Protein AF-A0A433RWL7-F1 (afdb_monomer_lite)

Sequence (377 aa):
MKKIMLSTMVAAVGLTLVAPTASEAASKEKLNKKNVLVDKSTGKAVKGFKVYKGKLYKNGKLNKGYAVVGSGASMKLYYNAKLKKGLKTAKHKQYLFENGRLTKKLVEFKSLFYYKGQLANETIDGVTYTYGKNTSGSLAEQFVENVQMALATNGDTAAIITAYLEENKQDTSAYHSLKYAENVNAILPSFLKTGSAEEIVASFNAVVAEAKKAEAEIVKVDKQSKELLAQYQQLQKTWGNDEAGKAQHIAFLKVMQTEMAAVYMEMNNLPDTTKWILTSEEVGLKYDQVLRDTWLQSLIKIADLQGLSEYIGYGKFATPEQVTVQNKEQAKAFLAVIKSYTGIEKQLLSAGVVERAGVDLDTYVQQFETTIVALEK

Structure (mmCIF, N/CA/C/O backbone):
data_AF-A0A433RWL7-F1
#
_entry.id   AF-A0A433RWL7-F1
#
loop_
_atom_site.group_PDB
_atom_site.id
_atom_site.type_symbol
_atom_site.label_atom_id
_atom_site.label_alt_id
_atom_site.label_comp_id
_atom_site.label_asym_id
_atom_site.label_entity_id
_atom_site.label_seq_id
_atom_site.pdbx_PDB_ins_code
_atom_site.Cartn_x
_atom_site.Cartn_y
_atom_site.Cartn_z
_atom_site.occupancy
_atom_site.B_iso_or_equiv
_atom_site.auth_seq_id
_atom_site.auth_comp_id
_atom_site.auth_asym_id
_atom_site.auth_atom_id
_atom_site.pdbx_PDB_model_num
ATOM 1 N N . MET A 1 1 ? 10.261 -48.364 58.942 1.00 44.94 1 MET A N 1
ATOM 2 C CA . MET A 1 1 ? 10.884 -47.141 59.496 1.00 44.94 1 MET A CA 1
ATOM 3 C C . MET A 1 1 ? 10.391 -45.910 58.745 1.00 44.94 1 MET A C 1
ATOM 5 O O . MET A 1 1 ? 10.845 -45.668 57.640 1.00 44.94 1 MET A O 1
ATOM 9 N N . LYS A 1 2 ? 9.447 -45.167 59.329 1.00 41.72 2 LYS A N 1
ATOM 10 C CA . LYS A 1 2 ? 9.386 -43.694 59.412 1.00 41.72 2 LYS A CA 1
ATOM 11 C C . LYS A 1 2 ? 8.116 -43.374 60.203 1.00 41.72 2 LYS A C 1
ATOM 13 O O . LYS A 1 2 ? 7.026 -43.813 59.858 1.00 41.72 2 LYS A O 1
ATOM 18 N N . LYS A 1 3 ? 8.336 -42.772 61.365 1.00 36.25 3 LYS A N 1
ATOM 19 C CA . LYS A 1 3 ? 7.390 -42.569 62.459 1.00 36.25 3 LYS A CA 1
ATOM 20 C C . LYS A 1 3 ? 6.741 -41.183 62.333 1.00 36.25 3 LYS A C 1
ATOM 22 O O . LYS A 1 3 ? 7.447 -40.232 62.039 1.00 36.25 3 LYS A O 1
ATOM 27 N N . ILE A 1 4 ? 5.443 -41.138 62.650 1.00 39.69 4 ILE A N 1
ATOM 28 C CA . ILE A 1 4 ? 4.781 -40.194 63.574 1.00 39.69 4 ILE A CA 1
ATOM 29 C C . ILE A 1 4 ? 4.868 -38.688 63.231 1.00 39.69 4 ILE A C 1
ATOM 31 O O . ILE A 1 4 ? 5.916 -38.078 63.376 1.00 39.69 4 ILE A O 1
ATOM 35 N N . MET A 1 5 ? 3.721 -38.060 62.946 1.00 34.81 5 MET A N 1
ATOM 36 C CA . MET A 1 5 ? 3.040 -37.167 63.906 1.00 34.81 5 MET A CA 1
ATOM 37 C C . MET A 1 5 ? 1.648 -36.783 63.384 1.00 34.81 5 MET A C 1
ATOM 39 O O . MET A 1 5 ? 1.499 -36.000 62.451 1.00 34.81 5 MET A O 1
ATOM 43 N N . LEU A 1 6 ? 0.626 -37.363 64.017 1.00 40.16 6 LEU A N 1
ATOM 44 C CA . LEU A 1 6 ? -0.750 -36.879 63.998 1.00 40.16 6 LEU A CA 1
ATOM 45 C C . LEU A 1 6 ? -0.794 -35.694 64.973 1.00 40.16 6 LEU A C 1
ATOM 47 O O . LEU A 1 6 ? -0.539 -35.889 66.161 1.00 40.16 6 LEU A O 1
ATOM 51 N N . SER A 1 7 ? -1.062 -34.486 64.481 1.00 37.09 7 SER A N 1
ATOM 52 C CA . SER A 1 7 ? -1.212 -33.305 65.334 1.00 37.09 7 SER A CA 1
ATOM 53 C C . SER A 1 7 ? -2.691 -32.971 65.479 1.00 37.09 7 SER A C 1
ATOM 55 O O . SER A 1 7 ? -3.362 -32.555 64.535 1.00 37.09 7 SER A O 1
ATOM 57 N N . THR A 1 8 ? -3.192 -33.230 66.678 1.00 40.59 8 THR A N 1
ATOM 58 C CA . THR A 1 8 ? -4.534 -32.939 67.170 1.00 40.59 8 THR A CA 1
ATOM 59 C C . THR A 1 8 ? -4.674 -31.427 67.346 1.00 40.59 8 THR A C 1
ATOM 61 O O . THR A 1 8 ? -4.044 -30.857 68.235 1.00 40.59 8 THR A O 1
ATOM 64 N N . MET A 1 9 ? -5.493 -30.758 66.528 1.00 35.47 9 MET A N 1
ATOM 65 C CA . MET A 1 9 ? -5.871 -29.364 66.781 1.00 35.47 9 MET A CA 1
ATOM 66 C C . MET A 1 9 ? -7.245 -29.310 67.448 1.00 35.47 9 MET A C 1
ATOM 68 O O . MET A 1 9 ? -8.261 -29.730 66.896 1.00 35.47 9 MET A O 1
ATOM 72 N N . VAL A 1 10 ? -7.211 -28.830 68.686 1.00 38.31 10 VAL A N 1
ATOM 73 C CA . VAL A 1 10 ? -8.323 -28.626 69.609 1.00 38.31 10 VAL A CA 1
ATOM 74 C C . VAL A 1 10 ? -9.284 -27.564 69.074 1.00 38.31 10 VAL A C 1
ATOM 76 O O . VAL A 1 10 ? -8.875 -26.524 68.559 1.00 38.31 10 VAL A O 1
ATOM 79 N N . ALA A 1 11 ? -10.576 -27.840 69.235 1.00 37.94 11 ALA A N 1
ATOM 80 C CA . ALA A 1 11 ? -11.673 -26.928 68.969 1.00 37.94 11 ALA A CA 1
ATOM 81 C C . ALA A 1 11 ? -11.619 -25.685 69.875 1.00 37.94 11 ALA A C 1
ATOM 83 O O . ALA A 1 11 ? -11.607 -25.800 71.099 1.00 37.94 11 ALA A O 1
ATOM 84 N N . ALA A 1 12 ? -11.708 -24.502 69.269 1.00 35.09 12 ALA A N 1
ATOM 85 C CA . ALA A 1 12 ? -12.181 -23.290 69.925 1.00 35.09 12 ALA A CA 1
ATOM 86 C C . ALA A 1 12 ? -13.406 -22.787 69.149 1.00 35.09 12 ALA A C 1
ATOM 88 O O . ALA A 1 12 ? -13.298 -22.029 68.186 1.00 35.09 12 ALA A O 1
ATOM 89 N N . VAL A 1 13 ? -14.590 -23.259 69.550 1.00 40.03 13 VAL A N 1
ATOM 90 C CA . VAL A 1 13 ? -15.872 -22.688 69.120 1.00 40.03 13 VAL A CA 1
ATOM 91 C C . VAL A 1 13 ? -16.019 -21.348 69.837 1.00 40.03 13 VAL A C 1
ATOM 93 O O . VAL A 1 13 ? -16.533 -21.264 70.949 1.00 40.03 13 VAL A O 1
ATOM 96 N N . GLY A 1 14 ? -15.501 -20.293 69.213 1.00 32.53 14 GLY A N 1
ATOM 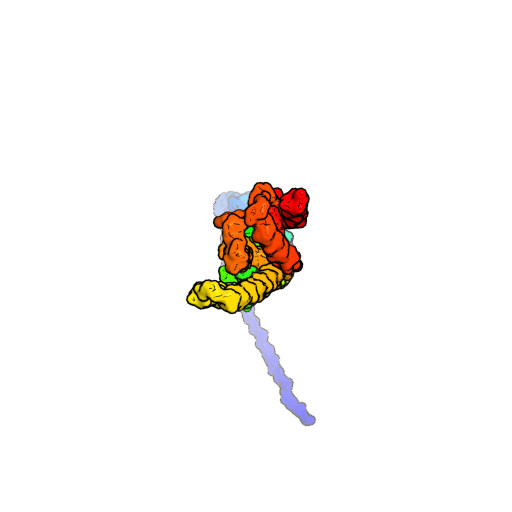97 C CA . GLY A 1 14 ? -15.772 -18.920 69.611 1.00 32.53 14 GLY A CA 1
ATOM 98 C C . GLY A 1 14 ? -17.226 -18.581 69.302 1.00 32.53 14 GLY A C 1
ATOM 99 O O . GLY A 1 14 ? -17.564 -18.245 68.170 1.00 32.53 14 GLY A O 1
ATOM 100 N N . LEU A 1 15 ? -18.087 -18.680 70.312 1.00 34.69 15 LEU A N 1
ATOM 101 C CA . LEU A 1 15 ? -19.424 -18.093 70.319 1.00 34.69 15 LEU A CA 1
ATOM 102 C C . LEU A 1 15 ? -19.273 -16.564 70.343 1.00 34.69 15 LEU A C 1
ATOM 104 O O . LEU A 1 15 ? -19.252 -15.934 71.398 1.00 34.69 15 LEU A O 1
ATOM 108 N N . THR A 1 16 ? -19.150 -15.946 69.170 1.00 34.31 16 THR A N 1
ATOM 109 C CA . THR A 1 16 ? -19.400 -14.513 69.034 1.00 34.31 16 THR A CA 1
ATOM 110 C C . THR A 1 16 ? -20.903 -14.293 69.145 1.00 34.31 16 THR A C 1
ATOM 112 O O . THR A 1 16 ? -21.672 -14.525 68.214 1.00 34.31 16 THR A O 1
ATOM 115 N N . LEU A 1 17 ? -21.329 -13.847 70.327 1.00 34.44 17 LEU A N 1
ATOM 116 C CA . LEU A 1 17 ? -22.609 -13.178 70.513 1.00 34.44 17 LEU A CA 1
ATOM 117 C C . LEU A 1 17 ? -22.655 -11.985 69.552 1.00 34.44 17 LEU A C 1
ATOM 119 O O . LEU A 1 17 ? -22.079 -10.930 69.810 1.00 34.44 17 LEU A O 1
ATOM 123 N N . VAL A 1 18 ? -23.333 -12.168 68.419 1.00 36.22 18 VAL A N 1
ATOM 124 C CA . VAL A 1 18 ? -23.761 -11.063 67.567 1.00 36.22 18 VAL A CA 1
ATOM 125 C C . VAL A 1 18 ? -24.814 -10.309 68.366 1.00 36.22 18 VAL A C 1
ATOM 127 O O . VAL A 1 18 ? -25.979 -10.699 68.419 1.00 36.22 18 VAL A O 1
ATOM 130 N N . ALA A 1 19 ? -24.386 -9.246 69.039 1.00 32.62 19 ALA A N 1
ATOM 131 C CA . ALA A 1 19 ? -25.297 -8.268 69.601 1.00 32.62 19 ALA A CA 1
ATOM 132 C C . ALA A 1 19 ? -26.218 -7.751 68.475 1.00 32.62 19 ALA A C 1
ATOM 134 O O . ALA A 1 19 ? -25.713 -7.326 67.430 1.00 32.62 19 ALA A O 1
ATOM 135 N N . PRO A 1 20 ? -27.554 -7.755 68.638 1.00 34.53 20 PRO A N 1
ATOM 136 C CA . PRO A 1 20 ? -28.446 -7.080 67.711 1.00 34.53 20 PRO A CA 1
ATOM 137 C C . PRO A 1 20 ? -28.352 -5.570 67.958 1.00 34.53 20 PRO A C 1
ATOM 139 O O . PRO A 1 20 ? -29.207 -4.969 68.598 1.00 34.53 20 PRO A O 1
ATOM 142 N N . THR A 1 21 ? -27.304 -4.926 67.451 1.00 41.28 21 THR A N 1
ATOM 143 C CA . THR A 1 21 ? -27.243 -3.464 67.353 1.00 41.28 21 THR A CA 1
ATOM 144 C C . THR A 1 21 ? -27.701 -3.030 65.968 1.00 41.28 21 THR A C 1
ATOM 146 O O . THR A 1 21 ? -26.948 -2.550 65.129 1.00 41.28 21 THR A O 1
ATOM 149 N N . ALA A 1 22 ? -29.004 -3.159 65.743 1.00 35.53 22 ALA A N 1
ATOM 150 C CA . ALA A 1 22 ? -29.711 -2.243 64.868 1.00 35.53 22 ALA A CA 1
ATOM 151 C C . ALA A 1 22 ? -30.861 -1.671 65.686 1.00 35.53 22 ALA A C 1
ATOM 153 O O . ALA A 1 22 ? -31.923 -2.274 65.805 1.00 35.53 22 ALA A O 1
ATOM 154 N N . SER A 1 23 ? -30.617 -0.496 66.266 1.00 36.09 23 SER A N 1
ATOM 155 C CA . SER A 1 23 ? -31.684 0.451 66.559 1.00 36.09 23 SER A CA 1
ATOM 156 C C . SER A 1 23 ? -32.545 0.546 65.298 1.00 36.09 23 SER A C 1
ATOM 158 O O . SER A 1 23 ? -32.117 1.099 64.281 1.00 36.09 23 SER A O 1
ATOM 160 N N . GLU A 1 24 ? -33.723 -0.084 65.318 1.00 39.62 24 GLU A N 1
ATOM 161 C CA . GLU A 1 24 ? -34.778 0.189 64.355 1.00 39.62 24 GLU A CA 1
ATOM 162 C C . GLU A 1 24 ? -35.155 1.651 64.564 1.00 39.62 24 GLU A C 1
ATOM 164 O O . GLU A 1 24 ? -36.045 1.986 65.345 1.00 39.62 24 GLU A O 1
ATOM 169 N N . ALA A 1 25 ? -34.453 2.546 63.868 1.00 42.75 25 ALA A N 1
ATOM 170 C CA . ALA A 1 25 ? -34.926 3.897 63.660 1.00 42.75 25 ALA A CA 1
ATOM 171 C C . ALA A 1 25 ? -36.366 3.760 63.164 1.00 42.75 25 ALA A C 1
ATOM 173 O O . ALA A 1 25 ? -36.604 3.218 62.079 1.00 42.75 25 ALA A O 1
ATOM 174 N N . ALA A 1 26 ? -37.324 4.156 64.006 1.00 57.97 26 ALA A N 1
ATOM 175 C CA . ALA A 1 26 ? -38.736 3.938 63.759 1.00 57.97 26 ALA A CA 1
ATOM 176 C C . ALA A 1 26 ? -39.061 4.427 62.343 1.00 57.97 26 ALA A C 1
ATOM 178 O O . ALA A 1 26 ? -38.988 5.627 62.075 1.00 57.97 26 ALA A O 1
ATOM 179 N N . SER A 1 27 ? -39.372 3.500 61.422 1.00 71.69 27 SER A N 1
ATOM 180 C CA . SER A 1 27 ? -39.519 3.848 60.001 1.00 71.69 27 SER A CA 1
ATOM 181 C C . SER A 1 27 ? -40.495 5.010 59.874 1.00 71.69 27 SER A C 1
ATOM 183 O O . SER A 1 27 ? -41.578 4.940 60.451 1.00 71.69 27 SER A O 1
ATOM 185 N N . LYS A 1 28 ? -40.151 6.081 59.155 1.00 89.88 28 LYS A N 1
ATOM 186 C CA . LYS A 1 28 ? -41.044 7.247 59.027 1.00 89.88 28 LYS A CA 1
ATOM 187 C C . LYS A 1 28 ? -42.330 6.904 58.275 1.00 89.88 28 LYS A C 1
ATOM 189 O O . LYS A 1 28 ? -43.287 7.662 58.304 1.00 89.88 28 LYS A O 1
ATOM 194 N N . GLU A 1 29 ? -42.385 5.736 57.647 1.00 93.94 29 GLU A N 1
ATOM 195 C CA . GLU A 1 29 ? -43.501 5.242 56.859 1.00 93.94 29 GLU A CA 1
ATOM 196 C C . GLU A 1 29 ? -44.215 4.054 57.529 1.00 93.94 29 GLU A C 1
ATOM 198 O O . GLU A 1 29 ? -43.614 3.272 58.275 1.00 93.94 29 GLU A O 1
ATOM 203 N N . LYS A 1 30 ? -45.511 3.891 57.239 1.00 94.62 30 LYS A N 1
ATOM 204 C CA . LYS A 1 30 ? -46.329 2.723 57.608 1.00 94.62 30 LYS A CA 1
ATOM 205 C C . LYS A 1 30 ? -47.318 2.377 56.497 1.00 94.62 30 LYS A C 1
ATOM 207 O O . LYS A 1 30 ? -47.605 3.200 55.633 1.00 94.62 30 LYS A O 1
ATOM 212 N N . LEU A 1 31 ? -47.880 1.173 56.541 1.00 95.31 31 LEU A N 1
ATOM 213 C CA . LEU A 1 31 ? -49.053 0.834 55.734 1.00 95.31 31 LEU A CA 1
ATOM 214 C C . LEU A 1 31 ? -50.324 1.231 56.491 1.00 95.31 31 LEU A C 1
ATOM 216 O O . LEU A 1 31 ? -50.431 0.992 57.693 1.00 95.31 31 LEU A O 1
ATOM 220 N N . ASN A 1 32 ? -51.283 1.846 55.800 1.00 93.00 32 ASN A N 1
ATOM 221 C CA . ASN A 1 32 ? -52.622 2.072 56.347 1.00 93.00 32 ASN A CA 1
ATOM 222 C C . ASN A 1 32 ? -53.532 0.839 56.143 1.00 93.00 32 ASN A C 1
ATOM 224 O O . ASN A 1 32 ? -53.142 -0.133 55.496 1.00 93.00 32 ASN A O 1
ATOM 228 N N . LYS A 1 33 ? -54.781 0.900 56.633 1.00 91.56 33 LYS A N 1
ATOM 229 C CA . LYS A 1 33 ? -55.780 -0.186 56.505 1.00 91.56 33 LYS A CA 1
ATOM 230 C C . LYS A 1 33 ? -56.080 -0.603 55.051 1.00 91.56 33 LYS A C 1
ATOM 232 O O . LYS A 1 33 ? -56.598 -1.686 54.825 1.00 91.56 33 LYS A O 1
ATOM 237 N N . LYS A 1 34 ? -55.754 0.242 54.066 1.00 92.25 34 LYS A N 1
ATOM 238 C CA . LYS A 1 34 ? -55.947 -0.004 52.626 1.00 92.25 34 LYS A CA 1
ATOM 239 C C . LYS A 1 34 ? -54.663 -0.483 51.927 1.00 92.25 34 LYS A C 1
ATOM 241 O O . LYS A 1 34 ? -54.589 -0.431 50.703 1.00 92.25 34 LYS A O 1
ATOM 246 N N . ASN A 1 35 ? -53.639 -0.904 52.679 1.00 93.19 35 ASN A N 1
ATOM 247 C CA . ASN A 1 35 ? -52.319 -1.296 52.162 1.00 93.19 35 ASN A CA 1
ATOM 248 C C . ASN A 1 35 ? -51.609 -0.198 51.344 1.00 93.19 35 ASN A C 1
ATOM 250 O O . ASN A 1 35 ? -50.797 -0.492 50.464 1.00 93.19 35 ASN A O 1
ATOM 254 N N . VAL A 1 36 ? -51.896 1.072 51.642 1.00 95.88 36 VAL A N 1
ATOM 255 C CA . VAL A 1 36 ? -51.200 2.222 51.055 1.00 95.88 36 VAL A CA 1
ATOM 256 C C . VAL A 1 36 ? -50.061 2.634 51.983 1.00 95.88 36 VAL A C 1
ATOM 258 O O . VAL A 1 36 ? -50.274 2.826 53.181 1.00 95.88 36 VAL A O 1
ATOM 261 N N . LEU A 1 37 ? -48.859 2.781 51.427 1.00 96.88 37 LEU A N 1
ATOM 262 C CA . LEU A 1 37 ? -47.692 3.315 52.117 1.00 96.88 37 LEU A CA 1
ATOM 263 C C . LEU A 1 37 ? -47.866 4.819 52.332 1.00 96.88 37 LEU A C 1
ATOM 265 O O . LEU A 1 37 ? -47.917 5.603 51.378 1.00 96.88 37 LEU A O 1
ATOM 269 N N . VAL A 1 38 ? -47.956 5.204 53.597 1.00 96.50 38 VAL A N 1
ATOM 270 C CA . VAL A 1 38 ? -48.161 6.577 54.049 1.00 96.50 38 VAL A CA 1
ATOM 271 C C . VAL A 1 38 ? -47.047 6.994 54.999 1.00 96.50 38 VAL A C 1
ATOM 273 O O . VAL A 1 38 ? -46.444 6.158 55.676 1.00 96.50 38 VAL A O 1
ATOM 276 N N . ASP A 1 39 ? -46.788 8.291 55.063 1.00 95.00 39 ASP A N 1
ATOM 277 C CA . ASP A 1 39 ? -45.957 8.876 56.108 1.00 95.00 39 ASP A CA 1
ATOM 278 C C . ASP A 1 39 ? -46.667 8.759 57.473 1.00 95.00 39 ASP A C 1
ATOM 280 O O . ASP A 1 39 ? -47.881 8.962 57.579 1.00 95.00 39 ASP A O 1
ATOM 284 N N . LYS A 1 40 ? -45.929 8.382 58.523 1.00 92.81 40 LYS A N 1
ATOM 285 C CA . LYS A 1 40 ? -46.480 8.144 59.864 1.00 92.81 40 LYS A CA 1
ATOM 286 C C . LYS A 1 40 ? -47.032 9.414 60.499 1.00 92.81 40 LYS A C 1
ATOM 288 O O . LYS A 1 40 ? -48.035 9.307 61.200 1.00 92.81 40 LYS A O 1
ATOM 293 N N . SER A 1 41 ? -46.388 10.558 60.267 1.00 91.56 41 SER A N 1
ATOM 294 C CA . SER A 1 41 ? -46.724 11.835 60.901 1.00 91.56 41 SER A CA 1
ATOM 295 C C . SER A 1 41 ? -47.905 12.525 60.221 1.00 91.56 41 SER A C 1
ATOM 297 O O . SER A 1 41 ? -48.787 13.044 60.893 1.00 91.56 41 SER A O 1
ATOM 299 N N . THR A 1 42 ? -47.968 12.472 58.889 1.00 93.50 42 THR A N 1
ATOM 300 C CA . THR A 1 42 ? -48.994 13.198 58.119 1.00 93.50 42 THR A CA 1
ATOM 301 C C . THR A 1 42 ? -50.149 12.324 57.638 1.00 93.50 42 THR A C 1
ATOM 303 O O . THR A 1 42 ? -51.170 12.847 57.199 1.00 93.50 42 THR A O 1
ATOM 306 N N . GLY A 1 43 ? -49.988 10.996 57.622 1.00 92.44 43 GLY A N 1
ATOM 307 C CA . GLY A 1 43 ? -50.964 10.066 57.044 1.00 92.44 43 GLY A CA 1
ATOM 308 C C . GLY A 1 43 ? -51.109 10.157 55.517 1.00 92.44 43 GLY A C 1
ATOM 309 O O . GLY A 1 43 ? -51.898 9.409 54.935 1.00 92.44 43 GLY A O 1
ATOM 310 N N . LYS A 1 44 ? -50.349 11.036 54.847 1.00 94.38 44 LYS A N 1
ATOM 311 C CA . LYS A 1 44 ? -50.388 11.227 53.391 1.00 94.38 44 LYS A CA 1
ATOM 312 C C . LYS A 1 44 ? -49.606 10.122 52.677 1.00 94.38 44 LYS A C 1
ATOM 314 O O . LYS A 1 44 ? -48.593 9.636 53.180 1.00 94.38 44 LYS A O 1
ATOM 319 N N . ALA A 1 45 ? -50.068 9.731 51.487 1.00 94.81 45 ALA A N 1
ATOM 320 C CA . ALA A 1 45 ? -49.382 8.741 50.656 1.00 94.81 45 ALA A CA 1
ATOM 321 C C . ALA A 1 45 ? -47.966 9.211 50.297 1.00 94.81 45 ALA A C 1
ATOM 323 O O . ALA A 1 45 ? -47.771 10.355 49.878 1.00 94.81 45 ALA A O 1
ATOM 324 N N . VAL A 1 46 ? -46.986 8.316 50.435 1.00 95.38 46 VAL A N 1
ATOM 325 C CA . VAL A 1 46 ? -45.591 8.616 50.089 1.00 95.38 46 VAL A CA 1
ATOM 326 C C . VAL A 1 46 ? -45.499 8.898 48.592 1.00 95.38 46 VAL A C 1
ATOM 328 O O . VAL A 1 46 ? -45.849 8.039 47.780 1.00 95.38 46 VAL A O 1
ATOM 331 N N . LYS A 1 47 ? -45.034 10.095 48.224 1.00 94.81 47 LYS A N 1
ATOM 332 C CA . LYS A 1 47 ? -44.847 10.502 46.825 1.00 94.81 47 LYS A CA 1
ATOM 333 C C . LYS A 1 47 ? -43.625 9.815 46.209 1.00 94.81 47 LYS A C 1
ATOM 335 O O . LYS A 1 47 ? -42.622 9.592 46.882 1.00 94.81 47 LYS A O 1
ATOM 340 N N . GLY A 1 48 ? -43.702 9.523 44.912 1.00 94.75 48 GLY A N 1
ATOM 341 C CA . GLY A 1 48 ? -42.599 8.934 44.155 1.00 94.75 48 GLY A CA 1
ATOM 342 C C . GLY A 1 48 ? -42.366 7.459 44.479 1.00 94.75 48 GLY A C 1
ATOM 343 O O . GLY A 1 48 ? -43.280 6.752 44.909 1.00 94.75 48 GLY A O 1
ATOM 344 N N . PHE A 1 49 ? -41.146 6.991 44.217 1.00 96.12 49 PHE A N 1
ATOM 345 C CA . PHE A 1 49 ? -40.733 5.609 44.446 1.00 96.12 49 PHE A CA 1
ATOM 346 C C . PHE A 1 49 ? -40.116 5.434 45.834 1.00 96.12 49 PHE A C 1
ATOM 348 O O . PHE A 1 49 ? -39.171 6.136 46.188 1.00 96.12 49 PHE A O 1
ATOM 355 N N . LYS A 1 50 ? -40.602 4.454 46.601 1.00 95.31 50 LYS A N 1
ATOM 356 C CA . LYS A 1 50 ? -40.076 4.133 47.934 1.00 95.31 50 LYS A CA 1
ATOM 357 C C . LYS A 1 50 ? -40.053 2.629 48.172 1.00 95.31 50 LYS A C 1
ATOM 359 O O . LYS A 1 50 ? -41.024 1.930 47.889 1.00 95.31 50 LYS A O 1
ATOM 364 N N . VAL A 1 51 ? -38.946 2.129 48.717 1.00 94.94 51 VAL A N 1
ATOM 365 C CA . VAL A 1 51 ? -38.820 0.730 49.138 1.00 94.94 51 VAL A CA 1
ATOM 366 C C . VAL A 1 51 ? -39.206 0.625 50.609 1.00 94.94 51 VAL A C 1
ATOM 368 O O . VAL A 1 51 ? -38.618 1.302 51.447 1.00 94.94 51 VAL A O 1
ATOM 371 N N . TYR A 1 52 ? -40.177 -0.229 50.921 1.00 95.06 52 TYR A N 1
ATOM 372 C CA . TYR A 1 52 ? -40.612 -0.513 52.286 1.00 95.06 52 TYR A CA 1
ATOM 373 C C . TYR A 1 52 ? -40.755 -2.022 52.474 1.00 95.06 52 TYR A C 1
ATOM 375 O O . TYR A 1 52 ? -41.440 -2.684 51.690 1.00 95.06 52 TYR A O 1
ATOM 383 N N . LYS A 1 53 ? -40.078 -2.576 53.490 1.00 92.75 53 LYS A N 1
ATOM 384 C CA . LYS A 1 53 ? -40.034 -4.025 53.775 1.00 92.75 53 LYS A CA 1
ATOM 385 C C . LYS A 1 53 ? -39.748 -4.872 52.520 1.00 92.75 53 LYS A C 1
ATOM 387 O O . LYS A 1 53 ? -40.466 -5.818 52.207 1.00 92.75 53 LYS A O 1
ATOM 392 N N . GLY A 1 54 ? -38.742 -4.464 51.741 1.00 91.44 54 GLY A N 1
ATOM 393 C CA . GLY A 1 54 ? -38.315 -5.155 50.516 1.00 91.44 54 GLY A CA 1
ATOM 394 C C . GLY A 1 54 ? -39.260 -5.037 49.311 1.00 91.44 54 GLY A C 1
ATOM 395 O O . GLY A 1 54 ? -38.964 -5.608 48.262 1.00 91.44 54 GLY A O 1
ATOM 396 N N . LYS A 1 55 ? -40.373 -4.297 49.425 1.00 95.44 55 LYS A N 1
ATOM 397 C CA . LYS A 1 55 ? -41.332 -4.060 48.336 1.00 95.44 55 LYS A CA 1
ATOM 398 C C . LYS A 1 55 ? -41.238 -2.624 47.825 1.00 95.44 55 LYS A C 1
ATOM 400 O O . LYS A 1 55 ? -41.146 -1.692 48.622 1.00 95.44 55 LYS A O 1
ATOM 405 N N . LEU A 1 56 ? -41.287 -2.442 46.507 1.00 97.44 56 LEU A N 1
ATOM 406 C CA . LEU A 1 56 ? -41.324 -1.119 45.884 1.00 97.44 56 LEU A CA 1
ATOM 407 C C . LEU A 1 56 ? -42.759 -0.584 45.792 1.00 97.44 56 LEU A C 1
ATOM 409 O O . LEU A 1 56 ? -43.644 -1.236 45.231 1.00 97.44 56 LEU A O 1
ATOM 413 N N . TYR A 1 57 ? -42.952 0.635 46.285 1.00 97.31 57 TYR A N 1
ATOM 414 C CA . TYR A 1 57 ? -44.184 1.408 46.183 1.00 97.31 57 TYR A CA 1
ATOM 415 C C . TYR A 1 57 ? -43.970 2.632 45.286 1.00 97.31 57 TYR A C 1
ATOM 417 O O . TYR A 1 57 ? -42.892 3.227 45.302 1.00 97.31 57 TYR A O 1
ATOM 425 N N . LYS A 1 58 ? -45.001 3.013 44.525 1.00 97.38 58 LYS A N 1
ATOM 426 C CA . LYS A 1 58 ? -45.099 4.256 43.752 1.00 97.38 58 LYS A CA 1
ATOM 427 C C . LYS A 1 58 ? -46.348 5.009 44.201 1.00 97.38 58 LYS A C 1
ATOM 429 O O . LYS A 1 58 ? -47.452 4.476 44.085 1.00 97.38 58 LYS A O 1
ATOM 434 N N . ASN A 1 59 ? -46.190 6.235 44.699 1.00 96.19 59 ASN A N 1
ATOM 435 C CA . ASN A 1 59 ? -47.306 7.064 45.180 1.00 96.19 59 ASN A CA 1
ATOM 436 C C . ASN A 1 59 ? -48.190 6.318 46.203 1.00 96.19 59 ASN A C 1
ATOM 438 O O . ASN A 1 59 ? -49.413 6.255 46.081 1.00 96.19 59 ASN A O 1
ATOM 442 N N . GLY A 1 60 ? -47.544 5.658 47.165 1.00 95.06 60 GLY A N 1
ATOM 443 C CA . GLY A 1 60 ? -48.189 4.872 48.215 1.00 95.06 60 GLY A CA 1
ATOM 444 C C . GLY A 1 60 ? -48.738 3.501 47.801 1.00 95.06 60 GLY A C 1
ATOM 445 O O . GLY A 1 60 ? -49.040 2.695 48.672 1.00 95.06 60 GLY A O 1
ATOM 446 N N . LYS A 1 61 ? -48.854 3.167 46.514 1.00 96.25 61 LYS A N 1
ATOM 447 C CA . LYS A 1 61 ? -49.362 1.855 46.060 1.00 96.25 61 LYS A CA 1
ATOM 448 C C . LYS A 1 61 ? -48.216 0.948 45.627 1.00 96.25 61 LYS A C 1
ATOM 450 O O . LYS A 1 61 ? -47.157 1.443 45.260 1.00 96.25 61 LYS A O 1
ATOM 455 N N . LEU A 1 62 ? -48.411 -0.372 45.643 1.00 96.75 62 LEU A N 1
ATOM 456 C CA . LEU A 1 62 ? -47.417 -1.301 45.091 1.00 96.75 62 LEU A CA 1
ATOM 457 C C . LEU A 1 62 ? -47.116 -0.935 43.635 1.00 96.75 62 LEU A C 1
ATOM 459 O O . LEU A 1 62 ? -48.035 -0.713 42.842 1.00 96.75 62 LEU A O 1
ATOM 463 N N . ASN A 1 63 ? -45.830 -0.869 43.295 1.00 97.25 63 ASN A N 1
ATOM 464 C CA . ASN A 1 63 ? -45.420 -0.570 41.934 1.00 97.25 63 ASN A CA 1
ATOM 465 C C . ASN A 1 63 ? -45.935 -1.650 40.966 1.00 97.25 63 ASN A C 1
ATOM 467 O O . ASN A 1 63 ? -45.912 -2.842 41.282 1.00 97.25 63 ASN A O 1
ATOM 471 N N . LYS A 1 64 ? -46.364 -1.224 39.776 1.00 96.25 64 LYS A N 1
ATOM 472 C CA . LYS A 1 64 ? -46.743 -2.090 38.654 1.00 96.25 64 LYS A CA 1
ATOM 473 C C . LYS A 1 64 ? -45.799 -1.805 37.485 1.00 96.25 64 LYS A C 1
ATOM 475 O O . LYS A 1 64 ? -45.522 -0.643 37.202 1.00 96.25 64 LYS A O 1
ATOM 480 N N . GLY A 1 65 ? -45.310 -2.848 36.817 1.00 96.44 65 GLY A N 1
ATOM 481 C CA . GLY A 1 65 ? -44.372 -2.721 35.697 1.00 96.44 65 GLY A CA 1
ATOM 482 C C . GLY A 1 65 ? -42.919 -2.475 36.120 1.00 96.44 65 GLY A C 1
ATOM 483 O O . GLY A 1 65 ? -42.535 -2.736 37.263 1.00 96.44 65 GLY A O 1
ATOM 484 N N . TYR A 1 66 ? -42.088 -2.025 35.177 1.00 97.50 66 TYR A N 1
ATOM 485 C CA . TYR A 1 66 ? -40.658 -1.804 35.402 1.00 97.50 66 TYR A CA 1
ATOM 486 C C . TYR A 1 66 ? -40.370 -0.442 36.033 1.00 97.50 66 TYR A C 1
ATOM 488 O O . TYR A 1 66 ? -40.928 0.571 35.619 1.00 97.50 66 TYR A O 1
ATOM 496 N N . ALA A 1 67 ? -39.454 -0.415 37.000 1.00 97.50 67 ALA A N 1
ATOM 497 C CA . ALA A 1 67 ? -38.957 0.823 37.593 1.00 97.50 67 ALA A CA 1
ATOM 498 C C . ALA A 1 67 ? -37.471 0.699 37.948 1.00 97.50 67 ALA A C 1
ATOM 500 O O . ALA A 1 67 ? -37.068 -0.258 38.613 1.00 97.50 67 ALA A O 1
ATOM 501 N N . VAL A 1 68 ? -36.674 1.682 37.523 1.00 97.25 68 VAL A N 1
ATOM 502 C CA . VAL A 1 68 ? -35.286 1.860 37.972 1.00 97.25 68 VAL A CA 1
ATOM 503 C C . VAL A 1 68 ? -35.291 2.865 39.117 1.00 97.25 68 VAL A C 1
ATOM 505 O O . VAL A 1 68 ? -35.823 3.963 38.968 1.00 97.25 68 VAL A O 1
ATOM 508 N N . VAL A 1 69 ? -34.724 2.486 40.259 1.00 96.25 69 VAL A N 1
ATOM 509 C CA . VAL A 1 69 ? -34.713 3.298 41.484 1.00 96.25 69 VAL A CA 1
ATOM 510 C C . VAL A 1 69 ? -33.287 3.411 42.010 1.00 96.25 69 VAL A C 1
ATOM 512 O O . VAL A 1 69 ? -32.552 2.426 41.990 1.00 96.25 69 VAL A O 1
ATOM 515 N N . GLY A 1 70 ? -32.918 4.589 42.514 1.00 94.62 70 GLY A N 1
ATOM 516 C CA . GLY A 1 70 ? -31.564 4.904 42.979 1.00 94.62 70 GLY A CA 1
ATOM 517 C C . GLY A 1 70 ? -30.709 5.578 41.903 1.00 94.62 70 GLY A C 1
ATOM 518 O O . GLY A 1 70 ? -31.197 5.906 40.820 1.00 94.62 70 GLY A O 1
ATOM 519 N N . SER A 1 71 ? -29.432 5.778 42.214 1.00 93.94 71 SER A N 1
ATOM 520 C CA . SER A 1 71 ? -28.444 6.433 41.348 1.00 93.94 71 SER A CA 1
ATOM 521 C C . SER A 1 71 ? -27.086 5.726 41.420 1.00 93.94 71 SER A C 1
ATOM 523 O O . SER A 1 71 ? -26.794 4.999 42.377 1.00 93.94 71 SER A O 1
ATOM 525 N N . GLY A 1 72 ? -26.268 5.900 40.377 1.00 93.38 72 GLY A N 1
ATOM 526 C CA . GLY A 1 72 ? -24.938 5.290 40.278 1.00 93.38 72 GLY A CA 1
ATOM 527 C C . GLY A 1 72 ? -24.952 3.771 40.496 1.00 93.38 72 GLY A C 1
ATOM 528 O O . GLY A 1 72 ? -25.875 3.074 40.072 1.00 93.38 72 GLY A O 1
ATOM 529 N N . ALA A 1 73 ? -23.959 3.261 41.225 1.00 92.94 73 ALA A N 1
ATOM 530 C CA . ALA A 1 73 ? -23.818 1.833 41.531 1.00 92.94 73 ALA A CA 1
ATOM 531 C C . ALA A 1 73 ? -24.962 1.250 42.392 1.00 92.94 73 ALA A C 1
ATOM 533 O O . ALA A 1 73 ? -25.132 0.033 42.465 1.00 92.94 73 ALA A O 1
ATOM 534 N N . SER A 1 74 ? -25.764 2.101 43.044 1.00 95.00 74 SER A N 1
ATOM 535 C CA . SER A 1 74 ? -26.873 1.680 43.913 1.00 95.00 74 SER A CA 1
ATOM 536 C C . SER A 1 74 ? -28.195 1.457 43.171 1.00 95.00 74 SER A C 1
ATOM 538 O O . SER A 1 74 ? -29.183 1.050 43.795 1.00 95.00 74 SER A O 1
ATOM 540 N N . MET A 1 75 ? -28.230 1.718 41.856 1.00 96.62 75 MET A N 1
ATOM 541 C CA . MET A 1 75 ? -29.426 1.533 41.041 1.00 96.62 75 MET A CA 1
ATOM 542 C C . MET A 1 75 ? -29.958 0.103 41.137 1.00 96.62 75 MET A C 1
ATOM 544 O O . MET A 1 75 ? -29.221 -0.883 41.071 1.00 96.62 75 MET A O 1
ATOM 548 N N . LYS A 1 76 ? -31.281 -0.002 41.249 1.00 97.75 76 LYS A N 1
ATOM 549 C CA . LYS A 1 76 ? -32.008 -1.268 41.293 1.00 97.75 76 LYS A CA 1
ATOM 550 C C . LYS A 1 76 ? -33.134 -1.275 40.278 1.00 97.75 76 LYS A C 1
ATOM 552 O O . LYS A 1 76 ? -33.848 -0.283 40.136 1.00 97.75 76 LYS A O 1
ATOM 557 N N . LEU A 1 77 ? -33.328 -2.417 39.629 1.00 98.19 77 LEU A N 1
ATOM 558 C CA . LEU A 1 77 ? -34.432 -2.654 38.708 1.00 98.19 77 LEU A CA 1
ATOM 559 C C . LEU A 1 77 ? -35.493 -3.531 39.372 1.00 98.19 77 LEU A C 1
ATOM 561 O O . LEU A 1 77 ? -35.247 -4.683 39.742 1.00 98.19 77 LEU A O 1
ATOM 565 N N . TYR A 1 78 ? -36.699 -2.991 39.465 1.00 98.19 78 TYR A N 1
ATOM 566 C CA . TYR A 1 78 ? -37.875 -3.698 39.948 1.00 98.19 78 TYR A CA 1
ATOM 567 C C . TYR A 1 78 ? -38.783 -4.079 38.784 1.00 98.19 78 TYR A C 1
ATOM 569 O O . TYR A 1 78 ? -38.892 -3.348 37.799 1.00 98.19 78 TYR A O 1
ATOM 577 N N . TYR A 1 79 ? -39.458 -5.216 38.928 1.00 98.00 79 TYR A N 1
ATOM 578 C CA . TYR A 1 79 ? -40.635 -5.568 38.145 1.00 98.00 79 TYR A CA 1
ATOM 579 C C . TYR A 1 79 ? -41.789 -5.799 39.115 1.00 98.00 79 TYR A C 1
ATOM 581 O O . TYR A 1 79 ? -41.722 -6.653 40.005 1.00 98.00 79 TYR A O 1
ATOM 589 N N . ASN A 1 80 ? -42.829 -4.983 38.977 1.00 97.38 80 ASN A N 1
ATOM 590 C CA . ASN A 1 80 ? -43.841 -4.786 40.004 1.00 97.38 80 ASN A CA 1
ATOM 591 C C . ASN A 1 80 ? -43.180 -4.358 41.329 1.00 97.38 80 ASN A C 1
ATOM 593 O O . ASN A 1 80 ? -42.344 -3.453 41.346 1.00 97.38 80 ASN A O 1
ATOM 597 N N . ALA A 1 81 ? -43.526 -5.006 42.439 1.00 96.25 81 ALA A N 1
ATOM 598 C CA . ALA A 1 81 ? -43.017 -4.662 43.762 1.00 96.25 81 ALA A CA 1
ATOM 599 C C . ALA A 1 81 ? -41.684 -5.338 44.133 1.00 96.25 81 ALA A C 1
ATOM 601 O O . ALA A 1 81 ? -41.152 -5.044 45.199 1.00 96.25 81 ALA A O 1
ATOM 602 N N . LYS A 1 82 ? -41.153 -6.255 43.313 1.00 97.44 82 LYS A N 1
ATOM 603 C CA . LYS A 1 82 ? -39.974 -7.080 43.642 1.00 97.44 82 LYS A CA 1
ATOM 604 C C . LYS A 1 82 ? -38.810 -6.775 42.698 1.00 97.44 82 LYS A C 1
ATOM 606 O O . LYS A 1 82 ? -39.020 -6.287 41.589 1.00 97.44 82 LYS A O 1
ATOM 611 N N . LEU A 1 83 ? -37.585 -7.082 43.126 1.00 97.88 83 LEU A N 1
ATOM 612 C CA . LEU A 1 83 ? -36.413 -7.020 42.249 1.00 97.88 83 LEU A CA 1
ATOM 613 C C . LEU A 1 83 ? -36.611 -7.939 41.037 1.00 97.88 83 LEU A C 1
ATOM 615 O O . LEU A 1 83 ? -37.088 -9.070 41.174 1.00 97.88 83 LEU A O 1
ATOM 619 N N . LYS A 1 84 ? -36.264 -7.449 39.844 1.00 98.12 84 LYS A N 1
ATOM 620 C CA . LYS A 1 84 ? -36.394 -8.223 38.605 1.00 98.12 84 LYS A CA 1
ATOM 621 C C . LYS A 1 84 ? -35.368 -9.359 38.600 1.00 98.12 84 LYS A C 1
ATOM 623 O O . LYS A 1 84 ? -34.180 -9.104 38.484 1.00 98.12 84 LYS A O 1
ATOM 628 N N . LYS A 1 85 ? -35.825 -10.610 38.672 1.00 97.75 85 LYS A N 1
ATOM 629 C CA . LYS A 1 85 ? -34.961 -11.799 38.533 1.00 97.75 85 LYS A CA 1
ATOM 630 C C . LYS A 1 85 ? -34.350 -11.906 37.127 1.00 97.75 85 LYS A C 1
ATOM 632 O O . LYS A 1 85 ? -35.034 -11.566 36.159 1.00 97.75 85 LYS A O 1
ATOM 637 N N . GLY A 1 86 ? -33.125 -12.420 37.015 1.00 97.44 86 GLY A N 1
ATOM 638 C CA . GLY A 1 86 ? -32.401 -12.620 35.750 1.00 97.44 86 GLY A CA 1
ATOM 639 C C . GLY A 1 86 ? -31.881 -11.329 35.107 1.00 97.44 86 GLY A C 1
ATOM 640 O O . GLY A 1 86 ? -31.988 -10.253 35.700 1.00 97.44 86 GLY A O 1
ATOM 641 N N . LEU A 1 87 ? -31.343 -11.445 33.888 1.00 97.94 87 LEU A N 1
ATOM 642 C CA . LEU A 1 87 ? -30.797 -10.323 33.119 1.00 97.94 87 LEU A CA 1
ATOM 643 C C . LEU A 1 87 ? -31.899 -9.459 32.487 1.00 97.94 87 LEU A C 1
ATOM 645 O O . LEU A 1 87 ? -32.907 -9.967 31.979 1.00 97.94 87 LEU A O 1
ATOM 649 N N . LYS A 1 88 ? -31.738 -8.133 32.535 1.00 98.12 88 LYS A N 1
ATOM 650 C CA . LYS A 1 88 ? -32.629 -7.176 31.861 1.00 98.12 88 LYS A CA 1
ATOM 651 C C . LYS A 1 88 ? -31.954 -5.818 31.689 1.00 98.12 88 LYS A C 1
ATOM 653 O O . LYS A 1 88 ? -31.330 -5.312 32.618 1.00 98.12 88 LYS A O 1
ATOM 658 N N . THR A 1 89 ? -32.168 -5.198 30.534 1.00 97.94 89 THR A N 1
ATOM 659 C CA . THR A 1 89 ? -31.727 -3.828 30.269 1.00 97.94 89 THR A CA 1
ATOM 660 C C . THR A 1 89 ? -32.786 -2.784 30.634 1.00 97.94 89 THR A C 1
ATOM 662 O O . THR A 1 89 ? -33.989 -3.069 30.612 1.00 97.94 89 THR A O 1
ATOM 665 N N . ALA A 1 90 ? -32.350 -1.564 30.961 1.00 96.50 90 ALA A N 1
ATOM 666 C CA . ALA A 1 90 ? -33.223 -0.413 31.219 1.00 96.50 90 ALA A CA 1
ATOM 667 C C . ALA A 1 90 ? -32.593 0.908 30.733 1.00 96.50 90 ALA A C 1
ATOM 669 O O . ALA A 1 90 ? -31.438 0.912 30.316 1.00 96.50 90 ALA A O 1
ATOM 670 N N . LYS A 1 91 ? -33.371 2.008 30.773 1.00 93.38 91 LYS A N 1
ATOM 671 C CA . LYS A 1 91 ? -33.008 3.354 30.268 1.00 93.38 91 LYS A CA 1
ATOM 672 C C . LYS A 1 91 ? -32.368 3.288 28.873 1.00 93.38 91 LYS A C 1
ATOM 674 O O . LYS A 1 91 ? -31.168 3.455 28.728 1.00 93.38 91 LYS A O 1
ATOM 679 N N . HIS A 1 92 ? -33.165 2.951 27.859 1.00 93.00 92 HIS A N 1
ATOM 680 C CA . HIS A 1 92 ? -32.694 2.862 26.466 1.00 93.00 92 HIS A CA 1
ATOM 681 C C . HIS A 1 92 ? -31.468 1.952 26.272 1.00 93.00 92 HIS A C 1
ATOM 683 O O . HIS A 1 92 ? -30.576 2.256 25.497 1.00 93.00 92 HIS A O 1
ATOM 689 N N . LYS A 1 93 ? -31.435 0.815 26.981 1.00 95.00 93 LYS A N 1
ATOM 690 C CA . LYS A 1 93 ? -30.335 -0.164 26.953 1.00 95.00 93 LYS A CA 1
ATOM 691 C C . LYS A 1 93 ? -29.002 0.326 27.534 1.00 95.00 93 LYS A C 1
ATOM 693 O O . LYS A 1 93 ? -28.034 -0.407 27.412 1.00 95.00 93 LYS A O 1
ATOM 698 N N . GLN A 1 94 ? -28.949 1.469 28.217 1.00 96.31 94 GLN A N 1
ATOM 699 C CA . GLN A 1 94 ? -27.711 1.981 28.825 1.00 96.31 94 GLN A CA 1
ATOM 700 C C . GLN A 1 94 ? -27.222 1.150 30.016 1.00 96.31 94 GLN A C 1
ATOM 702 O O . GLN A 1 94 ? -26.027 1.123 30.291 1.00 96.31 94 GLN A O 1
ATOM 707 N N . TYR A 1 95 ? -28.139 0.481 30.724 1.00 97.81 95 TYR A N 1
ATOM 708 C CA . TYR A 1 95 ? -27.803 -0.306 31.909 1.00 97.81 95 TYR A CA 1
ATOM 709 C C . TYR A 1 95 ? -28.268 -1.750 31.796 1.00 97.81 95 TYR A C 1
ATOM 711 O O . TYR A 1 95 ? -29.387 -1.997 31.334 1.00 97.81 95 TYR A O 1
ATOM 719 N N . LEU A 1 96 ? -27.455 -2.675 32.307 1.00 98.44 96 LEU A N 1
ATOM 720 C CA . LEU A 1 96 ? -27.761 -4.095 32.451 1.00 98.44 96 LEU A CA 1
ATOM 721 C C . LEU A 1 96 ? -27.851 -4.473 33.932 1.00 98.44 96 LEU A C 1
ATOM 723 O O . LEU A 1 96 ? -26.925 -4.260 34.717 1.00 98.44 96 LEU A O 1
ATOM 727 N N . PHE A 1 97 ? -28.987 -5.058 34.305 1.00 98.50 97 PHE A N 1
ATOM 728 C CA . PHE A 1 97 ? -29.250 -5.545 35.651 1.00 98.50 97 PHE A CA 1
ATOM 729 C C . PHE A 1 97 ? -29.300 -7.071 35.670 1.00 98.50 97 PHE A C 1
ATOM 731 O O . PHE A 1 97 ? -29.959 -7.668 34.822 1.00 98.50 97 PHE A O 1
ATOM 738 N N . GLU A 1 98 ? -28.701 -7.679 36.688 1.00 98.38 98 GLU A N 1
ATOM 739 C CA . GLU A 1 98 ? -28.834 -9.080 37.070 1.00 98.38 98 GLU A CA 1
ATOM 740 C C . GLU A 1 98 ? -29.513 -9.165 38.441 1.00 98.38 98 GLU A C 1
ATOM 742 O O . GLU A 1 98 ? -29.064 -8.572 39.426 1.00 98.38 98 GLU A O 1
ATOM 747 N N . ASN A 1 99 ? -30.643 -9.873 38.515 1.00 97.75 99 ASN A N 1
ATOM 748 C CA . ASN A 1 99 ? -31.412 -10.024 39.758 1.00 97.75 99 ASN A CA 1
ATOM 749 C C . ASN A 1 99 ? -31.765 -8.674 40.420 1.00 97.75 99 ASN A C 1
ATOM 751 O O . ASN A 1 99 ? -31.803 -8.525 41.644 1.00 97.75 99 ASN A O 1
ATOM 755 N N . GLY A 1 100 ? -32.039 -7.676 39.576 1.00 97.31 100 GLY A N 1
ATOM 756 C CA . GLY A 1 100 ? -32.475 -6.342 39.959 1.00 97.31 100 GLY A CA 1
ATOM 757 C C . GLY A 1 100 ? -31.355 -5.436 40.458 1.00 97.31 100 GLY A C 1
ATOM 758 O O . GLY A 1 100 ? -31.659 -4.360 40.965 1.00 97.31 100 GLY A O 1
ATOM 759 N N . ARG A 1 101 ? -30.088 -5.830 40.319 1.00 97.94 101 ARG A N 1
ATOM 760 C CA . ARG A 1 101 ? -28.899 -5.022 40.637 1.00 97.94 101 ARG A CA 1
ATOM 761 C C . ARG A 1 101 ? -28.030 -4.893 39.392 1.00 97.94 101 ARG A C 1
ATOM 763 O O . ARG A 1 101 ? -28.112 -5.755 38.532 1.00 97.94 101 ARG A O 1
ATOM 770 N N . LEU A 1 102 ? -27.230 -3.839 39.275 1.00 98.12 102 LEU A N 1
ATOM 771 C CA . LEU A 1 102 ? -26.268 -3.720 38.172 1.00 98.12 102 LEU A CA 1
ATOM 772 C C . LEU A 1 102 ? -25.321 -4.932 38.151 1.00 98.12 102 LEU A C 1
ATOM 774 O O . LEU A 1 102 ? -24.922 -5.415 39.218 1.00 98.12 102 LEU A O 1
ATOM 778 N N . THR A 1 103 ? -24.985 -5.435 36.958 1.00 97.81 103 THR A N 1
ATOM 779 C CA . THR A 1 103 ? -23.952 -6.477 36.827 1.00 97.81 103 THR A CA 1
ATOM 780 C C . THR A 1 103 ? -22.618 -5.948 37.353 1.00 97.81 103 THR A C 1
ATOM 782 O O . THR A 1 103 ? -22.363 -4.748 37.335 1.00 97.81 103 THR A O 1
ATOM 785 N N . LYS A 1 104 ? -21.757 -6.829 37.870 1.00 96.31 104 LYS A N 1
ATOM 786 C CA . LYS A 1 104 ? -20.443 -6.425 38.408 1.00 96.31 104 LYS A CA 1
ATOM 787 C C . LYS A 1 104 ? -19.281 -6.685 37.452 1.00 96.31 104 LYS A C 1
ATOM 789 O O . LYS A 1 104 ? -18.260 -6.021 37.558 1.00 96.31 104 LYS A O 1
ATOM 794 N N . LYS A 1 105 ? -19.451 -7.651 36.551 1.00 96.81 105 LYS A N 1
ATOM 795 C CA . LYS A 1 105 ? -18.452 -8.115 35.584 1.00 96.81 105 LYS A CA 1
ATOM 796 C C . LYS A 1 105 ? -18.844 -7.721 34.163 1.00 96.81 105 LYS A C 1
ATOM 798 O O . LYS A 1 105 ? -19.969 -7.258 33.954 1.00 96.81 105 LYS A O 1
ATOM 803 N N . LEU A 1 106 ? -17.925 -7.930 33.223 1.00 97.31 106 LEU A N 1
ATOM 804 C CA . LEU A 1 106 ? -18.209 -7.857 31.797 1.00 97.31 106 LEU A CA 1
ATOM 805 C C . LEU A 1 106 ? -19.228 -8.945 31.426 1.00 97.31 106 LEU A C 1
ATOM 807 O O . LEU A 1 106 ? -19.064 -10.111 31.793 1.00 97.31 106 LEU A O 1
ATOM 811 N N . VAL A 1 107 ? -20.319 -8.554 30.773 1.00 97.69 107 VAL A N 1
ATOM 812 C CA . VAL A 1 107 ? -21.395 -9.460 30.355 1.00 97.69 107 VAL A CA 1
ATOM 813 C C . VAL A 1 107 ? -21.856 -9.072 28.962 1.00 97.69 107 VAL A C 1
ATOM 815 O O . VAL A 1 107 ? -22.235 -7.922 28.736 1.00 97.69 107 VAL A O 1
ATOM 818 N N . GLU A 1 108 ? -21.889 -10.044 28.057 1.00 97.06 108 GLU A N 1
ATOM 819 C CA . GLU A 1 108 ? -22.573 -9.900 26.779 1.00 97.06 108 GLU A CA 1
ATOM 820 C C . GLU A 1 108 ? -24.078 -10.145 26.956 1.00 97.06 108 GLU A C 1
ATOM 822 O O . GLU A 1 108 ? -24.515 -11.131 27.557 1.00 97.06 108 GLU A O 1
ATOM 827 N N . PHE A 1 109 ? -24.902 -9.237 26.441 1.00 97.62 109 PHE A N 1
ATOM 828 C CA . PHE A 1 109 ? -26.347 -9.394 26.419 1.00 97.62 109 PHE A CA 1
ATOM 829 C C . PHE A 1 109 ? -26.942 -8.765 25.161 1.00 97.62 109 PHE A C 1
ATOM 831 O O . PHE A 1 109 ? -26.960 -7.544 25.015 1.00 97.62 109 PHE A O 1
ATOM 838 N N . LYS A 1 110 ? -27.510 -9.608 24.288 1.00 96.00 110 LYS A N 1
ATOM 839 C CA . LYS A 1 110 ? -28.076 -9.201 22.988 1.00 96.00 110 LYS A CA 1
ATOM 840 C C . LYS A 1 110 ? -27.054 -8.461 22.111 1.00 96.00 110 LYS A C 1
ATOM 842 O O . LYS A 1 110 ? -27.351 -7.365 21.637 1.00 96.00 110 LYS A O 1
ATOM 847 N N . SER A 1 111 ? -25.871 -9.060 21.943 1.00 93.62 111 SER A N 1
ATOM 848 C CA . SER A 1 111 ? -24.778 -8.542 21.103 1.00 93.62 111 SER A CA 1
ATOM 849 C C . SER A 1 111 ? -24.218 -7.187 21.552 1.00 93.62 111 SER A C 1
ATOM 851 O O . SER A 1 111 ? -23.640 -6.452 20.757 1.00 93.62 111 SER A O 1
ATOM 853 N N . LEU A 1 112 ? -24.425 -6.831 22.822 1.00 95.69 112 LEU A N 1
ATOM 854 C CA . LEU A 1 112 ? -23.827 -5.665 23.460 1.00 95.69 112 LEU A CA 1
ATOM 855 C C . LEU A 1 112 ? -23.134 -6.093 24.748 1.00 95.69 112 LEU A C 1
ATOM 857 O O . LEU A 1 112 ? -23.674 -6.885 25.523 1.00 95.69 112 LEU A O 1
ATOM 861 N N . PHE A 1 113 ? -21.967 -5.521 24.992 1.00 97.00 113 PHE A N 1
ATOM 862 C CA . PHE A 1 113 ? -21.152 -5.734 26.170 1.00 97.00 113 PHE A CA 1
ATOM 863 C C . PHE A 1 113 ? -21.433 -4.664 27.219 1.00 97.00 113 PHE A C 1
ATOM 865 O O . PHE A 1 113 ? -21.532 -3.467 26.932 1.00 97.00 113 PHE A O 1
ATOM 872 N N . TYR A 1 114 ? -21.563 -5.121 28.459 1.00 97.94 114 TYR A N 1
ATOM 873 C CA . TYR A 1 114 ? -21.821 -4.285 29.619 1.00 97.94 114 TYR A CA 1
ATOM 874 C C . TYR A 1 114 ? -20.780 -4.540 30.694 1.00 97.94 114 TYR A C 1
ATOM 876 O O . TYR A 1 114 ? -20.573 -5.690 31.079 1.00 97.94 114 TYR A O 1
ATOM 884 N N . TYR A 1 115 ? -20.204 -3.480 31.250 1.00 97.69 115 TYR A N 1
ATOM 885 C CA . TYR A 1 115 ? -19.259 -3.548 32.356 1.00 97.69 115 TYR A CA 1
ATOM 886 C C . TYR A 1 115 ? -19.771 -2.745 33.544 1.00 97.69 115 TYR A C 1
ATOM 888 O O . TYR A 1 115 ? -20.285 -1.637 33.393 1.00 97.69 115 TYR A O 1
ATOM 896 N N . LYS A 1 116 ? -19.724 -3.348 34.738 1.00 96.94 116 LYS A N 1
ATOM 897 C CA . LYS A 1 116 ? -20.303 -2.772 35.968 1.00 96.94 116 LYS A CA 1
ATOM 898 C C . LYS A 1 116 ? -21.765 -2.311 35.775 1.00 96.94 116 LYS A C 1
ATOM 900 O O . LYS A 1 116 ? -22.221 -1.320 36.350 1.00 96.94 116 LYS A O 1
ATOM 905 N N . GLY A 1 117 ? -22.502 -3.041 34.934 1.00 97.06 117 GLY A N 1
ATOM 906 C CA . GLY A 1 117 ? -23.899 -2.794 34.597 1.00 97.06 117 GLY A CA 1
ATOM 907 C C . GLY A 1 117 ? -24.145 -1.598 33.685 1.00 97.06 117 GLY A C 1
ATOM 908 O O . GLY A 1 117 ? -25.306 -1.245 33.510 1.00 97.06 117 GLY A O 1
ATOM 909 N N . GLN A 1 118 ? -23.113 -0.987 33.107 1.00 97.56 118 GLN A N 1
ATOM 910 C CA . GLN A 1 118 ? -23.209 0.088 32.116 1.00 97.56 118 GLN A CA 1
ATOM 911 C C . GLN A 1 118 ? -22.755 -0.415 30.747 1.00 97.56 118 GLN A C 1
ATOM 913 O O . GLN A 1 118 ? -22.020 -1.394 30.673 1.00 97.56 118 GLN A O 1
ATOM 918 N N . LEU A 1 119 ? -23.218 0.221 29.673 1.00 97.19 119 LEU A N 1
ATOM 919 C CA . LEU A 1 119 ? -22.727 -0.035 28.317 1.00 97.19 119 LEU A CA 1
ATOM 920 C C . LEU A 1 119 ? -21.194 0.126 28.296 1.00 97.19 119 LEU A C 1
ATOM 922 O O . LEU A 1 119 ? -20.702 1.166 28.731 1.00 97.19 119 LEU A O 1
ATOM 926 N N . ALA A 1 120 ? -20.449 -0.889 27.851 1.00 96.44 120 ALA A N 1
ATOM 927 C CA . ALA A 1 120 ? -18.985 -0.839 27.869 1.00 96.44 120 ALA A CA 1
ATOM 928 C C . ALA A 1 120 ? -18.469 0.241 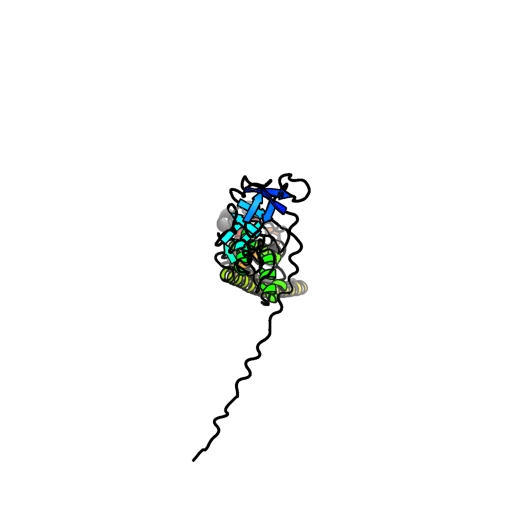26.901 1.00 96.44 120 ALA A C 1
ATOM 930 O O . ALA A 1 120 ? -18.887 0.284 25.745 1.00 96.44 120 ALA A O 1
ATOM 931 N N . ASN A 1 121 ? -17.596 1.126 27.378 1.00 94.38 121 ASN A N 1
ATOM 932 C CA . ASN A 1 121 ? -17.036 2.230 26.590 1.00 94.38 121 ASN A CA 1
ATOM 933 C C . ASN A 1 121 ? -15.581 2.522 27.000 1.00 94.38 121 ASN A C 1
ATOM 935 O O . ASN A 1 121 ? -15.187 3.675 27.169 1.00 94.38 121 ASN A O 1
ATOM 939 N N . GLU A 1 122 ? -14.840 1.455 27.290 1.00 93.38 122 GLU A N 1
ATOM 940 C CA . GLU A 1 122 ? -13.467 1.463 27.793 1.00 93.38 122 GLU A CA 1
ATOM 941 C C . GLU A 1 122 ? -12.748 0.183 27.328 1.00 93.38 122 GLU A C 1
ATOM 943 O O . GLU A 1 122 ? -13.381 -0.729 26.785 1.00 93.38 122 GLU A O 1
ATOM 948 N N . THR A 1 123 ? -11.435 0.104 27.549 1.00 89.94 123 THR A N 1
ATOM 949 C CA . THR A 1 123 ? -10.653 -1.121 27.328 1.00 89.94 123 THR A CA 1
ATOM 950 C C . THR A 1 123 ? -10.746 -2.029 28.552 1.00 89.94 123 THR A C 1
ATOM 952 O O . THR A 1 123 ? -10.419 -1.614 29.663 1.00 89.94 123 THR A O 1
ATOM 955 N N . ILE A 1 124 ? -11.187 -3.272 28.352 1.00 92.56 124 ILE A N 1
ATOM 956 C CA . ILE A 1 124 ? -11.397 -4.270 29.408 1.00 92.56 124 ILE A CA 1
ATOM 957 C C . ILE A 1 124 ? -10.686 -5.547 28.983 1.00 92.56 124 ILE A C 1
ATOM 959 O O . ILE A 1 124 ? -10.981 -6.083 27.918 1.00 92.56 124 ILE A O 1
ATOM 963 N N . ASP A 1 125 ? -9.744 -6.012 29.805 1.00 89.06 125 ASP A N 1
ATOM 964 C CA . ASP A 1 125 ? -8.938 -7.209 29.537 1.00 89.06 125 ASP A CA 1
ATOM 965 C C . ASP A 1 125 ? -8.273 -7.192 28.139 1.00 89.06 125 ASP A C 1
ATOM 967 O O . ASP A 1 125 ? -8.211 -8.204 27.450 1.00 89.06 125 ASP A O 1
ATOM 971 N N . GLY A 1 126 ? -7.799 -6.016 27.700 1.00 81.00 126 GLY A N 1
ATOM 972 C CA . GLY A 1 126 ? -7.121 -5.822 26.407 1.00 81.00 126 GLY A CA 1
ATOM 973 C C . GLY A 1 126 ? -8.043 -5.645 25.195 1.00 81.00 126 GLY A C 1
ATOM 974 O O . GLY A 1 126 ? -7.554 -5.425 24.094 1.00 81.00 126 GLY A O 1
ATOM 975 N N . VAL A 1 127 ? -9.362 -5.697 25.386 1.00 82.62 127 VAL A N 1
ATOM 976 C CA . VAL A 1 127 ? -10.364 -5.527 24.324 1.00 82.62 127 VAL A CA 1
ATOM 977 C C . VAL A 1 127 ? -11.007 -4.150 24.473 1.00 82.62 127 VAL A C 1
ATOM 979 O O . VAL A 1 127 ? -11.508 -3.812 25.549 1.00 82.62 127 VAL A O 1
ATOM 982 N N . THR A 1 128 ? -10.993 -3.335 23.419 1.00 85.38 128 THR A N 1
ATOM 983 C CA . THR A 1 128 ? -11.620 -2.008 23.427 1.00 85.38 128 THR A CA 1
ATOM 984 C C . THR A 1 128 ? -13.082 -2.119 23.028 1.00 85.38 128 THR A C 1
ATOM 986 O O . THR A 1 128 ? -13.436 -2.734 22.019 1.00 85.38 128 THR A O 1
ATOM 989 N N . TYR A 1 129 ? -13.943 -1.495 23.828 1.00 89.00 129 TYR A N 1
ATOM 990 C CA . TYR A 1 129 ? -15.371 -1.425 23.563 1.00 89.00 129 TYR A CA 1
ATOM 991 C C . TYR A 1 129 ? -15.799 0.020 23.350 1.00 89.00 129 TYR A C 1
ATOM 993 O O . TYR A 1 129 ? -15.440 0.894 24.137 1.00 89.00 129 TYR A O 1
ATOM 1001 N N . THR A 1 130 ? -16.644 0.242 22.346 1.00 87.31 130 THR A N 1
ATOM 1002 C CA . THR A 1 130 ? -17.283 1.537 22.088 1.00 87.31 130 THR A CA 1
ATOM 1003 C C . THR A 1 130 ? -18.791 1.342 22.021 1.00 87.31 130 THR A C 1
ATOM 1005 O O . THR A 1 130 ? -19.295 0.554 21.218 1.00 87.31 130 THR A O 1
ATOM 1008 N N . TYR A 1 131 ? -19.533 2.016 22.902 1.00 92.69 131 TYR A N 1
ATOM 1009 C CA . TYR A 1 131 ? -20.989 1.868 23.052 1.00 92.69 131 TYR A CA 1
ATOM 1010 C C . TYR A 1 131 ? -21.480 0.408 23.113 1.00 92.69 131 TYR A C 1
ATOM 1012 O O . TYR A 1 131 ? -22.499 0.035 22.525 1.00 92.69 131 TYR A O 1
ATOM 1020 N N . GLY A 1 132 ? -20.755 -0.432 23.849 1.00 92.31 132 GLY A N 1
ATOM 1021 C CA . GLY A 1 132 ? -21.073 -1.838 24.066 1.00 92.31 132 GLY A CA 1
ATOM 1022 C C . GLY A 1 132 ? -20.769 -2.740 22.875 1.00 92.31 132 GLY A C 1
ATOM 1023 O O . GLY A 1 132 ? -21.066 -3.927 22.945 1.00 92.31 132 GLY A O 1
ATOM 1024 N N . LYS A 1 133 ? -20.180 -2.235 21.793 1.00 89.88 133 LYS A N 1
ATOM 1025 C CA . LYS A 1 133 ? -19.641 -3.083 20.732 1.00 89.88 133 LYS A CA 1
ATOM 1026 C C . LYS A 1 133 ? -18.170 -3.328 20.996 1.00 89.88 133 LYS A C 1
ATOM 1028 O O . LYS A 1 133 ? -17.461 -2.397 21.362 1.00 89.88 133 LYS A O 1
ATOM 1033 N N . ASN A 1 134 ? -17.733 -4.567 20.805 1.00 84.94 134 ASN A N 1
ATOM 1034 C CA . ASN A 1 134 ? -16.316 -4.852 20.670 1.00 84.94 134 ASN A CA 1
ATOM 1035 C C . ASN A 1 134 ? -15.827 -4.096 19.425 1.00 84.94 134 ASN A C 1
ATOM 1037 O O . ASN A 1 134 ? -16.286 -4.397 18.326 1.00 84.94 134 ASN A O 1
ATOM 1041 N N . THR A 1 135 ? -14.995 -3.070 19.601 1.00 72.50 135 THR A N 1
ATOM 1042 C CA . THR A 1 135 ? -14.351 -2.363 18.483 1.00 72.50 135 THR A CA 1
ATOM 1043 C C . THR A 1 135 ? -12.986 -2.939 18.161 1.00 72.50 135 THR A C 1
ATOM 1045 O O . THR A 1 135 ? -12.384 -2.561 17.170 1.00 72.50 135 THR A O 1
ATOM 1048 N N . SER A 1 136 ? -12.543 -3.919 18.935 1.00 57.09 136 SER A N 1
ATOM 1049 C CA . SER A 1 136 ? -11.491 -4.864 18.572 1.00 57.09 136 SER A CA 1
ATOM 1050 C C . SER A 1 136 ? -12.056 -5.927 17.615 1.00 57.09 136 SER A C 1
ATOM 1052 O O . SER A 1 136 ? -11.983 -7.126 17.883 1.00 57.09 136 SER A O 1
ATOM 1054 N N . GLY A 1 137 ? -12.630 -5.491 16.484 1.00 57.53 137 GLY A N 1
ATOM 1055 C CA . GLY A 1 137 ? -12.330 -6.216 15.247 1.00 57.53 137 GLY A CA 1
ATOM 1056 C C . GLY A 1 137 ? -10.809 -6.222 15.137 1.00 57.53 137 GLY A C 1
ATOM 1057 O O . GLY A 1 137 ? -10.181 -5.242 15.557 1.00 57.53 137 GLY A O 1
ATOM 1058 N N . SER A 1 138 ? -10.203 -7.348 14.762 1.00 71.06 138 SER A N 1
ATOM 1059 C CA . SER A 1 138 ? -8.739 -7.451 14.806 1.00 71.06 138 SER A CA 1
ATOM 1060 C C . SER A 1 138 ? -8.122 -6.232 14.102 1.00 71.06 138 SER A C 1
ATOM 1062 O O . SER A 1 138 ? -8.703 -5.726 13.146 1.00 71.06 138 SER A O 1
ATOM 1064 N N . LEU A 1 139 ? -6.982 -5.716 14.574 1.00 77.50 139 LEU A N 1
ATOM 1065 C CA . LEU A 1 139 ? -6.264 -4.628 13.884 1.00 77.50 139 LEU A CA 1
ATOM 1066 C C . LEU A 1 139 ? -6.183 -4.881 12.364 1.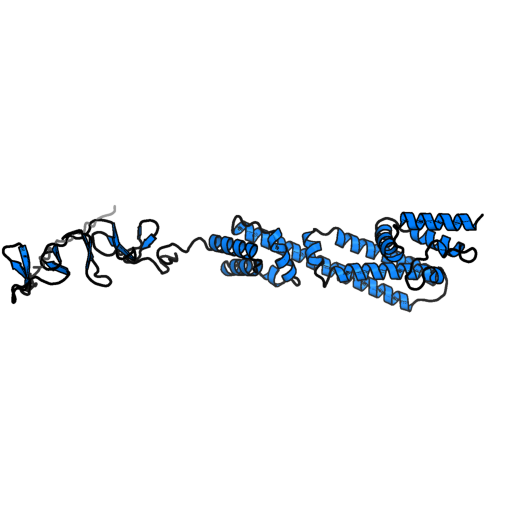00 77.50 139 LEU A C 1
ATOM 1068 O O . LEU A 1 139 ? -6.320 -3.955 11.574 1.00 77.50 139 LEU A O 1
ATOM 1072 N N . ALA A 1 140 ? -6.075 -6.155 11.973 1.00 81.25 140 ALA A N 1
ATOM 1073 C CA . ALA A 1 140 ? -6.160 -6.642 10.603 1.00 81.25 140 ALA A CA 1
ATOM 1074 C C . ALA A 1 140 ? -7.508 -6.368 9.894 1.00 81.25 140 ALA A C 1
ATOM 1076 O O . ALA A 1 140 ? -7.496 -5.962 8.739 1.00 81.25 140 ALA A O 1
ATOM 1077 N N . GLU A 1 141 ? -8.662 -6.546 10.542 1.00 83.81 141 GLU A N 1
ATOM 1078 C CA . GLU A 1 141 ? -9.981 -6.237 9.957 1.00 83.81 141 GLU A CA 1
ATOM 1079 C C . GLU A 1 141 ? -10.152 -4.735 9.701 1.00 83.81 141 GLU A C 1
ATOM 1081 O O . GLU A 1 141 ? -10.526 -4.342 8.597 1.00 83.81 141 GLU A O 1
ATOM 1086 N N . GLN A 1 142 ? -9.819 -3.888 10.684 1.00 86.00 142 GLN A N 1
ATOM 1087 C CA . GLN A 1 142 ? -9.871 -2.430 10.502 1.00 86.00 142 GLN A CA 1
ATOM 1088 C C . GLN A 1 142 ? -8.893 -1.965 9.422 1.00 86.00 142 GLN A C 1
ATOM 1090 O O . GLN A 1 142 ? -9.215 -1.096 8.615 1.00 86.00 142 GLN A O 1
ATOM 1095 N N . PHE A 1 143 ? -7.701 -2.558 9.384 1.00 89.50 143 PHE A N 1
ATOM 1096 C CA . PHE A 1 143 ? -6.721 -2.309 8.338 1.00 89.50 143 PHE A CA 1
ATOM 1097 C C . PHE A 1 143 ? -7.266 -2.645 6.944 1.00 89.50 143 PHE A C 1
ATOM 1099 O O . PHE A 1 143 ? -7.177 -1.808 6.044 1.00 89.50 143 PHE A O 1
ATOM 1106 N N . VAL A 1 144 ? -7.882 -3.819 6.770 1.00 90.69 144 VAL A N 1
ATOM 1107 C CA . VAL A 1 144 ? -8.498 -4.225 5.496 1.00 90.69 144 VAL A CA 1
ATOM 1108 C C . VAL A 1 144 ? -9.597 -3.243 5.081 1.00 90.69 144 VAL A C 1
ATOM 1110 O O . VAL A 1 144 ? -9.597 -2.791 3.935 1.00 90.69 144 VAL A O 1
ATOM 1113 N N . GLU A 1 145 ? -10.494 -2.858 5.996 1.00 88.69 145 GLU A N 1
ATOM 1114 C CA . GLU A 1 145 ? -11.558 -1.879 5.715 1.00 88.69 145 GLU A CA 1
ATOM 1115 C C . GLU A 1 145 ? -10.991 -0.511 5.301 1.00 88.69 145 GLU A C 1
ATOM 1117 O O . GLU A 1 145 ? -11.453 0.085 4.324 1.00 88.69 145 GLU A O 1
ATOM 1122 N N . ASN A 1 146 ? -9.956 -0.028 5.995 1.00 89.12 146 ASN A N 1
ATOM 1123 C CA . ASN A 1 146 ? -9.304 1.245 5.686 1.00 89.12 146 ASN A CA 1
ATOM 1124 C C . ASN A 1 146 ? -8.639 1.226 4.303 1.00 89.12 146 ASN A C 1
ATOM 1126 O O . ASN A 1 146 ? -8.784 2.181 3.539 1.00 89.12 146 ASN A O 1
ATOM 1130 N N . VAL A 1 147 ? -7.953 0.133 3.952 1.00 90.25 147 VAL A N 1
ATOM 1131 C CA . VAL A 1 147 ? -7.350 -0.047 2.622 1.00 90.25 147 VAL A CA 1
ATOM 1132 C C . VAL A 1 147 ? -8.426 -0.069 1.538 1.00 90.25 147 VAL A C 1
ATOM 1134 O O . VAL A 1 147 ? -8.313 0.653 0.551 1.00 90.25 147 VAL A O 1
ATOM 1137 N N . GLN A 1 148 ? -9.506 -0.830 1.726 1.00 89.94 148 GLN A N 1
ATOM 1138 C CA . GLN A 1 148 ? -10.619 -0.869 0.770 1.00 89.94 148 GLN A CA 1
ATOM 1139 C C . GLN A 1 148 ? -11.273 0.511 0.587 1.00 89.94 148 GLN A C 1
ATOM 1141 O O . GLN A 1 148 ? -11.605 0.894 -0.536 1.00 89.94 148 GLN A O 1
ATOM 1146 N N . MET A 1 149 ? -11.422 1.283 1.667 1.00 87.19 149 MET A N 1
ATOM 1147 C CA . MET A 1 149 ? -11.963 2.642 1.610 1.00 87.19 149 MET A CA 1
ATOM 1148 C C . MET A 1 149 ? -11.042 3.601 0.852 1.00 87.19 149 MET A C 1
ATOM 1150 O O . MET A 1 149 ? -11.521 4.379 0.024 1.00 87.19 149 MET A O 1
ATOM 1154 N N . ALA A 1 150 ? -9.733 3.537 1.098 1.00 88.31 150 ALA A N 1
ATOM 1155 C CA . ALA A 1 150 ? -8.759 4.349 0.375 1.00 88.31 150 ALA A CA 1
ATOM 1156 C C . ALA A 1 150 ? -8.773 4.018 -1.120 1.00 88.31 150 ALA A C 1
ATOM 1158 O O . ALA A 1 150 ? -8.867 4.928 -1.938 1.00 88.31 150 ALA A O 1
ATOM 1159 N N . LEU A 1 151 ? -8.820 2.734 -1.484 1.00 87.56 151 LEU A N 1
ATOM 1160 C CA . LEU A 1 151 ? -8.944 2.306 -2.879 1.00 87.56 151 LEU A CA 1
ATOM 1161 C C . LEU A 1 151 ? -10.216 2.846 -3.546 1.00 87.56 151 LEU A C 1
ATOM 1163 O O . LEU A 1 151 ? -10.169 3.302 -4.683 1.00 87.56 151 LEU A O 1
ATOM 1167 N N . ALA A 1 152 ? -11.347 2.854 -2.836 1.00 86.50 152 ALA A N 1
ATOM 1168 C CA . ALA A 1 152 ? -12.611 3.373 -3.361 1.00 86.50 152 ALA A CA 1
ATOM 1169 C C . ALA A 1 152 ? -12.645 4.908 -3.504 1.00 86.50 152 ALA A C 1
ATOM 1171 O O . ALA A 1 152 ? -13.483 5.438 -4.233 1.00 86.50 152 ALA A O 1
ATOM 1172 N N . THR A 1 153 ? -11.771 5.627 -2.796 1.00 87.12 153 THR A N 1
ATOM 1173 C CA . THR A 1 153 ? -11.775 7.099 -2.721 1.00 87.12 153 THR A CA 1
ATOM 1174 C C . THR A 1 153 ? -10.523 7.746 -3.312 1.00 87.12 153 THR A C 1
ATOM 1176 O O . THR A 1 153 ? -10.368 8.960 -3.203 1.00 87.12 153 THR A O 1
ATOM 1179 N N . ASN A 1 154 ? -9.647 6.960 -3.951 1.00 86.75 154 ASN A N 1
ATOM 1180 C CA . ASN A 1 154 ? -8.306 7.380 -4.380 1.00 86.75 154 ASN A CA 1
ATOM 1181 C C . ASN A 1 154 ? -7.484 7.993 -3.226 1.00 86.75 154 ASN A C 1
ATOM 1183 O O . ASN A 1 154 ? -6.744 8.957 -3.414 1.00 86.75 154 ASN A O 1
ATOM 1187 N N . GLY A 1 155 ? -7.656 7.459 -2.016 1.00 87.56 155 GLY A N 1
ATOM 1188 C CA . GLY A 1 155 ? -6.881 7.818 -0.834 1.00 87.56 155 GLY A CA 1
ATOM 1189 C C . GLY A 1 155 ? -5.478 7.201 -0.839 1.00 87.56 155 GLY A C 1
ATOM 1190 O O . GLY A 1 155 ? -5.184 6.275 -1.599 1.00 87.56 155 GLY A O 1
ATOM 1191 N N . ASP A 1 156 ? -4.616 7.691 0.055 1.00 91.12 156 ASP A N 1
ATOM 1192 C CA . ASP A 1 156 ? -3.229 7.229 0.184 1.00 91.12 156 ASP A CA 1
ATOM 1193 C C . ASP A 1 156 ? -3.157 5.831 0.819 1.00 91.12 156 ASP A C 1
ATOM 1195 O O . ASP A 1 156 ? -3.058 5.648 2.034 1.00 91.12 156 ASP A O 1
ATOM 1199 N N . THR A 1 157 ? -3.252 4.819 -0.040 1.00 91.56 157 THR A N 1
ATOM 1200 C CA . THR A 1 157 ? -3.277 3.415 0.375 1.00 91.56 157 THR A CA 1
ATOM 1201 C C . THR A 1 157 ? -1.929 2.972 0.947 1.00 91.56 157 THR A C 1
ATOM 1203 O O . THR A 1 157 ? -1.890 2.159 1.871 1.00 91.56 157 THR A O 1
ATOM 1206 N N . ALA A 1 158 ? -0.821 3.524 0.448 1.00 91.44 158 ALA A N 1
ATOM 1207 C CA . ALA A 1 158 ? 0.506 3.174 0.930 1.00 91.44 158 ALA A CA 1
ATOM 1208 C C . ALA A 1 158 ? 0.740 3.686 2.352 1.00 91.44 158 ALA A C 1
ATOM 1210 O O . ALA A 1 158 ? 1.224 2.915 3.176 1.00 91.44 158 ALA A O 1
ATOM 1211 N N . ALA A 1 159 ? 0.308 4.913 2.673 1.00 92.44 159 ALA A N 1
ATOM 1212 C CA . ALA A 1 159 ? 0.394 5.451 4.032 1.00 92.44 159 ALA A CA 1
ATOM 1213 C C . ALA A 1 159 ? -0.358 4.588 5.061 1.00 92.44 159 ALA A C 1
ATOM 1215 O O . ALA A 1 159 ? 0.132 4.363 6.170 1.00 92.44 159 ALA A O 1
ATOM 1216 N N . ILE A 1 160 ? -1.536 4.068 4.692 1.00 90.69 160 ILE A N 1
ATOM 1217 C CA . ILE A 1 160 ? -2.317 3.164 5.552 1.00 90.69 160 ILE A CA 1
ATOM 1218 C C . ILE A 1 160 ? -1.559 1.853 5.785 1.00 90.69 160 ILE A C 1
ATOM 1220 O O . ILE A 1 160 ? -1.481 1.378 6.919 1.00 90.69 160 ILE A O 1
ATOM 1224 N N . ILE A 1 161 ? -0.982 1.273 4.728 1.00 91.81 161 ILE A N 1
ATOM 1225 C CA . ILE A 1 161 ? -0.217 0.025 4.824 1.00 91.81 161 ILE A CA 1
ATOM 1226 C C . ILE A 1 161 ? 1.055 0.226 5.644 1.00 91.81 161 ILE A C 1
ATOM 1228 O O . ILE A 1 161 ? 1.306 -0.567 6.546 1.00 91.81 161 ILE A O 1
ATOM 1232 N N . THR A 1 162 ? 1.826 1.290 5.419 1.00 93.75 162 THR A N 1
ATOM 1233 C CA . THR A 1 162 ? 3.042 1.555 6.201 1.00 93.75 162 THR A CA 1
ATOM 1234 C C . THR A 1 162 ? 2.737 1.782 7.674 1.00 93.75 162 THR A C 1
ATOM 1236 O O . THR A 1 162 ? 3.418 1.199 8.511 1.00 93.75 162 THR A O 1
ATOM 1239 N N . ALA A 1 163 ? 1.678 2.531 8.002 1.00 91.62 163 ALA A N 1
ATOM 1240 C CA . ALA A 1 163 ? 1.262 2.724 9.390 1.00 91.62 163 ALA A CA 1
ATOM 1241 C C . ALA A 1 163 ? 0.904 1.387 10.065 1.00 91.62 163 ALA A C 1
ATOM 1243 O O . ALA A 1 163 ? 1.325 1.128 11.192 1.00 91.62 163 ALA A O 1
ATOM 1244 N N . TYR A 1 164 ? 0.190 0.506 9.353 1.00 90.69 164 TYR A N 1
ATOM 1245 C CA . TYR A 1 164 ? -0.115 -0.840 9.841 1.00 90.69 164 TYR A CA 1
ATOM 1246 C C . TYR A 1 164 ? 1.152 -1.684 10.056 1.00 90.69 164 TYR A C 1
ATOM 1248 O O . TYR A 1 164 ? 1.287 -2.340 11.090 1.00 90.69 164 TYR A O 1
ATOM 1256 N N . LEU A 1 165 ? 2.099 -1.664 9.112 1.00 90.62 165 LEU A N 1
ATOM 1257 C CA . LEU A 1 165 ? 3.374 -2.379 9.232 1.00 90.62 165 LEU A CA 1
ATOM 1258 C C . LEU A 1 165 ? 4.185 -1.882 10.442 1.00 90.62 165 LEU A C 1
ATOM 1260 O O . LEU A 1 165 ? 4.679 -2.696 11.223 1.00 90.62 165 LEU A O 1
ATOM 1264 N N . GLU A 1 166 ? 4.276 -0.566 10.639 1.00 90.94 166 GLU A N 1
ATOM 1265 C CA . GLU A 1 166 ? 4.997 0.065 11.752 1.00 90.94 166 GLU A CA 1
ATOM 1266 C C . GLU A 1 166 ? 4.375 -0.256 13.114 1.00 90.94 166 GLU A C 1
ATOM 1268 O O . GLU A 1 166 ? 5.092 -0.623 14.051 1.00 90.94 166 GLU A O 1
ATOM 1273 N N . GLU A 1 167 ? 3.044 -0.195 13.224 1.00 86.44 167 GLU A N 1
ATOM 1274 C CA . GLU A 1 167 ? 2.316 -0.576 14.442 1.00 86.44 167 GLU A CA 1
ATOM 1275 C C . GLU A 1 167 ? 2.576 -2.048 14.812 1.00 86.44 167 GLU A C 1
ATOM 1277 O O . GLU A 1 167 ? 2.697 -2.396 15.992 1.00 86.44 167 GLU A O 1
ATOM 1282 N N . ASN A 1 168 ? 2.776 -2.902 13.803 1.00 81.00 168 ASN A N 1
ATOM 1283 C CA . ASN A 1 168 ? 3.142 -4.310 13.955 1.00 81.00 168 ASN A CA 1
ATOM 1284 C C . ASN A 1 168 ? 4.664 -4.566 13.992 1.00 81.00 168 ASN A C 1
ATOM 1286 O O . ASN A 1 168 ? 5.088 -5.724 13.999 1.00 81.00 168 ASN A O 1
ATOM 1290 N N . LYS A 1 169 ? 5.495 -3.514 14.071 1.00 88.88 169 LYS A N 1
ATOM 1291 C CA . LYS A 1 169 ? 6.971 -3.581 14.130 1.00 88.88 169 LYS A CA 1
ATOM 1292 C C . LYS A 1 169 ? 7.611 -4.315 12.944 1.00 88.88 169 LYS A C 1
ATOM 1294 O O . LYS A 1 169 ? 8.637 -4.980 13.105 1.00 88.88 169 LYS A O 1
ATOM 1299 N N . GLN A 1 170 ? 7.001 -4.225 11.770 1.00 88.44 170 GLN A N 1
ATOM 1300 C CA . GLN A 1 170 ? 7.552 -4.738 10.520 1.00 88.44 170 GLN A CA 1
ATOM 1301 C C . GLN A 1 170 ? 8.428 -3.671 9.847 1.00 88.44 170 GLN A C 1
ATOM 1303 O O . GLN A 1 170 ? 8.241 -2.475 10.055 1.00 88.44 170 GLN A O 1
ATOM 1308 N N . ASP A 1 171 ? 9.424 -4.107 9.076 1.00 92.19 171 ASP A N 1
ATOM 1309 C CA . ASP A 1 171 ? 10.383 -3.213 8.421 1.00 92.19 171 ASP A CA 1
ATOM 1310 C C . ASP A 1 171 ? 9.757 -2.516 7.203 1.00 92.19 171 ASP A C 1
ATOM 1312 O O . ASP A 1 171 ? 9.374 -3.170 6.233 1.00 92.19 171 ASP A O 1
ATOM 1316 N N . THR A 1 172 ? 9.685 -1.185 7.244 1.00 94.19 172 THR A N 1
ATOM 1317 C CA . THR A 1 172 ? 9.198 -0.324 6.153 1.00 94.19 172 THR A CA 1
ATOM 1318 C C . THR A 1 172 ? 10.324 0.409 5.421 1.00 94.19 172 THR A C 1
ATOM 1320 O O . THR A 1 172 ? 10.066 1.168 4.482 1.00 94.19 172 THR A O 1
ATOM 1323 N N . SER A 1 173 ? 11.589 0.174 5.794 1.00 93.38 173 SER A N 1
ATOM 1324 C CA . SER A 1 173 ? 12.744 0.904 5.255 1.00 93.38 173 SER A CA 1
ATOM 1325 C C . SER A 1 173 ? 12.867 0.780 3.737 1.00 93.38 173 SER A C 1
ATOM 1327 O O . SER A 1 173 ? 13.219 1.751 3.070 1.00 93.38 173 SER A O 1
ATOM 1329 N N . ALA A 1 174 ? 12.514 -0.381 3.175 1.00 89.69 174 ALA A N 1
ATOM 1330 C CA . ALA A 1 174 ? 12.534 -0.600 1.735 1.00 89.69 174 ALA A CA 1
ATOM 1331 C C . ALA A 1 174 ? 11.622 0.385 0.990 1.00 89.69 174 ALA A C 1
ATOM 1333 O O . ALA A 1 174 ? 12.076 0.975 0.014 1.00 89.69 174 ALA A O 1
ATOM 1334 N N . TYR A 1 175 ? 10.398 0.613 1.477 1.00 91.81 175 TYR A N 1
ATOM 1335 C CA . TYR A 1 175 ? 9.459 1.565 0.881 1.00 91.81 175 TYR A CA 1
ATOM 1336 C C . TYR A 1 175 ? 9.938 3.012 1.048 1.00 91.81 175 TYR A C 1
ATOM 1338 O O . TYR A 1 175 ? 9.997 3.749 0.071 1.00 91.81 175 TYR A O 1
ATOM 1346 N N . HIS A 1 176 ? 10.371 3.404 2.251 1.00 90.38 176 HIS A N 1
ATOM 1347 C CA . HIS A 1 176 ? 10.872 4.765 2.492 1.00 90.38 176 HIS A CA 1
ATOM 1348 C C . HIS A 1 176 ? 12.171 5.086 1.743 1.00 90.38 176 HIS A C 1
ATOM 1350 O O . HIS A 1 176 ? 12.480 6.256 1.533 1.00 90.38 176 HIS A O 1
ATOM 1356 N N . SER A 1 177 ? 12.937 4.065 1.346 1.00 89.25 177 SER A N 1
ATOM 1357 C CA . SER A 1 177 ? 14.146 4.234 0.537 1.00 89.25 177 SER A CA 1
ATOM 1358 C C . SER A 1 177 ? 13.880 4.400 -0.961 1.00 89.25 177 SER A C 1
ATOM 1360 O O . SER A 1 177 ? 14.817 4.732 -1.684 1.00 89.25 177 SER A O 1
ATOM 1362 N N . LEU A 1 178 ? 12.646 4.165 -1.429 1.00 85.88 178 LEU A N 1
ATOM 1363 C CA . LEU A 1 178 ? 12.305 4.316 -2.841 1.00 85.88 178 LEU A CA 1
ATOM 1364 C C . LEU A 1 178 ? 12.381 5.788 -3.239 1.00 85.88 178 LEU A C 1
ATOM 1366 O O . LEU A 1 178 ? 11.716 6.650 -2.662 1.00 85.88 178 LEU A O 1
ATOM 1370 N N . LYS A 1 179 ? 13.159 6.062 -4.282 1.00 83.06 179 LYS A N 1
ATOM 1371 C CA . LYS A 1 179 ? 13.251 7.384 -4.902 1.00 83.06 179 LYS A CA 1
ATOM 1372 C C . LYS A 1 179 ? 11.943 7.760 -5.602 1.00 83.06 179 LYS A C 1
ATOM 1374 O O . LYS A 1 179 ? 11.622 8.942 -5.682 1.00 83.06 179 LYS A O 1
ATOM 1379 N N . TYR A 1 180 ? 11.192 6.765 -6.078 1.00 81.12 180 TYR A N 1
ATOM 1380 C CA . TYR A 1 180 ? 9.947 6.944 -6.833 1.00 81.12 180 TYR A CA 1
ATOM 1381 C C . TYR A 1 180 ? 8.711 6.402 -6.092 1.00 81.12 180 TYR A C 1
ATOM 1383 O O . TYR A 1 180 ? 7.851 5.754 -6.691 1.00 81.12 180 TYR A O 1
ATOM 1391 N N . ALA A 1 181 ? 8.607 6.651 -4.780 1.00 82.06 181 ALA A N 1
ATOM 1392 C CA . ALA A 1 181 ? 7.487 6.173 -3.959 1.00 82.06 181 ALA A CA 1
ATOM 1393 C C . ALA A 1 181 ? 6.104 6.640 -4.470 1.00 82.06 181 ALA A C 1
ATOM 1395 O O . ALA A 1 181 ? 5.146 5.872 -4.440 1.00 82.06 181 ALA A O 1
ATOM 1396 N N . GLU A 1 182 ? 5.998 7.854 -5.023 1.00 81.69 182 GLU A N 1
ATOM 1397 C CA . GLU A 1 182 ? 4.747 8.368 -5.607 1.00 81.69 182 GLU A CA 1
ATOM 1398 C C . GLU A 1 182 ? 4.245 7.508 -6.781 1.00 81.69 182 GLU A C 1
ATOM 1400 O O . GLU A 1 182 ? 3.049 7.224 -6.879 1.00 81.69 182 GLU A O 1
ATOM 1405 N N . ASN A 1 183 ? 5.156 7.007 -7.625 1.00 78.19 183 ASN A N 1
ATOM 1406 C CA . ASN A 1 183 ? 4.808 6.114 -8.734 1.00 78.19 183 ASN A CA 1
ATOM 1407 C C . ASN A 1 183 ? 4.281 4.774 -8.219 1.00 78.19 183 ASN A C 1
ATOM 1409 O O . ASN A 1 183 ? 3.332 4.222 -8.776 1.00 78.19 183 ASN A O 1
ATOM 1413 N N . VAL A 1 184 ? 4.885 4.256 -7.145 1.00 80.06 184 VAL A N 1
ATOM 1414 C CA . VAL A 1 184 ? 4.407 3.039 -6.482 1.00 80.06 184 VAL A CA 1
ATOM 1415 C C . VAL A 1 184 ? 2.988 3.246 -5.965 1.00 80.06 184 VAL A C 1
ATOM 1417 O O . VAL A 1 184 ? 2.135 2.393 -6.202 1.00 80.06 184 VAL A O 1
ATOM 1420 N N . ASN A 1 185 ? 2.695 4.396 -5.358 1.00 83.88 185 ASN A N 1
ATOM 1421 C CA . ASN A 1 185 ? 1.360 4.709 -4.842 1.00 83.88 185 ASN A CA 1
ATOM 1422 C C . ASN A 1 185 ? 0.304 4.767 -5.950 1.00 83.88 185 ASN A C 1
ATOM 1424 O O . ASN A 1 185 ? -0.818 4.307 -5.742 1.00 83.88 185 ASN A O 1
ATOM 1428 N N . ALA A 1 186 ? 0.667 5.269 -7.133 1.00 81.38 186 ALA A N 1
ATOM 1429 C CA . ALA A 1 186 ? -0.233 5.332 -8.282 1.00 81.38 186 ALA A CA 1
ATOM 1430 C C . ALA A 1 186 ? -0.621 3.942 -8.819 1.00 81.38 186 ALA A C 1
ATOM 1432 O O . ALA A 1 186 ? -1.766 3.734 -9.223 1.00 81.38 186 ALA A O 1
ATOM 1433 N N . ILE A 1 187 ? 0.308 2.978 -8.814 1.00 78.75 187 ILE A N 1
ATOM 1434 C CA . ILE A 1 187 ? 0.054 1.637 -9.366 1.00 78.75 187 ILE A CA 1
ATOM 1435 C C . ILE A 1 187 ? -0.496 0.656 -8.339 1.00 78.75 187 ILE A C 1
ATOM 1437 O O . ILE A 1 187 ? -1.204 -0.280 -8.712 1.00 78.75 187 ILE A O 1
ATOM 1441 N N . LEU A 1 188 ? -0.190 0.867 -7.057 1.00 83.31 188 LEU A N 1
ATOM 1442 C CA . LEU A 1 188 ? -0.512 -0.040 -5.963 1.00 83.31 188 LEU A CA 1
ATOM 1443 C C . LEU A 1 188 ? -1.974 -0.539 -5.987 1.00 83.31 188 LEU A C 1
ATOM 1445 O O . LEU A 1 188 ? -2.163 -1.752 -5.855 1.00 83.31 188 LEU A O 1
ATOM 1449 N N . PRO A 1 189 ? -3.000 0.299 -6.262 1.00 88.12 189 PRO A N 1
ATOM 1450 C CA . PRO A 1 189 ? -4.387 -0.156 -6.374 1.00 88.12 189 PRO A CA 1
ATOM 1451 C C . PRO A 1 189 ? -4.623 -1.314 -7.349 1.00 88.12 189 PRO A C 1
ATOM 1453 O O . PRO A 1 189 ? -5.462 -2.171 -7.085 1.00 88.12 189 PRO A O 1
ATOM 1456 N N . SER A 1 190 ? -3.871 -1.372 -8.451 1.00 83.62 190 SER A N 1
ATOM 1457 C CA . SER A 1 190 ? -4.031 -2.405 -9.485 1.00 83.62 190 SER A CA 1
ATOM 1458 C C . SER A 1 190 ? -3.432 -3.758 -9.086 1.00 83.62 190 SER A C 1
ATOM 1460 O O . SER A 1 190 ? -3.734 -4.773 -9.711 1.00 83.62 190 SER A O 1
ATOM 1462 N N . PHE A 1 191 ? -2.583 -3.782 -8.055 1.00 83.25 191 PHE A N 1
ATOM 1463 C CA . PHE A 1 191 ? -1.824 -4.965 -7.638 1.00 83.25 191 PHE A CA 1
ATOM 1464 C C . PHE A 1 191 ? -2.217 -5.489 -6.254 1.00 83.25 191 PHE A C 1
ATOM 1466 O O . PHE A 1 191 ? -1.811 -6.592 -5.883 1.00 83.25 191 PHE A O 1
ATOM 1473 N N . LEU A 1 192 ? -3.001 -4.730 -5.484 1.00 86.12 192 LEU A N 1
ATOM 1474 C CA . LEU A 1 192 ? -3.410 -5.132 -4.144 1.00 86.12 192 LEU A CA 1
ATOM 1475 C C . LEU A 1 192 ? -4.497 -6.207 -4.163 1.00 86.12 192 LEU A C 1
ATOM 1477 O O . LEU A 1 192 ? -5.586 -6.028 -4.706 1.00 86.12 192 LEU A O 1
ATOM 1481 N N . LYS A 1 193 ? -4.226 -7.304 -3.455 1.00 88.88 193 LYS A N 1
ATOM 1482 C CA . LYS A 1 193 ? -5.249 -8.254 -3.012 1.00 88.88 193 LYS A CA 1
ATOM 1483 C C . LYS A 1 193 ? -5.798 -7.794 -1.667 1.00 88.88 193 LYS A C 1
ATOM 1485 O O . LYS A 1 193 ? -5.023 -7.561 -0.749 1.00 88.88 193 LYS A O 1
ATOM 1490 N N . THR A 1 194 ? -7.117 -7.666 -1.551 1.00 86.56 194 THR A N 1
ATOM 1491 C CA . THR A 1 194 ? -7.792 -7.069 -0.381 1.00 86.56 194 THR A CA 1
ATOM 1492 C C . THR A 1 194 ? -8.618 -8.071 0.432 1.00 86.56 194 THR A C 1
ATOM 1494 O O . THR A 1 194 ? -9.498 -7.659 1.190 1.00 86.56 194 THR A O 1
ATOM 1497 N N . GLY A 1 195 ? -8.369 -9.378 0.271 1.00 80.44 195 GLY A N 1
ATOM 1498 C CA . GLY A 1 195 ? -9.116 -10.439 0.955 1.00 80.44 195 GLY A CA 1
ATOM 1499 C C . GLY A 1 195 ? -8.723 -10.630 2.422 1.00 80.44 195 GLY A C 1
ATOM 1500 O O . GLY A 1 195 ? -9.568 -11.016 3.229 1.00 80.44 195 GLY A O 1
ATOM 1501 N N . SER A 1 196 ? -7.476 -10.319 2.790 1.00 89.62 196 SER A N 1
ATOM 1502 C CA . SER A 1 196 ? -7.007 -10.292 4.182 1.00 89.62 196 SER A CA 1
ATOM 1503 C C . SER A 1 196 ? -5.850 -9.309 4.383 1.00 89.62 196 SER A C 1
ATOM 1505 O O . SER A 1 196 ? -5.260 -8.816 3.421 1.00 89.62 196 SER A O 1
ATOM 1507 N N . ALA A 1 197 ? -5.489 -9.046 5.642 1.00 86.38 197 ALA A N 1
ATOM 1508 C CA . ALA A 1 197 ? -4.335 -8.215 5.971 1.00 86.38 197 ALA A CA 1
ATOM 1509 C C . ALA A 1 197 ? -3.022 -8.810 5.434 1.00 86.38 197 ALA A C 1
ATOM 1511 O O . ALA A 1 197 ? -2.192 -8.087 4.886 1.00 86.38 197 ALA A O 1
ATOM 1512 N N . GLU A 1 198 ? -2.849 -10.129 5.545 1.00 85.94 198 GLU A N 1
ATOM 1513 C CA . GLU A 1 198 ? -1.677 -10.842 5.035 1.00 85.94 198 GLU A CA 1
ATOM 1514 C C . GLU A 1 198 ? -1.565 -10.729 3.513 1.00 85.94 198 GLU A C 1
ATOM 1516 O O . GLU A 1 198 ? -0.469 -10.520 2.996 1.00 85.94 198 GLU A O 1
ATOM 1521 N N . GLU A 1 199 ? -2.684 -10.827 2.789 1.00 90.50 199 GLU A N 1
ATOM 1522 C CA . GLU A 1 199 ? -2.700 -10.667 1.333 1.00 90.50 199 GLU A CA 1
ATOM 1523 C C . GLU A 1 199 ? -2.343 -9.243 0.899 1.00 90.50 199 GLU A C 1
ATOM 1525 O O . GLU A 1 199 ? -1.572 -9.074 -0.053 1.00 90.50 199 GLU A O 1
ATOM 1530 N N . ILE A 1 200 ? -2.852 -8.228 1.609 1.00 90.56 200 ILE A N 1
ATOM 1531 C CA . ILE A 1 200 ? -2.525 -6.820 1.348 1.00 90.56 200 ILE A CA 1
ATOM 1532 C C . ILE A 1 200 ? -1.029 -6.591 1.570 1.00 90.56 200 ILE A C 1
ATOM 1534 O O . ILE A 1 200 ? -0.348 -6.079 0.682 1.00 90.56 200 ILE A O 1
ATOM 1538 N N . VAL A 1 201 ? -0.499 -7.014 2.723 1.00 91.19 201 VAL A N 1
ATOM 1539 C CA . VAL A 1 201 ? 0.923 -6.857 3.067 1.00 91.19 201 VAL A CA 1
ATOM 1540 C C . VAL A 1 201 ? 1.821 -7.606 2.082 1.00 91.19 201 VAL A C 1
ATOM 1542 O O . VAL A 1 201 ? 2.822 -7.056 1.621 1.00 91.19 201 VAL A O 1
ATOM 1545 N N . ALA A 1 202 ? 1.467 -8.838 1.708 1.00 91.62 202 ALA A N 1
ATOM 1546 C CA . ALA A 1 202 ? 2.225 -9.611 0.727 1.00 91.62 202 ALA A CA 1
ATOM 1547 C C . ALA A 1 202 ? 2.237 -8.929 -0.650 1.00 91.62 202 ALA A C 1
ATOM 1549 O O . ALA A 1 202 ? 3.290 -8.854 -1.284 1.00 91.62 202 ALA A O 1
ATOM 1550 N N . SER A 1 203 ? 1.092 -8.398 -1.090 1.00 90.25 203 SER A N 1
ATOM 1551 C CA . SER A 1 203 ? 0.976 -7.669 -2.359 1.00 90.25 203 SER A CA 1
ATOM 1552 C C . SER A 1 203 ? 1.803 -6.381 -2.338 1.00 90.25 203 SER A C 1
ATOM 1554 O O . SER A 1 203 ? 2.567 -6.128 -3.265 1.00 90.25 203 SER A O 1
ATOM 1556 N N . PHE A 1 204 ? 1.722 -5.606 -1.252 1.00 93.31 204 PHE A N 1
ATOM 1557 C CA . PHE A 1 204 ? 2.516 -4.391 -1.060 1.00 93.31 204 PHE A CA 1
ATOM 1558 C C . PHE A 1 204 ? 4.021 -4.676 -1.107 1.00 93.31 204 PHE A C 1
ATOM 1560 O O . PHE A 1 204 ? 4.743 -4.055 -1.883 1.00 93.31 204 PHE A O 1
ATOM 1567 N N . ASN A 1 205 ? 4.492 -5.671 -0.352 1.00 91.44 205 ASN A N 1
ATOM 1568 C CA . ASN A 1 205 ? 5.907 -6.042 -0.334 1.00 91.44 205 ASN A CA 1
ATOM 1569 C C . ASN A 1 205 ? 6.401 -6.536 -1.700 1.00 91.44 205 ASN A C 1
ATOM 1571 O O . ASN A 1 205 ? 7.534 -6.243 -2.077 1.00 91.44 205 ASN A O 1
ATOM 1575 N N . ALA A 1 206 ? 5.565 -7.255 -2.456 1.00 89.31 206 ALA A N 1
ATOM 1576 C CA . ALA A 1 206 ? 5.899 -7.673 -3.815 1.00 89.31 206 ALA A CA 1
ATOM 1577 C C . ALA A 1 206 ? 6.081 -6.466 -4.751 1.00 89.31 206 ALA A C 1
ATOM 1579 O O . ALA A 1 206 ? 7.069 -6.410 -5.483 1.00 89.31 206 ALA A O 1
ATOM 1580 N N . VAL A 1 207 ? 5.181 -5.479 -4.681 1.00 87.69 207 VAL A N 1
ATOM 1581 C CA . VAL A 1 207 ? 5.285 -4.237 -5.465 1.00 87.69 207 VAL A CA 1
ATOM 1582 C C . VAL A 1 207 ? 6.532 -3.441 -5.071 1.00 87.69 207 VAL A C 1
ATOM 1584 O O . VAL A 1 207 ? 7.288 -3.031 -5.947 1.00 87.69 207 VAL A O 1
ATOM 1587 N N . VAL A 1 208 ? 6.803 -3.271 -3.772 1.00 88.88 208 VAL A N 1
ATOM 1588 C CA . VAL A 1 208 ? 7.999 -2.563 -3.273 1.00 88.88 208 VAL A CA 1
ATOM 1589 C C . VAL A 1 208 ? 9.289 -3.261 -3.712 1.00 88.88 208 VAL A C 1
ATOM 1591 O O . VAL A 1 208 ? 10.239 -2.603 -4.136 1.00 88.88 208 VAL A O 1
ATOM 1594 N N . ALA A 1 209 ? 9.337 -4.594 -3.647 1.00 88.69 209 ALA A N 1
ATOM 1595 C CA . ALA A 1 209 ? 10.497 -5.360 -4.091 1.00 88.69 209 ALA A CA 1
ATOM 1596 C C . ALA A 1 209 ? 10.746 -5.201 -5.598 1.00 88.69 209 ALA A C 1
ATOM 1598 O O . ALA A 1 209 ? 11.895 -5.043 -6.013 1.00 88.69 209 ALA A O 1
ATOM 1599 N N . GLU A 1 210 ? 9.690 -5.215 -6.412 1.00 83.69 210 GLU A N 1
ATOM 1600 C CA . GLU A 1 210 ? 9.806 -5.020 -7.857 1.00 83.69 210 GLU A CA 1
ATOM 1601 C C . GLU A 1 210 ? 10.208 -3.582 -8.208 1.00 83.69 210 GLU A C 1
ATOM 1603 O O . GLU A 1 210 ? 11.096 -3.379 -9.034 1.00 83.69 210 GLU A O 1
ATOM 1608 N N . ALA A 1 211 ? 9.665 -2.586 -7.501 1.00 83.88 211 ALA A N 1
ATOM 1609 C CA . ALA A 1 211 ? 10.073 -1.190 -7.639 1.00 83.88 211 ALA A CA 1
ATOM 1610 C C . ALA A 1 211 ? 11.562 -0.988 -7.328 1.00 83.88 211 ALA A C 1
ATOM 1612 O O . ALA A 1 211 ? 12.269 -0.289 -8.050 1.00 83.88 211 ALA A O 1
ATOM 1613 N N . LYS A 1 212 ? 12.081 -1.668 -6.303 1.00 86.25 212 LYS A N 1
ATOM 1614 C CA . LYS A 1 212 ? 13.503 -1.598 -5.954 1.00 86.25 212 LYS A CA 1
ATOM 1615 C C . LYS A 1 212 ? 14.410 -2.216 -7.023 1.00 86.25 212 LYS A C 1
ATOM 1617 O O . LYS A 1 212 ? 15.498 -1.699 -7.274 1.00 86.25 212 LYS A O 1
ATOM 1622 N N . LYS A 1 213 ? 13.977 -3.302 -7.677 1.00 84.94 213 LYS A N 1
ATOM 1623 C CA . LYS A 1 213 ? 14.691 -3.849 -8.846 1.00 84.94 213 LYS A CA 1
ATOM 1624 C C . LYS A 1 213 ? 14.662 -2.866 -10.015 1.00 84.94 213 LYS A C 1
ATOM 1626 O O . LYS A 1 213 ?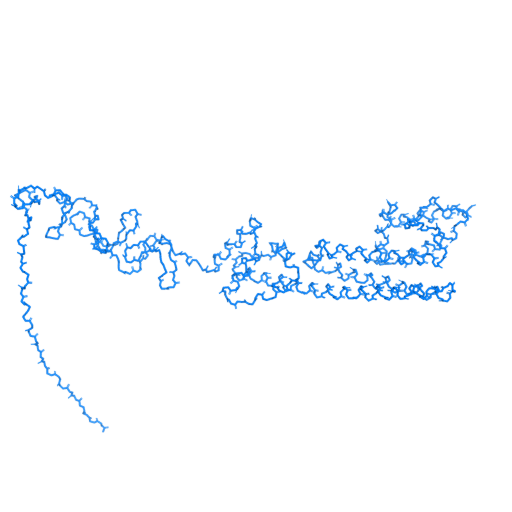 15.696 -2.657 -10.641 1.00 84.94 213 LYS A O 1
ATOM 1631 N N . ALA A 1 214 ? 13.513 -2.234 -10.260 1.00 77.81 214 ALA A N 1
ATOM 1632 C CA . ALA A 1 214 ? 13.362 -1.208 -11.288 1.00 77.81 214 ALA A CA 1
ATOM 1633 C C . ALA A 1 214 ? 14.362 -0.059 -11.092 1.00 77.81 214 ALA A C 1
ATOM 1635 O O . ALA A 1 214 ? 15.065 0.316 -12.025 1.00 77.81 214 ALA A O 1
ATOM 1636 N N . GLU A 1 215 ? 14.481 0.458 -9.866 1.00 81.31 215 GLU A N 1
ATOM 1637 C CA . GLU A 1 215 ? 15.433 1.522 -9.528 1.00 81.31 215 GLU A CA 1
ATOM 1638 C C . GLU A 1 215 ? 16.891 1.116 -9.764 1.00 81.31 215 GLU A C 1
ATOM 1640 O O . GLU A 1 215 ? 17.680 1.918 -10.267 1.00 81.31 215 GLU A O 1
ATOM 1645 N N . ALA A 1 216 ? 17.258 -0.128 -9.450 1.00 83.94 216 ALA A N 1
ATOM 1646 C CA . ALA A 1 216 ? 18.605 -0.629 -9.709 1.00 83.94 216 ALA A CA 1
ATOM 1647 C C . ALA A 1 216 ? 18.917 -0.694 -11.216 1.00 83.94 216 ALA A C 1
ATOM 1649 O O . ALA A 1 216 ? 19.992 -0.256 -11.637 1.00 83.94 216 ALA A O 1
ATOM 1650 N N . GLU A 1 217 ? 17.973 -1.175 -12.030 1.00 77.62 217 GLU A N 1
ATOM 1651 C CA . GLU A 1 217 ? 18.120 -1.199 -13.491 1.00 77.62 217 GLU A CA 1
ATOM 1652 C C . GLU A 1 217 ? 18.169 0.218 -14.082 1.00 77.62 217 GLU A C 1
ATOM 1654 O O . GLU A 1 217 ? 19.002 0.487 -14.945 1.00 77.62 217 GLU A O 1
ATOM 1659 N N . ILE A 1 218 ? 17.378 1.166 -13.560 1.00 72.94 218 ILE A N 1
ATOM 1660 C CA . ILE A 1 218 ? 17.453 2.588 -13.947 1.00 72.94 218 ILE A CA 1
ATOM 1661 C C . ILE A 1 218 ? 18.861 3.137 -13.740 1.00 72.94 218 ILE A C 1
ATOM 1663 O O . ILE A 1 218 ? 19.421 3.771 -14.631 1.00 72.94 218 ILE A O 1
ATOM 1667 N N . VAL A 1 219 ? 19.449 2.900 -12.566 1.00 80.62 219 VAL A N 1
ATOM 1668 C CA . VAL A 1 219 ? 20.794 3.393 -12.242 1.00 80.62 219 VAL A CA 1
ATOM 1669 C C . VAL A 1 219 ? 21.849 2.772 -13.163 1.00 80.62 219 VAL A C 1
ATOM 1671 O O . VAL A 1 219 ? 22.772 3.466 -13.597 1.00 80.62 219 VAL A O 1
ATOM 1674 N N . LYS A 1 220 ? 21.712 1.482 -13.492 1.00 82.00 220 LYS A N 1
ATOM 1675 C CA . LYS A 1 220 ? 22.590 0.791 -14.447 1.00 82.00 220 LYS A CA 1
ATOM 1676 C C . LYS A 1 220 ? 22.490 1.418 -15.843 1.00 82.00 220 LYS A C 1
ATOM 1678 O O . LYS A 1 220 ? 23.521 1.783 -16.409 1.00 82.00 220 LYS A O 1
ATOM 1683 N N . VAL A 1 221 ? 21.272 1.589 -16.357 1.00 72.00 221 VAL A N 1
ATOM 1684 C CA . VAL A 1 221 ? 21.006 2.180 -17.679 1.00 72.00 221 VAL A CA 1
ATOM 1685 C C . VAL A 1 221 ? 21.480 3.634 -17.753 1.00 72.00 221 VAL A C 1
ATOM 1687 O O . VAL A 1 221 ? 22.104 4.028 -18.741 1.00 72.00 221 VAL A O 1
ATOM 1690 N N . ASP A 1 222 ? 21.254 4.430 -16.704 1.00 73.69 222 ASP A N 1
ATOM 1691 C CA . ASP A 1 222 ? 21.740 5.811 -16.608 1.00 73.69 222 ASP A CA 1
ATOM 1692 C C . ASP A 1 222 ? 23.261 5.877 -16.732 1.00 73.69 222 ASP A C 1
ATOM 1694 O O . ASP A 1 222 ? 23.804 6.635 -17.541 1.00 73.69 222 ASP A O 1
ATOM 1698 N N . LYS A 1 223 ? 23.956 5.033 -15.967 1.00 82.00 223 LYS A N 1
ATOM 1699 C CA . LYS A 1 223 ? 25.413 4.954 -15.999 1.00 82.00 223 LYS A CA 1
ATOM 1700 C C . LYS A 1 223 ? 25.928 4.595 -17.396 1.00 82.00 223 LYS A C 1
ATOM 1702 O O . LYS A 1 223 ? 26.785 5.311 -17.909 1.00 82.00 223 LYS A O 1
ATOM 1707 N N . GLN A 1 224 ? 25.386 3.544 -18.016 1.00 76.88 224 GLN A N 1
ATOM 1708 C CA . GLN A 1 224 ? 25.780 3.120 -19.366 1.00 76.88 224 GLN A CA 1
ATOM 1709 C C . GLN A 1 224 ? 25.542 4.230 -20.397 1.00 76.88 224 GLN A C 1
ATOM 1711 O O . GLN A 1 224 ? 26.419 4.534 -21.203 1.00 76.88 224 GLN A O 1
ATOM 1716 N N . SER A 1 225 ? 24.391 4.902 -20.322 1.00 71.00 225 SER A N 1
ATOM 1717 C CA . SER A 1 225 ? 24.045 6.000 -21.231 1.00 71.00 225 SER A CA 1
ATOM 1718 C C . SER A 1 225 ? 25.003 7.189 -21.092 1.00 71.00 225 SER A C 1
ATOM 1720 O O . SER A 1 225 ? 25.438 7.762 -22.091 1.00 71.00 225 SER A O 1
ATOM 1722 N N . LYS A 1 226 ? 25.380 7.552 -19.858 1.00 77.44 226 LYS A N 1
ATOM 1723 C CA . LYS A 1 226 ? 26.360 8.618 -19.587 1.00 77.44 226 LYS A CA 1
ATOM 1724 C C . LYS A 1 226 ? 27.759 8.266 -20.080 1.00 77.44 226 LYS A C 1
ATOM 1726 O O . LYS A 1 226 ? 28.433 9.129 -20.638 1.00 77.44 226 LYS A O 1
ATOM 1731 N N . GLU A 1 227 ? 28.195 7.024 -19.882 1.00 81.12 227 GLU A N 1
ATOM 1732 C CA . GLU A 1 227 ? 29.480 6.535 -20.393 1.00 81.12 227 GLU A CA 1
ATOM 1733 C C . GLU A 1 227 ? 29.516 6.610 -21.920 1.00 81.12 227 GLU A C 1
ATOM 1735 O O . GLU A 1 227 ? 30.473 7.136 -22.490 1.00 81.12 227 GLU A O 1
ATOM 1740 N N . LEU A 1 228 ? 28.441 6.179 -22.578 1.00 73.56 228 LEU A N 1
ATOM 1741 C CA . LEU A 1 228 ? 28.320 6.213 -24.029 1.00 73.56 228 LEU A CA 1
ATOM 1742 C C . LEU A 1 228 ? 28.325 7.647 -24.580 1.00 73.56 228 LEU A C 1
ATOM 1744 O O . LEU A 1 228 ? 29.048 7.953 -25.532 1.00 73.56 228 LEU A O 1
ATOM 1748 N N . LEU A 1 229 ? 27.596 8.560 -23.930 1.00 73.75 229 LEU A N 1
ATOM 1749 C CA . LEU A 1 229 ? 27.610 9.984 -24.265 1.00 73.75 229 LEU A CA 1
ATOM 1750 C C . LEU A 1 229 ? 29.008 10.598 -24.096 1.00 73.75 229 LEU A C 1
ATOM 1752 O O . LEU A 1 229 ? 29.443 11.379 -24.943 1.00 73.75 229 LEU A O 1
ATOM 1756 N N . ALA A 1 230 ? 29.734 10.239 -23.037 1.00 81.56 230 ALA A N 1
ATOM 1757 C CA . ALA A 1 230 ? 31.093 10.724 -22.809 1.00 81.56 230 ALA A CA 1
ATOM 1758 C C . ALA A 1 230 ? 32.071 10.216 -23.882 1.00 81.56 230 ALA A C 1
ATOM 1760 O O . ALA A 1 230 ? 32.890 10.992 -24.382 1.00 81.56 230 ALA A O 1
ATOM 1761 N N . GLN A 1 231 ? 31.966 8.942 -24.279 1.00 79.25 231 GLN A N 1
ATOM 1762 C CA . GLN A 1 231 ? 32.764 8.391 -25.378 1.00 79.25 231 GLN A CA 1
ATOM 1763 C C . GLN A 1 231 ? 32.461 9.116 -26.694 1.00 79.25 231 GLN A C 1
ATOM 1765 O O . GLN A 1 231 ? 33.388 9.501 -27.408 1.00 79.25 231 GLN A O 1
ATOM 1770 N N . TYR A 1 232 ? 31.182 9.383 -26.981 1.00 72.38 232 TYR A N 1
ATOM 1771 C CA . TYR A 1 232 ? 30.784 10.175 -28.142 1.00 72.38 232 TYR A CA 1
ATOM 1772 C C . TYR A 1 232 ? 31.394 11.579 -28.113 1.00 72.38 232 TYR A C 1
ATOM 1774 O O . TYR A 1 232 ? 32.045 11.983 -29.072 1.00 72.38 232 TYR A O 1
ATOM 1782 N N . GLN A 1 233 ? 31.268 12.307 -27.002 1.00 77.81 233 GLN A N 1
ATOM 1783 C CA . GLN A 1 233 ? 31.854 13.643 -26.853 1.00 77.81 233 GLN A CA 1
ATOM 1784 C C . GLN A 1 233 ? 33.380 13.639 -27.002 1.00 77.81 233 GLN A C 1
ATOM 1786 O O . GLN A 1 233 ? 33.957 14.602 -27.506 1.00 77.81 233 GLN A O 1
ATOM 1791 N N . GLN A 1 234 ? 34.056 12.574 -26.569 1.00 81.69 234 GLN A N 1
ATOM 1792 C CA . GLN A 1 234 ? 35.498 12.443 -26.747 1.00 81.69 234 GLN A CA 1
ATOM 1793 C C . GLN A 1 234 ? 35.865 12.208 -28.216 1.00 81.69 234 GLN A C 1
ATOM 1795 O O . GLN A 1 234 ? 36.796 12.842 -28.712 1.00 81.69 234 GLN A O 1
ATOM 1800 N N . LEU A 1 235 ? 35.095 11.376 -28.919 1.00 71.19 235 LEU A N 1
ATOM 1801 C CA . LEU A 1 235 ? 35.229 11.152 -30.358 1.00 71.19 235 LEU A CA 1
ATOM 1802 C C . LEU A 1 235 ? 35.056 12.452 -31.157 1.00 71.19 235 LEU A C 1
ATOM 1804 O O . LEU A 1 235 ? 35.808 12.718 -32.091 1.00 71.19 235 LEU A O 1
ATOM 1808 N N . GLN A 1 236 ? 34.098 13.298 -30.760 1.00 72.56 236 GLN A N 1
ATOM 1809 C CA . GLN A 1 236 ? 33.858 14.590 -31.409 1.00 72.56 236 GLN A CA 1
ATOM 1810 C C . GLN A 1 236 ? 35.092 15.503 -31.386 1.00 72.56 236 GLN A C 1
ATOM 1812 O O . GLN A 1 236 ? 35.282 16.302 -32.302 1.00 72.56 236 GLN A O 1
ATOM 1817 N N . LYS A 1 237 ? 35.954 15.384 -30.368 1.00 80.38 237 LYS A N 1
ATOM 1818 C CA . LYS A 1 237 ? 37.185 16.184 -30.250 1.00 80.38 237 LYS A CA 1
ATOM 1819 C C . LYS A 1 237 ? 38.296 15.710 -31.184 1.00 80.38 237 LYS A C 1
ATOM 1821 O O . LYS A 1 237 ? 39.176 16.499 -31.514 1.00 80.38 237 LYS A O 1
ATOM 1826 N N . THR A 1 238 ? 38.280 14.441 -31.588 1.00 73.75 238 THR A N 1
ATOM 1827 C CA . THR A 1 238 ? 39.297 13.833 -32.461 1.00 73.75 238 THR A CA 1
ATOM 1828 C C . THR A 1 238 ? 38.873 13.798 -33.928 1.00 73.75 238 THR A C 1
ATOM 1830 O O . THR A 1 238 ? 39.522 13.143 -34.741 1.00 73.75 238 THR A O 1
ATOM 1833 N N . TRP A 1 239 ? 37.795 14.500 -34.288 1.00 71.56 239 TRP A N 1
ATOM 1834 C CA . TRP A 1 239 ? 37.302 14.605 -35.659 1.00 71.56 239 TRP A CA 1
ATOM 1835 C C . TRP A 1 239 ? 38.295 15.332 -36.578 1.00 71.56 239 TRP A C 1
ATOM 1837 O O . TRP A 1 239 ? 38.222 16.540 -36.786 1.00 71.56 239 TRP A O 1
ATOM 1847 N N . GLY A 1 240 ? 39.226 14.565 -37.150 1.00 63.00 240 GLY A N 1
ATOM 1848 C CA . GLY A 1 240 ? 40.005 14.939 -38.327 1.00 63.00 240 GLY A CA 1
ATOM 1849 C C . GLY A 1 240 ? 39.233 14.682 -39.627 1.00 63.00 240 GLY A C 1
ATOM 1850 O O . GLY A 1 240 ? 38.348 13.829 -39.683 1.00 63.00 240 GLY A O 1
ATOM 1851 N N . ASN A 1 241 ? 39.579 15.419 -40.687 1.00 62.94 241 ASN A N 1
ATOM 1852 C CA . ASN A 1 241 ? 38.959 15.290 -42.015 1.00 62.94 241 ASN A CA 1
ATOM 1853 C C . ASN A 1 241 ? 39.555 14.163 -42.882 1.00 62.94 241 ASN A C 1
ATOM 1855 O O . ASN A 1 241 ? 39.102 13.984 -44.015 1.00 62.94 241 ASN A O 1
ATOM 1859 N N . ASP A 1 242 ? 40.559 13.427 -42.398 1.00 77.06 242 ASP A N 1
ATOM 1860 C CA . ASP A 1 242 ? 41.176 12.343 -43.167 1.00 77.06 242 ASP A CA 1
ATOM 1861 C C . ASP A 1 242 ? 40.271 11.096 -43.263 1.00 77.06 242 ASP A C 1
ATOM 1863 O O . ASP A 1 242 ? 39.408 10.843 -42.419 1.00 77.06 242 ASP A O 1
ATOM 1867 N N . GLU A 1 243 ? 40.421 10.326 -44.346 1.00 69.81 243 GLU A N 1
ATOM 1868 C CA . GLU A 1 243 ? 39.554 9.170 -44.621 1.00 69.81 243 GLU A CA 1
ATOM 1869 C C . GLU A 1 243 ? 39.683 8.048 -43.581 1.00 69.81 243 GLU A C 1
ATOM 1871 O O . GLU A 1 243 ? 38.699 7.365 -43.287 1.00 69.81 243 GLU A O 1
ATOM 1876 N N . ALA A 1 244 ? 40.868 7.877 -42.988 1.00 72.69 244 ALA A N 1
ATOM 1877 C CA . ALA A 1 244 ? 41.112 6.857 -41.972 1.00 72.69 244 ALA A CA 1
ATOM 1878 C C . ALA A 1 244 ? 40.340 7.164 -40.677 1.00 72.69 244 ALA A C 1
ATOM 1880 O O . ALA A 1 244 ? 39.678 6.283 -40.121 1.00 72.69 244 ALA A O 1
ATOM 1881 N N . GLY A 1 245 ? 40.345 8.427 -40.247 1.00 74.69 245 GLY A N 1
ATOM 1882 C CA . GLY A 1 245 ? 39.550 8.931 -39.136 1.00 74.69 245 GLY A CA 1
ATOM 1883 C C . GLY A 1 245 ? 38.056 8.800 -39.413 1.00 74.69 245 GLY A C 1
ATOM 1884 O O . GLY A 1 245 ? 37.318 8.324 -38.554 1.00 74.69 245 GLY A O 1
ATOM 1885 N N . LYS A 1 246 ? 37.590 9.118 -40.630 1.00 73.69 246 LYS A N 1
ATOM 1886 C CA . LYS A 1 246 ? 36.174 8.933 -41.014 1.00 73.69 246 LYS A CA 1
ATOM 1887 C C . LYS A 1 246 ? 35.710 7.483 -40.866 1.00 73.69 246 LYS A C 1
ATOM 1889 O O . LYS A 1 246 ? 34.654 7.251 -40.279 1.00 73.69 246 LYS A O 1
ATOM 1894 N N . ALA A 1 247 ? 36.484 6.514 -41.355 1.00 75.56 247 ALA A N 1
ATOM 1895 C CA . ALA A 1 247 ? 36.131 5.098 -41.254 1.00 75.56 247 ALA A CA 1
ATOM 1896 C C . ALA A 1 247 ? 36.058 4.621 -39.791 1.00 75.56 247 ALA A C 1
ATOM 1898 O O . ALA A 1 247 ? 35.107 3.932 -39.415 1.00 75.56 247 ALA A O 1
ATOM 1899 N N . GLN A 1 248 ? 37.012 5.038 -38.951 1.00 74.69 248 GLN A N 1
ATOM 1900 C CA . GLN A 1 248 ? 37.005 4.740 -37.514 1.00 74.69 248 GLN A CA 1
ATOM 1901 C C . GLN A 1 248 ? 35.810 5.384 -36.797 1.00 74.69 248 GLN A C 1
ATOM 1903 O O . GLN A 1 248 ? 35.156 4.728 -35.986 1.00 74.69 248 GLN A O 1
ATOM 1908 N N . HIS A 1 249 ? 35.464 6.629 -37.137 1.00 74.25 249 HIS A N 1
ATOM 1909 C CA . HIS A 1 249 ? 34.290 7.306 -36.586 1.00 74.25 249 HIS A CA 1
ATOM 1910 C C . HIS A 1 249 ? 32.985 6.610 -36.981 1.00 74.25 249 HIS A C 1
ATOM 1912 O O . HIS A 1 249 ? 32.136 6.394 -36.121 1.00 74.25 249 HIS A O 1
ATOM 1918 N N . ILE A 1 250 ? 32.829 6.206 -38.245 1.00 75.50 250 ILE A N 1
ATOM 1919 C CA . ILE A 1 250 ? 31.646 5.460 -38.699 1.00 75.50 250 ILE A CA 1
ATOM 1920 C C . ILE A 1 250 ? 31.541 4.116 -37.969 1.00 75.50 250 ILE A C 1
ATOM 1922 O O . ILE A 1 250 ? 30.455 3.753 -37.523 1.00 75.50 250 ILE A O 1
ATOM 1926 N N . ALA A 1 251 ? 32.650 3.386 -37.814 1.00 79.06 251 ALA A N 1
ATOM 1927 C CA . ALA A 1 251 ? 32.659 2.115 -37.091 1.00 79.06 251 ALA A CA 1
ATOM 1928 C C . ALA A 1 251 ? 32.231 2.287 -35.624 1.00 79.06 251 ALA A C 1
ATOM 1930 O O . ALA A 1 251 ? 31.386 1.537 -35.141 1.00 79.06 251 ALA A O 1
ATOM 1931 N N . PHE A 1 252 ? 32.747 3.311 -34.941 1.00 77.94 252 PHE A N 1
ATOM 1932 C CA . PHE A 1 252 ? 32.367 3.616 -33.563 1.00 77.94 252 PHE A CA 1
ATOM 1933 C C . PHE A 1 252 ? 30.898 4.049 -33.431 1.00 77.94 252 PHE A C 1
ATOM 1935 O O . PHE A 1 252 ? 30.196 3.561 -32.549 1.00 77.94 252 PHE A O 1
ATOM 1942 N N . LEU A 1 253 ? 30.399 4.911 -34.327 1.00 73.88 253 LEU A N 1
ATOM 1943 C CA . LEU A 1 253 ? 28.989 5.322 -34.324 1.00 73.88 253 LEU A CA 1
ATOM 1944 C C . LEU A 1 253 ? 28.054 4.123 -34.528 1.00 73.88 253 LEU A C 1
ATOM 1946 O O . LEU A 1 253 ? 27.012 4.061 -33.886 1.00 73.88 253 LEU A O 1
ATOM 1950 N N . LYS A 1 254 ? 28.443 3.134 -35.342 1.00 75.31 254 LYS A N 1
ATOM 1951 C CA . LYS A 1 254 ? 27.684 1.883 -35.488 1.00 75.31 254 LYS A CA 1
ATOM 1952 C C . LYS A 1 254 ? 27.659 1.054 -34.203 1.00 75.31 254 LYS A C 1
ATOM 1954 O O . LYS A 1 254 ? 26.588 0.600 -33.819 1.00 75.31 254 LYS A O 1
ATOM 1959 N N . VAL A 1 255 ? 28.799 0.896 -33.523 1.00 78.94 255 VAL A N 1
ATOM 1960 C CA . VAL A 1 255 ? 28.860 0.205 -32.218 1.00 78.94 255 VAL A CA 1
ATOM 1961 C C . VAL A 1 255 ? 27.951 0.896 -31.202 1.00 78.94 255 VAL A C 1
ATOM 1963 O O . VAL A 1 255 ? 27.142 0.242 -30.552 1.00 78.94 255 VAL A O 1
ATOM 1966 N N . MET A 1 256 ? 28.006 2.225 -31.138 1.00 73.50 256 MET A N 1
ATOM 1967 C CA . MET A 1 256 ? 27.148 3.024 -30.266 1.00 73.50 256 MET A CA 1
ATOM 1968 C C . MET A 1 256 ? 25.661 2.852 -30.587 1.00 73.50 256 MET A C 1
ATOM 1970 O O . MET A 1 256 ? 24.858 2.693 -29.673 1.00 73.50 256 MET A O 1
ATOM 1974 N N . GLN A 1 257 ? 25.286 2.855 -31.870 1.00 71.19 257 GLN A N 1
ATOM 1975 C CA . GLN A 1 257 ? 23.909 2.602 -32.294 1.00 71.19 257 GLN A CA 1
ATOM 1976 C C . GLN A 1 257 ? 23.423 1.225 -31.833 1.00 71.19 257 GLN A C 1
ATOM 1978 O O . GLN A 1 257 ? 22.311 1.141 -31.313 1.00 71.19 257 GLN A O 1
ATOM 1983 N N . THR A 1 258 ? 24.248 0.180 -31.967 1.00 75.88 258 THR A N 1
ATOM 1984 C CA . THR A 1 258 ? 23.931 -1.171 -31.475 1.00 75.88 258 THR A CA 1
ATOM 1985 C C . THR A 1 258 ? 23.778 -1.200 -29.950 1.00 75.88 258 THR A C 1
ATOM 1987 O O . THR A 1 258 ? 22.839 -1.806 -29.438 1.00 75.88 258 THR A O 1
ATOM 1990 N N . GLU A 1 259 ? 24.653 -0.522 -29.204 1.00 75.19 259 GLU A N 1
ATOM 1991 C CA . GLU A 1 259 ? 24.567 -0.471 -27.739 1.00 75.19 259 GLU A CA 1
ATOM 1992 C C . GLU A 1 259 ? 23.330 0.302 -27.248 1.00 75.19 259 GLU A C 1
ATOM 1994 O O . GLU A 1 259 ? 22.625 -0.174 -26.359 1.00 75.19 259 GLU A O 1
ATOM 1999 N N . MET A 1 260 ? 22.999 1.446 -27.862 1.00 69.56 260 MET A N 1
ATOM 2000 C CA . MET A 1 260 ? 21.777 2.206 -27.547 1.00 69.56 260 MET A CA 1
ATOM 2001 C C . MET A 1 260 ? 20.515 1.391 -27.826 1.00 69.56 260 MET A C 1
ATOM 2003 O O . MET A 1 260 ? 19.584 1.386 -27.022 1.00 69.56 260 MET A O 1
ATOM 2007 N N . ALA A 1 261 ? 20.501 0.678 -28.950 1.00 69.62 261 ALA A N 1
ATOM 2008 C CA . ALA A 1 261 ? 19.443 -0.248 -29.326 1.00 69.62 261 ALA A CA 1
ATOM 2009 C C . ALA A 1 261 ? 19.259 -1.376 -28.294 1.00 69.62 261 ALA A C 1
ATOM 2011 O O . ALA A 1 261 ? 18.128 -1.695 -27.919 1.00 69.62 261 ALA A O 1
ATOM 2012 N N . ALA A 1 262 ? 20.358 -1.958 -27.805 1.00 74.38 262 ALA A N 1
ATOM 2013 C CA . ALA A 1 262 ? 20.323 -2.995 -26.778 1.00 74.38 262 ALA A CA 1
ATOM 2014 C C . ALA A 1 262 ? 19.764 -2.466 -25.448 1.00 74.38 262 ALA A C 1
ATOM 2016 O O . ALA A 1 262 ? 18.873 -3.089 -24.872 1.00 74.38 262 ALA A O 1
ATOM 2017 N N . VAL A 1 263 ? 20.210 -1.286 -25.005 1.00 68.69 263 VAL A N 1
ATOM 2018 C CA . VAL A 1 263 ? 19.686 -0.620 -23.799 1.00 68.69 263 VAL A CA 1
ATOM 2019 C C . VAL A 1 263 ? 18.188 -0.338 -23.934 1.00 68.69 263 VAL A C 1
ATOM 2021 O O . VAL A 1 263 ? 17.411 -0.623 -23.023 1.00 68.69 263 VAL A O 1
ATOM 2024 N N . TYR A 1 264 ? 17.754 0.152 -25.095 1.00 68.81 264 TYR A N 1
ATOM 2025 C CA . TYR A 1 264 ? 16.340 0.388 -25.375 1.00 68.81 264 TYR A CA 1
ATOM 2026 C C . TYR A 1 264 ? 15.511 -0.910 -25.340 1.00 68.81 264 TYR A C 1
ATOM 2028 O O . TYR A 1 264 ? 14.389 -0.906 -24.829 1.00 68.81 264 TYR A O 1
ATOM 2036 N N . MET A 1 265 ? 16.050 -2.039 -25.817 1.00 69.00 265 MET A N 1
ATOM 2037 C CA . MET A 1 265 ? 15.398 -3.351 -25.687 1.00 69.00 265 MET A CA 1
ATOM 2038 C C . MET A 1 265 ? 15.326 -3.836 -24.250 1.00 69.00 265 MET A C 1
ATOM 2040 O O . MET A 1 265 ? 14.284 -4.346 -23.843 1.00 69.00 265 MET A O 1
ATOM 2044 N N . GLU A 1 266 ? 16.412 -3.699 -23.487 1.00 71.06 266 GLU A N 1
ATOM 2045 C CA . GLU A 1 266 ? 16.415 -4.053 -22.068 1.00 71.06 266 GLU A CA 1
ATOM 2046 C C . GLU A 1 266 ? 15.288 -3.307 -21.354 1.00 71.06 266 GLU A C 1
ATOM 2048 O O . GLU A 1 266 ? 14.494 -3.953 -20.678 1.00 71.06 266 GLU A O 1
ATOM 2053 N N . MET A 1 267 ? 15.122 -2.004 -21.618 1.00 68.00 267 MET A N 1
ATOM 2054 C CA . MET A 1 267 ? 14.031 -1.190 -21.070 1.00 68.00 267 MET A CA 1
ATOM 2055 C C . MET A 1 267 ? 12.634 -1.628 -21.544 1.00 68.00 267 MET A C 1
ATOM 2057 O O . MET A 1 267 ? 11.708 -1.729 -20.738 1.00 68.00 267 MET A O 1
ATOM 2061 N N . ASN A 1 268 ? 12.456 -1.911 -22.837 1.00 68.62 268 ASN A N 1
ATOM 2062 C CA . ASN A 1 268 ? 11.154 -2.308 -23.393 1.00 68.62 268 ASN A CA 1
ATOM 2063 C C . ASN A 1 268 ? 10.753 -3.756 -23.088 1.00 68.62 268 ASN A C 1
ATOM 2065 O O . ASN A 1 268 ? 9.586 -4.113 -23.257 1.00 68.62 268 ASN A O 1
ATOM 2069 N N . ASN A 1 269 ? 11.677 -4.581 -22.606 1.00 70.25 269 ASN A N 1
ATOM 2070 C CA . ASN A 1 269 ? 11.390 -5.934 -22.135 1.00 70.25 269 ASN A CA 1
ATOM 2071 C C . ASN A 1 269 ? 11.170 -6.006 -20.620 1.00 70.25 269 ASN A C 1
ATOM 2073 O O . ASN A 1 269 ? 10.907 -7.089 -20.095 1.00 70.25 269 ASN A O 1
ATOM 2077 N N . LEU A 1 270 ? 11.255 -4.877 -19.911 1.00 67.00 270 LEU A N 1
ATOM 2078 C CA . LEU A 1 270 ? 10.954 -4.839 -18.486 1.00 67.00 270 LEU A CA 1
ATOM 2079 C C . LEU A 1 270 ? 9.484 -5.213 -18.226 1.00 67.00 270 LEU A C 1
ATOM 2081 O O . LEU A 1 270 ? 8.620 -4.922 -19.062 1.00 67.00 270 LEU A O 1
ATOM 2085 N N . PRO A 1 271 ? 9.178 -5.831 -17.068 1.00 68.50 271 PRO A N 1
ATOM 2086 C CA . PRO A 1 271 ? 7.803 -6.074 -16.644 1.00 68.50 271 PRO A CA 1
ATOM 2087 C C . PRO A 1 271 ? 6.959 -4.796 -16.713 1.00 68.50 271 PRO A C 1
ATOM 2089 O O . PRO A 1 271 ? 7.471 -3.706 -16.461 1.00 68.50 271 PRO A O 1
ATOM 2092 N N . ASP A 1 272 ? 5.663 -4.908 -17.006 1.00 68.12 272 ASP A N 1
ATOM 2093 C CA . ASP A 1 272 ? 4.792 -3.732 -17.163 1.00 68.12 272 ASP A CA 1
ATOM 2094 C C . ASP A 1 272 ? 4.757 -2.849 -15.907 1.00 68.12 272 ASP A C 1
ATOM 2096 O O . ASP A 1 272 ? 4.728 -1.627 -16.016 1.00 68.12 272 ASP A O 1
ATOM 2100 N N . THR A 1 273 ? 4.868 -3.445 -14.715 1.00 61.03 273 THR A N 1
ATOM 2101 C CA . THR A 1 273 ? 5.062 -2.734 -13.438 1.00 61.03 273 THR A CA 1
ATOM 2102 C C . THR A 1 273 ? 6.291 -1.833 -13.457 1.00 61.03 273 THR A C 1
ATOM 2104 O O . THR A 1 273 ? 6.240 -0.678 -13.044 1.00 61.03 273 THR A O 1
ATOM 2107 N N . THR A 1 274 ? 7.397 -2.356 -13.969 1.00 63.06 274 THR A N 1
ATOM 2108 C CA . THR A 1 274 ? 8.695 -1.689 -14.060 1.00 63.06 274 THR A CA 1
ATOM 2109 C C . THR A 1 274 ? 8.662 -0.603 -15.133 1.00 63.06 274 THR A C 1
ATOM 2111 O O . THR A 1 274 ? 9.127 0.509 -14.886 1.00 63.06 274 THR A O 1
ATOM 2114 N N . LYS A 1 275 ? 8.036 -0.876 -16.287 1.00 65.19 275 LYS A N 1
ATOM 2115 C CA . LYS A 1 275 ? 7.776 0.131 -17.329 1.00 65.19 275 LYS A CA 1
ATOM 2116 C C . LYS A 1 275 ? 6.947 1.290 -16.801 1.00 65.19 275 LYS A C 1
ATOM 2118 O O . LYS A 1 275 ? 7.271 2.431 -17.091 1.00 65.19 275 LYS A O 1
ATOM 2123 N N . TRP A 1 276 ? 5.919 1.017 -16.002 1.00 64.00 276 TRP A N 1
ATOM 2124 C CA . TRP A 1 276 ? 5.053 2.068 -15.475 1.00 64.00 276 TRP A CA 1
ATOM 2125 C C . TRP A 1 276 ? 5.778 2.972 -14.470 1.00 64.00 276 TRP A C 1
ATOM 2127 O O . TRP A 1 276 ? 5.667 4.196 -14.538 1.00 64.00 276 TRP A O 1
ATOM 2137 N N . ILE A 1 277 ? 6.591 2.370 -13.590 1.00 61.81 277 ILE A N 1
ATOM 2138 C CA . ILE A 1 277 ? 7.481 3.096 -12.667 1.00 61.81 277 ILE A CA 1
ATOM 2139 C C . ILE A 1 277 ? 8.483 3.960 -13.443 1.00 61.81 277 ILE A C 1
ATOM 2141 O O . ILE A 1 277 ? 8.795 5.067 -13.009 1.00 61.81 277 ILE A O 1
ATOM 2145 N N . LEU A 1 278 ? 8.953 3.479 -14.595 1.00 55.16 278 LEU A N 1
ATOM 2146 C CA . LEU A 1 278 ? 9.833 4.209 -15.504 1.00 55.16 278 LEU A CA 1
ATOM 2147 C C . LEU A 1 278 ? 9.126 5.342 -16.251 1.00 55.16 278 LEU A C 1
ATOM 2149 O O . LEU A 1 278 ? 9.737 6.381 -16.463 1.00 55.16 278 LEU A O 1
ATOM 2153 N N . THR A 1 279 ? 7.868 5.173 -16.657 1.00 55.72 279 THR A N 1
ATOM 2154 C CA . THR A 1 279 ? 7.133 6.146 -17.483 1.00 55.72 279 THR A CA 1
ATOM 2155 C C . THR A 1 279 ? 6.600 7.362 -16.729 1.00 55.72 279 THR A C 1
ATOM 2157 O O . THR A 1 279 ? 5.921 8.179 -17.350 1.00 55.72 279 THR A O 1
ATOM 2160 N N . SER A 1 280 ? 6.903 7.548 -15.436 1.00 56.41 280 SER A N 1
ATOM 2161 C CA . SER A 1 280 ? 6.650 8.862 -14.837 1.00 56.41 280 SER A CA 1
ATOM 2162 C C . SER A 1 280 ? 7.439 9.926 -15.602 1.00 56.41 280 SER A C 1
ATOM 2164 O O . SER A 1 280 ? 8.568 9.682 -16.040 1.00 56.41 280 SER A O 1
ATOM 2166 N N . GLU A 1 281 ? 6.813 11.088 -15.808 1.00 51.38 281 GLU A N 1
ATOM 2167 C CA . GLU A 1 281 ? 7.225 12.135 -16.760 1.00 51.38 281 GLU A CA 1
ATOM 2168 C C . GLU A 1 281 ? 8.714 12.522 -16.710 1.00 51.38 281 GLU A C 1
ATOM 2170 O O . GLU A 1 281 ? 9.268 13.027 -17.686 1.00 51.38 281 GLU A O 1
ATOM 2175 N N . GLU A 1 282 ? 9.394 12.283 -15.591 1.00 53.41 282 GLU A N 1
ATOM 2176 C CA . GLU A 1 282 ? 10.768 12.715 -15.382 1.00 53.41 282 GLU A CA 1
ATOM 2177 C C . GLU A 1 282 ? 11.854 11.746 -15.860 1.00 53.41 282 GLU A C 1
ATOM 2179 O O . GLU A 1 282 ? 12.956 12.219 -16.148 1.00 53.41 282 GLU A O 1
ATOM 2184 N N . VAL A 1 283 ? 11.597 10.433 -15.949 1.00 54.03 283 VAL A N 1
ATOM 2185 C CA . VAL A 1 283 ? 12.657 9.435 -16.213 1.00 54.03 283 VAL A CA 1
ATOM 2186 C C . VAL A 1 283 ? 12.479 8.778 -17.580 1.00 54.03 283 VAL A C 1
ATOM 2188 O O . VAL A 1 283 ? 13.329 8.948 -18.450 1.00 54.03 283 VAL A O 1
ATOM 2191 N N . GLY A 1 284 ? 11.374 8.080 -17.827 1.00 54.19 284 GLY A N 1
ATOM 2192 C CA . GLY A 1 284 ? 11.192 7.266 -19.034 1.00 54.19 284 GLY A CA 1
ATOM 2193 C C . GLY A 1 284 ? 11.104 8.083 -20.320 1.00 54.19 284 GLY A C 1
ATOM 2194 O O . GLY A 1 284 ? 11.761 7.742 -21.300 1.00 54.19 284 GLY A O 1
ATOM 2195 N N . LEU A 1 285 ? 10.367 9.202 -20.298 1.00 53.03 285 LEU A N 1
ATOM 2196 C CA . LEU A 1 285 ? 10.237 10.089 -21.462 1.00 53.03 285 LEU A CA 1
ATOM 2197 C C . LEU A 1 285 ? 11.570 10.747 -21.831 1.00 53.03 285 LEU A C 1
ATOM 2199 O O . LEU A 1 285 ? 11.911 10.825 -23.008 1.00 53.03 285 LEU A O 1
ATOM 2203 N N . LYS A 1 286 ? 12.363 11.159 -20.835 1.00 58.88 286 LYS A N 1
ATOM 2204 C CA . LYS A 1 286 ? 13.681 11.752 -21.087 1.00 58.88 286 LYS A CA 1
ATOM 2205 C C . LYS A 1 286 ? 14.679 10.716 -21.604 1.00 58.88 286 LYS A C 1
ATOM 2207 O O . LYS A 1 286 ? 15.480 11.061 -22.462 1.00 58.88 286 LYS A O 1
ATOM 2212 N N . TYR A 1 287 ? 14.625 9.464 -21.141 1.00 62.16 287 TYR A N 1
ATOM 2213 C CA . TYR A 1 287 ? 15.528 8.414 -21.629 1.00 62.16 287 TYR A CA 1
ATOM 2214 C C . TYR A 1 287 ? 15.205 7.935 -23.042 1.00 62.16 287 TYR A C 1
ATOM 2216 O O . TYR A 1 287 ? 16.125 7.867 -23.855 1.00 62.16 287 TYR A O 1
ATOM 2224 N N . ASP A 1 288 ? 13.936 7.640 -23.355 1.00 65.75 288 ASP A N 1
ATOM 2225 C CA . ASP A 1 288 ? 13.536 7.255 -24.720 1.00 65.75 288 ASP A CA 1
ATOM 2226 C C . ASP A 1 288 ? 13.900 8.371 -25.705 1.00 65.75 288 ASP A C 1
ATOM 2228 O O . ASP A 1 288 ? 14.563 8.127 -26.712 1.00 65.75 288 ASP A O 1
ATOM 2232 N N . GLN A 1 289 ? 13.581 9.622 -25.360 1.00 67.25 289 GLN A N 1
ATOM 2233 C CA . GLN A 1 289 ? 13.903 10.764 -26.204 1.00 67.25 289 GLN A CA 1
ATOM 2234 C C . GLN A 1 289 ? 15.415 10.967 -26.368 1.00 67.25 289 GLN A C 1
ATOM 2236 O O . GLN A 1 289 ? 15.878 11.116 -27.492 1.00 67.25 289 GLN A O 1
ATOM 2241 N N . VAL A 1 290 ? 16.213 10.911 -25.294 1.00 66.06 290 VAL A N 1
ATOM 2242 C CA . VAL A 1 290 ? 17.674 11.092 -25.385 1.00 66.06 290 VAL A CA 1
ATOM 2243 C C . VAL A 1 290 ? 18.336 9.969 -26.182 1.00 66.06 290 VAL A C 1
ATOM 2245 O O . VAL A 1 290 ? 19.196 10.254 -27.017 1.00 66.06 290 VAL A O 1
ATOM 2248 N N . LEU A 1 291 ? 17.958 8.706 -25.964 1.00 67.62 291 LEU A N 1
ATOM 2249 C CA . LEU A 1 291 ? 18.516 7.580 -26.720 1.00 67.62 291 LEU A CA 1
ATOM 2250 C C . LEU A 1 291 ? 18.127 7.666 -28.196 1.00 67.62 291 LEU A C 1
ATOM 2252 O O . LEU A 1 291 ? 18.990 7.526 -29.062 1.00 67.62 291 LEU A O 1
ATOM 2256 N N . ARG A 1 292 ? 16.860 7.974 -28.491 1.00 69.62 292 ARG A N 1
ATOM 2257 C CA . ARG A 1 292 ? 16.362 8.162 -29.857 1.00 69.62 292 ARG A CA 1
ATOM 2258 C C . ARG A 1 292 ? 17.041 9.334 -30.558 1.00 69.62 292 ARG A C 1
ATOM 2260 O O . ARG A 1 292 ? 17.518 9.172 -31.680 1.00 69.62 292 ARG A O 1
ATOM 2267 N N . ASP A 1 293 ? 17.137 10.484 -29.899 1.00 71.19 293 ASP A N 1
ATOM 2268 C CA . ASP A 1 293 ? 17.780 11.678 -30.443 1.00 71.19 293 ASP A CA 1
ATOM 2269 C C . ASP A 1 293 ? 19.266 11.426 -30.685 1.00 71.19 293 ASP A C 1
ATOM 2271 O O . ASP A 1 293 ? 19.777 11.754 -31.753 1.00 71.19 293 ASP A O 1
ATOM 2275 N N . THR A 1 294 ? 19.967 10.783 -29.747 1.00 68.62 294 THR A N 1
ATOM 2276 C CA . THR A 1 294 ? 21.398 10.488 -29.908 1.00 68.62 294 THR A CA 1
ATOM 2277 C C . THR A 1 294 ? 21.633 9.464 -31.020 1.00 68.62 294 THR A C 1
ATOM 2279 O O . THR A 1 294 ? 22.520 9.656 -31.856 1.00 68.62 294 THR A O 1
ATOM 2282 N N . TRP A 1 295 ? 20.793 8.428 -31.108 1.00 77.19 295 TRP A N 1
ATOM 2283 C CA . TRP A 1 295 ? 20.826 7.454 -32.201 1.00 77.19 295 TRP A CA 1
ATOM 2284 C C . TRP A 1 295 ? 20.601 8.135 -33.561 1.00 77.19 295 TRP A C 1
ATOM 2286 O O . TRP A 1 295 ? 21.342 7.899 -34.517 1.00 77.19 295 TRP A O 1
ATOM 2296 N N . LEU A 1 296 ? 19.647 9.058 -33.647 1.00 72.12 296 LEU A N 1
ATOM 2297 C CA . LEU A 1 296 ? 19.323 9.774 -34.879 1.00 72.12 296 LEU A CA 1
ATOM 2298 C C . LEU A 1 296 ? 20.390 10.805 -35.268 1.00 72.12 296 LEU A C 1
ATOM 2300 O O . LEU A 1 296 ? 20.724 10.936 -36.444 1.00 72.12 296 LEU A O 1
ATOM 2304 N N . GLN A 1 297 ? 20.984 11.492 -34.293 1.00 74.56 297 GLN A N 1
ATOM 2305 C CA . GLN A 1 297 ? 22.140 12.363 -34.514 1.00 74.56 297 GLN A CA 1
ATOM 2306 C C . GLN A 1 297 ? 23.348 11.570 -35.024 1.00 74.56 297 GLN A C 1
ATOM 2308 O O . GLN A 1 297 ? 24.053 12.035 -35.919 1.00 74.56 297 GLN A O 1
ATOM 2313 N N . SER A 1 298 ? 23.565 10.349 -34.522 1.00 72.31 298 SER A N 1
ATOM 2314 C CA . SER A 1 298 ? 24.633 9.482 -35.034 1.00 72.31 298 SER A CA 1
ATOM 2315 C C . SER A 1 298 ? 24.396 9.069 -36.494 1.00 72.31 298 SER A C 1
ATOM 2317 O O . SER A 1 298 ? 25.337 9.093 -37.287 1.00 72.31 298 SER A O 1
ATOM 2319 N N . LEU A 1 299 ? 23.142 8.804 -36.887 1.00 76.12 299 LEU A N 1
ATOM 2320 C CA . LEU A 1 299 ? 22.761 8.523 -38.275 1.00 76.12 299 LEU A CA 1
ATOM 2321 C C . LEU A 1 299 ? 23.037 9.720 -39.193 1.00 76.12 299 LEU A C 1
ATOM 2323 O O . LEU A 1 299 ? 23.678 9.564 -40.234 1.00 76.12 299 LEU A O 1
ATOM 2327 N N . ILE A 1 300 ? 22.589 10.915 -38.790 1.00 75.69 300 ILE A N 1
ATOM 2328 C CA . ILE A 1 300 ? 22.848 12.167 -39.518 1.00 75.69 300 ILE A CA 1
ATOM 2329 C C . ILE A 1 300 ? 24.358 12.364 -39.677 1.00 75.69 300 ILE A C 1
ATOM 2331 O O . ILE A 1 300 ? 24.837 12.695 -40.758 1.00 75.69 300 ILE A O 1
ATOM 2335 N N . LYS A 1 301 ? 25.139 12.075 -38.633 1.00 74.19 301 LYS A N 1
ATOM 2336 C CA . LYS A 1 301 ? 26.589 12.237 -38.691 1.00 74.19 301 LYS A CA 1
ATOM 2337 C C . LYS A 1 301 ? 27.285 11.217 -39.591 1.00 74.19 301 LYS A C 1
ATOM 2339 O O . LYS A 1 301 ? 28.226 11.588 -40.290 1.00 74.19 301 LYS A O 1
ATOM 2344 N N . ILE A 1 302 ? 26.849 9.954 -39.597 1.00 75.44 302 ILE A N 1
ATOM 2345 C CA . ILE A 1 302 ? 27.359 8.936 -40.534 1.00 75.44 302 ILE A CA 1
ATOM 2346 C C . ILE A 1 302 ? 27.152 9.418 -41.969 1.00 75.44 302 ILE A C 1
ATOM 2348 O O . ILE A 1 302 ? 28.078 9.367 -42.777 1.00 75.44 302 ILE A O 1
ATOM 2352 N N . ALA A 1 303 ? 25.968 9.948 -42.257 1.00 73.88 303 ALA A N 1
ATOM 2353 C CA . ALA A 1 303 ? 25.648 10.497 -43.558 1.00 73.88 303 ALA A CA 1
ATOM 2354 C C . ALA A 1 303 ? 26.503 11.722 -43.914 1.00 73.88 303 ALA A C 1
ATOM 2356 O O . ALA A 1 303 ? 27.062 11.768 -45.009 1.00 73.88 303 ALA A O 1
ATOM 2357 N N . ASP A 1 304 ? 26.704 12.666 -42.991 1.00 75.62 304 ASP A N 1
ATOM 2358 C CA . ASP A 1 304 ? 27.611 13.802 -43.202 1.00 75.62 304 ASP A CA 1
ATOM 2359 C C . ASP A 1 304 ? 29.033 13.342 -43.553 1.00 75.62 304 ASP A C 1
ATOM 2361 O O . ASP A 1 304 ? 29.647 13.849 -44.493 1.00 75.62 304 ASP A O 1
ATOM 2365 N N . LEU A 1 305 ? 29.563 12.360 -42.815 1.00 71.94 305 LEU A N 1
ATOM 2366 C CA . LEU A 1 305 ? 30.910 11.820 -43.039 1.00 71.94 305 LEU A CA 1
ATOM 2367 C C . LEU A 1 305 ? 31.040 11.120 -44.399 1.00 71.94 305 LEU A C 1
ATOM 2369 O O . LEU A 1 305 ? 32.136 11.092 -44.964 1.00 71.94 305 LEU A O 1
ATOM 2373 N N . GLN A 1 306 ? 29.931 10.606 -44.931 1.00 75.19 306 GLN A N 1
ATOM 2374 C CA . GLN A 1 306 ? 29.823 10.018 -46.266 1.00 75.19 306 GLN A CA 1
ATOM 2375 C C . GLN A 1 306 ? 29.523 11.050 -47.368 1.00 75.19 306 GLN A C 1
ATOM 2377 O O . GLN A 1 306 ? 29.364 10.669 -48.525 1.00 75.19 306 GLN A O 1
ATOM 2382 N N . GLY A 1 307 ? 29.461 12.347 -47.042 1.00 73.12 307 GLY A N 1
ATOM 2383 C CA . GLY A 1 307 ? 29.155 13.406 -48.010 1.00 73.12 307 GLY A CA 1
ATOM 2384 C C . GLY A 1 307 ? 27.680 13.457 -48.422 1.00 73.12 307 GLY A C 1
ATOM 2385 O O . GLY A 1 307 ? 27.362 13.905 -49.522 1.00 73.12 307 GLY A O 1
ATOM 2386 N N . LEU A 1 308 ? 26.786 12.978 -47.555 1.00 74.69 308 LEU A N 1
ATOM 2387 C CA . LEU A 1 308 ? 25.333 12.940 -47.751 1.00 74.69 308 LEU A CA 1
ATOM 2388 C C . LEU A 1 308 ? 24.610 14.057 -46.975 1.00 74.69 308 LEU A C 1
ATOM 2390 O O . LEU A 1 308 ? 23.385 14.057 -46.897 1.00 74.69 308 LEU A O 1
ATOM 2394 N N . SER A 1 309 ? 25.349 15.007 -46.396 1.00 67.25 309 SER A N 1
ATOM 2395 C CA . SER A 1 309 ? 24.830 16.086 -45.539 1.00 67.25 309 SER A CA 1
ATOM 2396 C C . SER A 1 309 ? 23.783 16.969 -46.228 1.00 67.25 309 SER A C 1
ATOM 2398 O O . SER A 1 309 ? 22.765 17.312 -45.628 1.00 67.25 309 SER A O 1
ATOM 2400 N N . GLU A 1 310 ? 23.984 17.285 -47.511 1.00 61.09 310 GLU A N 1
ATOM 2401 C CA . GLU A 1 310 ? 23.010 18.019 -48.338 1.00 61.09 310 GLU A CA 1
ATOM 2402 C C . GLU A 1 310 ? 21.694 17.245 -48.524 1.00 61.09 310 GLU A C 1
ATOM 2404 O O . GLU A 1 310 ? 20.649 17.841 -48.782 1.00 61.09 310 GLU A O 1
ATOM 2409 N N . TYR A 1 311 ? 21.733 15.924 -48.339 1.00 64.06 311 TYR A N 1
ATOM 2410 C CA . TYR A 1 311 ? 20.624 15.000 -48.552 1.00 64.06 311 TYR A CA 1
ATOM 2411 C C . TYR A 1 311 ? 19.797 14.724 -47.281 1.00 64.06 311 TYR A C 1
ATOM 2413 O O . TYR A 1 311 ? 18.679 14.228 -47.371 1.00 64.06 311 TYR A O 1
ATOM 2421 N N . ILE A 1 312 ? 20.301 15.060 -46.087 1.00 65.62 312 ILE A N 1
ATOM 2422 C CA . ILE A 1 312 ? 19.581 14.894 -44.800 1.00 65.62 312 ILE A CA 1
ATOM 2423 C C . ILE A 1 312 ? 19.306 16.258 -44.139 1.00 65.62 312 ILE A C 1
ATOM 2425 O O . ILE A 1 312 ? 19.259 16.394 -42.914 1.00 65.62 312 ILE A O 1
ATOM 2429 N N . GLY A 1 313 ? 19.162 17.297 -44.969 1.00 51.47 313 GLY A N 1
ATOM 2430 C CA . GLY A 1 313 ? 19.149 18.708 -44.582 1.00 51.47 313 GLY A CA 1
ATOM 2431 C C . GLY A 1 313 ? 18.454 18.999 -43.247 1.00 51.47 313 GLY A C 1
ATOM 2432 O O . GLY A 1 313 ? 17.257 18.759 -43.086 1.00 51.47 313 GLY A O 1
ATOM 2433 N N . TYR A 1 314 ? 19.221 19.526 -42.285 1.00 52.94 314 TYR A N 1
ATOM 2434 C CA . TYR A 1 314 ? 18.755 19.957 -40.957 1.00 52.94 314 TYR A CA 1
ATOM 2435 C C . TYR A 1 314 ? 17.830 18.951 -40.241 1.00 52.94 314 TYR A C 1
ATOM 2437 O O . TYR A 1 314 ? 16.891 19.344 -39.547 1.00 52.94 314 TYR A O 1
ATOM 2445 N N . GLY A 1 315 ? 18.075 17.647 -40.404 1.00 55.59 315 GLY A N 1
ATOM 2446 C CA . GLY A 1 315 ? 17.291 16.606 -39.743 1.00 55.59 315 GLY A CA 1
ATOM 2447 C C . GLY A 1 315 ? 15.978 16.251 -40.446 1.00 55.59 315 GLY A C 1
ATOM 2448 O O . GLY A 1 315 ? 15.135 15.593 -39.843 1.00 55.59 315 GLY A O 1
ATOM 2449 N N . LYS A 1 316 ? 15.778 16.623 -41.712 1.00 64.69 316 LYS A N 1
ATOM 2450 C CA . LYS A 1 316 ? 14.691 16.073 -42.532 1.00 64.69 316 LYS A CA 1
ATOM 2451 C C . LYS A 1 316 ? 15.252 14.993 -43.449 1.00 64.69 316 LYS A C 1
ATOM 2453 O O . LYS A 1 316 ? 16.230 15.222 -44.153 1.00 64.69 316 LYS A O 1
ATOM 2458 N N . PHE A 1 317 ? 14.641 13.810 -43.415 1.00 68.56 317 PHE A N 1
ATOM 2459 C CA . PHE A 1 317 ? 14.892 12.782 -44.422 1.00 68.56 317 PHE A CA 1
ATOM 2460 C C . PHE A 1 317 ? 14.521 13.365 -45.788 1.00 68.56 317 PHE A C 1
ATOM 2462 O O . PHE A 1 317 ? 13.434 13.935 -45.912 1.00 68.56 317 PHE A O 1
ATOM 2469 N N . ALA A 1 318 ? 15.402 13.257 -46.786 1.00 73.88 318 ALA A N 1
ATOM 2470 C CA . ALA A 1 318 ? 15.045 13.673 -48.137 1.00 73.88 318 ALA A CA 1
ATOM 2471 C C . ALA A 1 318 ? 13.774 12.952 -48.586 1.00 73.88 318 ALA A C 1
ATOM 2473 O O . ALA A 1 318 ? 13.570 11.785 -48.251 1.00 73.88 318 ALA A O 1
ATOM 2474 N N . THR A 1 319 ? 12.923 13.619 -49.349 1.00 80.06 319 THR A N 1
ATOM 2475 C CA . THR A 1 319 ? 11.770 12.969 -49.968 1.00 80.06 319 THR A CA 1
ATOM 2476 C C . THR A 1 319 ? 12.169 12.394 -51.330 1.00 80.06 319 THR A C 1
ATOM 2478 O O . THR A 1 319 ? 13.145 12.860 -51.932 1.00 80.06 319 THR A O 1
ATOM 2481 N N . PRO A 1 320 ? 11.453 11.379 -51.843 1.00 79.25 320 PRO A N 1
ATOM 2482 C CA . PRO A 1 320 ? 11.735 10.813 -53.161 1.00 79.25 320 PRO A CA 1
ATOM 2483 C C . PRO A 1 320 ? 11.769 11.874 -54.273 1.00 79.25 320 PRO A C 1
ATOM 2485 O O . PRO A 1 320 ? 12.550 11.755 -55.209 1.00 79.25 320 PRO A O 1
ATOM 2488 N N . GLU A 1 321 ? 10.982 12.944 -54.157 1.00 81.62 321 GLU A N 1
ATOM 2489 C CA . GLU A 1 321 ? 10.905 14.047 -55.126 1.00 81.62 321 GLU A CA 1
ATOM 2490 C C . GLU A 1 321 ? 12.159 14.938 -55.141 1.00 81.62 321 GLU A C 1
ATOM 2492 O O . GLU A 1 321 ? 12.355 15.712 -56.076 1.00 81.62 321 GLU A O 1
ATOM 2497 N N . GLN A 1 322 ? 13.013 14.845 -54.118 1.00 82.19 322 GLN A N 1
ATOM 2498 C CA . GLN A 1 322 ? 14.272 15.593 -54.022 1.00 82.19 322 GLN A CA 1
ATOM 2499 C C . GLN A 1 322 ? 15.450 14.863 -54.694 1.00 82.19 322 GLN A C 1
ATOM 2501 O O . GLN A 1 322 ? 16.548 15.422 -54.798 1.00 82.19 322 GLN A O 1
ATOM 2506 N N . VAL A 1 323 ? 15.231 13.632 -55.178 1.00 81.69 323 VAL A N 1
ATOM 2507 C CA . VAL A 1 323 ? 16.214 12.891 -55.976 1.00 81.69 323 VAL A CA 1
ATOM 2508 C C . VAL A 1 323 ? 16.261 13.495 -57.386 1.00 81.69 323 VAL A C 1
ATOM 2510 O O . VAL A 1 323 ? 15.263 13.564 -58.096 1.00 81.69 323 VAL A O 1
ATOM 2513 N N . THR A 1 324 ? 17.446 13.912 -57.811 1.00 84.00 324 THR A N 1
ATOM 2514 C CA . THR A 1 324 ? 17.749 14.507 -59.118 1.00 84.00 324 THR A CA 1
ATOM 2515 C C . THR A 1 324 ? 18.864 13.723 -59.810 1.00 84.00 324 THR A C 1
ATOM 2517 O O . THR A 1 324 ? 19.555 12.911 -59.194 1.00 84.00 324 THR A O 1
ATOM 2520 N N . VAL A 1 325 ? 19.096 13.985 -61.100 1.00 82.31 325 VAL A N 1
ATOM 2521 C CA . VAL A 1 325 ? 20.204 13.359 -61.849 1.00 82.31 325 VAL A CA 1
ATOM 2522 C C . VAL A 1 325 ? 21.559 13.650 -61.190 1.00 82.31 325 VAL A C 1
ATOM 2524 O O . VAL A 1 325 ? 22.436 12.788 -61.179 1.00 82.31 325 VAL A O 1
ATOM 2527 N N . GLN A 1 326 ? 21.721 14.845 -60.617 1.00 81.75 326 GLN A N 1
ATOM 2528 C CA . GLN A 1 326 ? 22.965 15.328 -60.023 1.00 81.75 326 GLN A CA 1
ATOM 2529 C C . GLN A 1 326 ? 23.295 14.657 -58.682 1.00 81.75 326 GLN A C 1
ATOM 2531 O O . GLN A 1 326 ? 24.470 14.474 -58.382 1.00 81.75 326 GLN A O 1
ATOM 2536 N N . ASN A 1 327 ? 22.287 14.267 -57.893 1.00 80.94 327 ASN A N 1
ATOM 2537 C CA . ASN A 1 327 ? 22.470 13.718 -56.541 1.00 80.94 327 ASN A CA 1
ATOM 2538 C C . ASN A 1 327 ? 22.067 12.229 -56.413 1.00 80.94 327 ASN A C 1
ATOM 2540 O O . ASN A 1 327 ? 22.086 11.669 -55.316 1.00 80.94 327 ASN A O 1
ATOM 2544 N N . LYS A 1 328 ? 21.744 11.547 -57.522 1.00 84.62 328 LYS A N 1
ATOM 2545 C CA . LYS A 1 328 ? 21.264 10.150 -57.510 1.00 84.62 328 LYS A CA 1
ATOM 2546 C C . LYS A 1 328 ? 22.222 9.152 -56.850 1.00 84.62 328 LYS A C 1
ATOM 2548 O O . LYS A 1 328 ? 21.775 8.223 -56.185 1.00 84.62 328 LYS A O 1
ATOM 2553 N N . GLU A 1 329 ? 23.534 9.334 -56.999 1.00 84.00 329 GLU A N 1
ATOM 2554 C CA . GLU A 1 329 ? 24.523 8.432 -56.389 1.00 84.00 329 GLU A CA 1
ATOM 2555 C C . GLU A 1 329 ? 24.607 8.631 -54.866 1.00 84.00 329 GLU A C 1
ATOM 2557 O O . GLU A 1 329 ? 24.766 7.663 -54.123 1.00 84.00 329 GLU A O 1
ATOM 2562 N N . GLN A 1 330 ? 24.382 9.858 -54.380 1.00 79.62 330 GLN A N 1
ATOM 2563 C CA . GLN A 1 330 ? 24.220 10.133 -52.948 1.00 79.62 330 GLN A CA 1
ATOM 2564 C C . GLN A 1 330 ? 22.926 9.498 -52.418 1.00 79.62 330 GLN A C 1
ATOM 2566 O O . GLN A 1 330 ? 22.942 8.860 -51.367 1.00 79.62 330 GLN A O 1
ATOM 2571 N N . ALA A 1 331 ? 21.826 9.576 -53.175 1.00 81.12 331 ALA A N 1
ATOM 2572 C CA . ALA A 1 331 ? 20.565 8.921 -52.819 1.00 81.12 331 ALA A CA 1
ATOM 2573 C C . ALA A 1 331 ? 20.713 7.391 -52.708 1.00 81.12 331 ALA A C 1
ATOM 2575 O O . ALA A 1 331 ? 20.215 6.787 -51.757 1.00 81.12 331 ALA A O 1
ATOM 2576 N N . LYS A 1 332 ? 21.454 6.756 -53.629 1.00 84.62 332 LYS A N 1
ATOM 2577 C CA . LYS A 1 332 ? 21.779 5.318 -53.563 1.00 84.62 332 LYS A CA 1
ATOM 2578 C C . LYS A 1 332 ? 22.601 4.965 -52.328 1.00 84.62 332 LYS A C 1
ATOM 2580 O O . LYS A 1 332 ? 22.286 3.989 -51.647 1.00 84.62 332 LYS A O 1
ATOM 2585 N N . ALA A 1 333 ? 23.639 5.747 -52.034 1.00 81.94 333 ALA A N 1
ATOM 2586 C CA . ALA A 1 333 ? 24.477 5.537 -50.858 1.00 81.94 333 ALA A CA 1
ATOM 2587 C C . ALA A 1 333 ? 23.668 5.684 -49.559 1.00 81.94 333 ALA A C 1
ATOM 2589 O O . ALA A 1 333 ? 23.777 4.844 -48.666 1.00 81.94 333 ALA A O 1
ATOM 2590 N N . PHE A 1 334 ? 22.788 6.684 -49.484 1.00 81.88 334 PHE A N 1
ATOM 2591 C CA . PHE A 1 334 ? 21.890 6.871 -48.350 1.00 81.88 334 PHE A CA 1
ATOM 2592 C C . PHE A 1 334 ? 20.912 5.702 -48.178 1.00 81.88 334 PHE A C 1
ATOM 2594 O O . PHE A 1 334 ? 20.749 5.168 -47.079 1.00 81.88 334 PHE A O 1
ATOM 2601 N N . LEU A 1 335 ? 20.317 5.236 -49.276 1.00 84.12 335 LEU A N 1
ATOM 2602 C CA . LEU A 1 335 ? 19.418 4.088 -49.266 1.00 84.12 335 LEU A CA 1
ATOM 2603 C C . LEU A 1 335 ? 20.132 2.802 -48.821 1.00 84.12 335 LEU A C 1
ATOM 2605 O O . LEU A 1 335 ? 19.552 1.989 -48.104 1.00 84.12 335 LEU A O 1
ATOM 2609 N N . ALA A 1 336 ? 21.398 2.624 -49.206 1.00 85.25 336 ALA A N 1
ATOM 2610 C CA . ALA A 1 336 ? 22.219 1.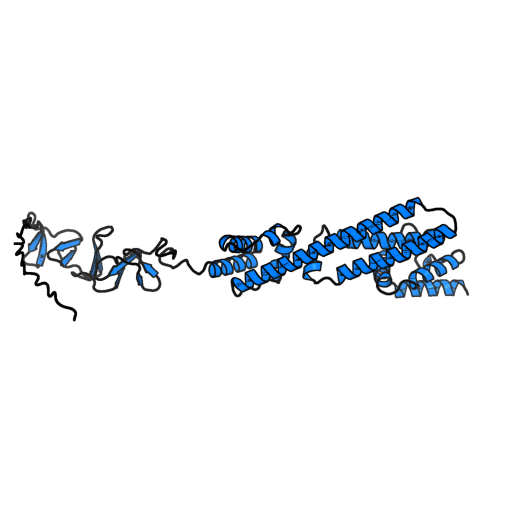510 -48.741 1.00 85.25 336 ALA A CA 1
ATOM 2611 C C . ALA A 1 336 ? 22.461 1.567 -47.223 1.00 85.25 336 ALA A C 1
ATOM 2613 O O . ALA A 1 336 ? 22.398 0.532 -46.559 1.00 85.25 336 ALA A O 1
ATOM 2614 N N . VAL A 1 337 ? 22.670 2.762 -46.655 1.00 80.50 337 VAL A N 1
ATOM 2615 C CA . VAL A 1 337 ? 22.771 2.961 -45.199 1.00 80.50 337 VAL A CA 1
ATOM 2616 C C . VAL A 1 337 ? 21.455 2.602 -44.512 1.00 80.50 337 VAL A C 1
ATOM 2618 O O . VAL A 1 337 ? 21.469 1.787 -43.592 1.00 80.50 337 VAL A O 1
ATOM 2621 N N . ILE A 1 338 ? 20.321 3.119 -44.998 1.00 82.69 338 ILE A N 1
ATOM 2622 C CA . ILE A 1 338 ? 18.983 2.805 -44.466 1.00 82.69 338 ILE A CA 1
ATOM 2623 C C . ILE A 1 338 ? 18.729 1.294 -44.455 1.00 82.69 338 ILE A C 1
ATOM 2625 O O . ILE A 1 338 ? 18.341 0.737 -43.432 1.00 82.69 338 ILE A O 1
ATOM 2629 N N . LYS A 1 339 ? 18.993 0.617 -45.575 1.00 85.06 339 LYS A N 1
ATOM 2630 C CA . LYS A 1 339 ? 18.775 -0.830 -45.718 1.00 85.06 339 LYS A CA 1
ATOM 2631 C C . LYS A 1 339 ? 19.739 -1.684 -44.904 1.00 85.06 339 LYS A C 1
ATOM 2633 O O . LYS A 1 339 ? 19.449 -2.852 -44.663 1.00 85.06 339 LYS A O 1
ATOM 2638 N N . SER A 1 340 ? 20.889 -1.134 -44.512 1.00 82.50 340 SER A N 1
ATOM 2639 C CA . SER A 1 340 ? 21.838 -1.848 -43.658 1.00 82.50 340 SER A CA 1
ATOM 2640 C C . SER A 1 340 ? 21.328 -2.008 -42.225 1.00 82.50 340 SER A C 1
ATOM 2642 O O . SER A 1 340 ? 21.781 -2.909 -41.519 1.00 82.50 340 SER A O 1
ATOM 2644 N N . TYR A 1 341 ? 20.366 -1.179 -41.804 1.00 80.56 341 TYR A N 1
ATOM 2645 C CA . TYR A 1 341 ? 19.714 -1.325 -40.512 1.00 80.56 341 TYR A CA 1
ATOM 2646 C C . TYR A 1 341 ? 18.711 -2.476 -40.541 1.00 80.56 341 TYR A C 1
ATOM 2648 O O . TYR A 1 341 ? 17.786 -2.526 -41.351 1.00 80.56 341 TYR A O 1
ATOM 2656 N N . THR A 1 342 ? 18.898 -3.410 -39.616 1.00 77.00 342 THR A N 1
ATOM 2657 C CA . THR A 1 342 ? 18.019 -4.564 -39.402 1.00 77.00 342 THR A CA 1
ATOM 2658 C C . THR A 1 342 ? 17.515 -4.539 -37.959 1.00 77.00 342 THR A C 1
ATOM 2660 O O . THR A 1 342 ? 17.835 -3.611 -37.225 1.00 77.00 342 THR A O 1
ATOM 2663 N N . GLY A 1 343 ? 16.668 -5.489 -37.555 1.00 80.81 343 GLY A N 1
ATOM 2664 C CA . GLY A 1 343 ? 16.250 -5.604 -36.155 1.00 80.81 343 GLY A CA 1
ATOM 2665 C C . GLY A 1 343 ? 15.606 -4.332 -35.594 1.00 80.81 343 GLY A C 1
ATOM 2666 O O . GLY A 1 343 ? 14.608 -3.842 -36.129 1.00 80.81 343 GLY A O 1
ATOM 2667 N N . ILE A 1 344 ? 16.161 -3.815 -34.499 1.00 65.44 344 ILE A N 1
ATOM 2668 C CA . ILE A 1 344 ? 15.587 -2.679 -33.774 1.00 65.44 344 ILE A CA 1
ATOM 2669 C C . ILE A 1 344 ? 16.013 -1.330 -34.333 1.00 65.44 344 ILE A C 1
ATOM 2671 O O . ILE A 1 344 ? 15.247 -0.369 -34.293 1.00 65.44 344 ILE A O 1
ATOM 2675 N N . GLU A 1 345 ? 17.187 -1.265 -34.943 1.00 71.69 345 GLU A N 1
ATOM 2676 C CA . GLU A 1 345 ? 17.630 -0.099 -35.683 1.00 71.69 345 GLU A CA 1
ATOM 2677 C C . GLU A 1 345 ? 16.631 0.225 -36.804 1.00 71.69 345 GLU A C 1
ATOM 2679 O O . GLU A 1 345 ? 16.293 1.389 -37.014 1.00 71.69 345 GLU A O 1
ATOM 2684 N N . LYS A 1 346 ? 16.057 -0.808 -37.446 1.00 80.81 346 LYS A N 1
ATOM 2685 C CA . LYS A 1 346 ? 14.950 -0.649 -38.404 1.00 80.81 346 LYS A CA 1
ATOM 2686 C C . LYS A 1 346 ? 13.686 -0.080 -37.742 1.00 80.81 346 LYS A C 1
ATOM 2688 O O . LYS A 1 346 ? 13.020 0.754 -38.347 1.00 80.81 346 LYS A O 1
ATOM 2693 N N . GLN A 1 347 ? 13.343 -0.500 -36.523 1.00 75.88 347 GLN A N 1
ATOM 2694 C CA . GLN A 1 347 ? 12.157 -0.001 -35.809 1.00 75.88 347 GLN A CA 1
ATOM 2695 C C . GLN A 1 347 ? 12.302 1.473 -35.411 1.00 75.88 347 GLN A C 1
ATOM 2697 O O . GLN A 1 347 ? 11.393 2.263 -35.667 1.00 75.88 347 GLN A O 1
ATOM 2702 N N . LEU A 1 348 ? 13.454 1.860 -34.850 1.00 71.75 348 LEU A N 1
ATOM 2703 C CA . LEU A 1 348 ? 13.760 3.252 -34.500 1.00 71.75 348 LEU A CA 1
ATOM 2704 C C . LEU A 1 348 ? 13.783 4.143 -35.746 1.00 71.75 348 LEU A C 1
ATOM 2706 O O . LEU A 1 348 ? 13.174 5.216 -35.754 1.00 71.75 348 LEU A O 1
ATOM 2710 N N . LEU A 1 349 ? 14.412 3.666 -36.825 1.00 79.25 349 LEU A N 1
ATOM 2711 C CA . LEU A 1 349 ? 14.400 4.346 -38.116 1.00 79.25 349 LEU A CA 1
ATOM 2712 C C . LEU A 1 349 ? 12.978 4.485 -38.661 1.00 79.25 349 LEU A C 1
ATOM 2714 O O . LEU A 1 349 ? 12.612 5.557 -39.127 1.00 79.25 349 LEU A O 1
ATOM 2718 N N . SER A 1 350 ? 12.160 3.437 -38.564 1.00 79.88 350 SER A N 1
ATOM 2719 C CA . SER A 1 350 ? 10.774 3.466 -39.026 1.00 79.88 350 SER A CA 1
ATOM 2720 C C . SER A 1 350 ? 9.932 4.476 -38.261 1.00 79.88 350 SER A C 1
ATOM 2722 O O . SER A 1 350 ? 9.161 5.195 -38.887 1.00 79.88 350 SER A O 1
ATOM 2724 N N . ALA A 1 351 ? 10.084 4.573 -36.939 1.00 74.50 351 ALA A N 1
ATOM 2725 C CA . ALA A 1 351 ? 9.393 5.591 -36.151 1.00 74.50 351 ALA A CA 1
ATOM 2726 C C . ALA A 1 351 ? 9.811 7.008 -36.582 1.00 74.50 351 ALA A C 1
ATOM 2728 O O . ALA A 1 351 ? 8.952 7.860 -36.803 1.00 74.50 351 ALA A O 1
ATOM 2729 N N . GLY A 1 352 ? 11.114 7.238 -36.777 1.00 73.00 352 GLY A N 1
ATOM 2730 C CA . GLY A 1 352 ? 11.633 8.523 -37.250 1.00 73.00 352 GLY A CA 1
ATOM 2731 C C . GLY A 1 352 ? 11.203 8.874 -38.680 1.00 73.00 352 GLY A C 1
ATOM 2732 O O . GLY A 1 352 ? 10.919 10.036 -38.963 1.00 73.00 352 GLY A O 1
ATOM 2733 N N . VAL A 1 353 ? 11.124 7.890 -39.582 1.00 76.88 353 VAL A N 1
ATOM 2734 C CA . VAL A 1 353 ? 10.643 8.082 -40.961 1.00 76.88 353 VAL A CA 1
ATOM 2735 C C . VAL A 1 353 ? 9.143 8.366 -40.981 1.00 76.88 353 VAL A C 1
ATOM 2737 O O . VAL A 1 353 ? 8.734 9.305 -41.655 1.00 76.88 353 VAL A O 1
ATOM 2740 N N . VAL A 1 354 ? 8.332 7.664 -40.187 1.00 79.38 354 VAL A N 1
ATOM 2741 C CA . VAL A 1 354 ? 6.895 7.963 -40.060 1.00 79.38 354 VAL A CA 1
ATOM 2742 C C . VAL A 1 354 ? 6.675 9.384 -39.545 1.00 79.38 354 VAL A C 1
ATOM 2744 O O . VAL A 1 354 ? 5.888 10.127 -40.125 1.00 79.38 354 VAL A O 1
ATOM 2747 N N . GLU A 1 355 ? 7.399 9.796 -38.503 1.00 75.88 355 GLU A N 1
ATOM 2748 C CA . GLU A 1 355 ? 7.285 11.144 -37.934 1.00 75.88 355 GLU A CA 1
ATOM 2749 C C . GLU A 1 355 ? 7.693 12.241 -38.932 1.00 75.88 355 GLU A C 1
ATOM 2751 O O . GLU A 1 355 ? 7.059 13.294 -38.998 1.00 75.88 355 GLU A O 1
ATOM 2756 N N . ARG A 1 356 ? 8.751 12.008 -39.722 1.00 73.50 356 ARG A N 1
ATOM 2757 C CA . ARG A 1 356 ? 9.373 13.048 -40.561 1.00 73.50 356 ARG A CA 1
ATOM 2758 C C . ARG A 1 356 ? 8.916 13.055 -42.017 1.00 73.50 356 ARG A C 1
ATOM 2760 O O . ARG A 1 356 ? 8.905 14.121 -42.627 1.00 73.50 356 ARG A O 1
ATOM 2767 N N . ALA A 1 357 ? 8.580 11.897 -42.573 1.00 77.31 357 ALA A N 1
ATOM 2768 C CA . ALA A 1 357 ? 8.155 11.722 -43.961 1.00 77.31 357 ALA A CA 1
ATOM 2769 C C . ALA A 1 357 ? 6.659 11.386 -44.087 1.00 77.31 357 ALA A C 1
ATOM 2771 O O . ALA A 1 357 ? 6.121 11.436 -45.190 1.00 77.31 357 ALA A O 1
ATOM 2772 N N . GLY A 1 358 ? 5.973 11.056 -42.985 1.00 82.56 358 GLY A N 1
ATOM 2773 C CA . GLY A 1 358 ? 4.538 10.750 -42.991 1.00 82.56 358 GLY A CA 1
ATOM 2774 C C . GLY A 1 358 ? 4.174 9.420 -43.659 1.00 82.56 358 GLY A C 1
ATOM 2775 O O . GLY A 1 358 ? 2.998 9.167 -43.909 1.00 82.56 358 GLY A O 1
ATOM 2776 N N . VAL A 1 359 ? 5.164 8.577 -43.958 1.00 85.12 359 VAL A N 1
ATOM 2777 C CA . VAL A 1 359 ? 5.012 7.261 -44.594 1.00 85.12 359 VAL A CA 1
ATOM 2778 C C . VAL A 1 359 ? 5.817 6.218 -43.824 1.00 85.12 359 VAL A C 1
ATOM 2780 O O . VAL A 1 359 ? 6.779 6.560 -43.136 1.00 85.12 359 VAL A O 1
ATOM 2783 N N . ASP A 1 360 ? 5.432 4.945 -43.907 1.00 91.69 360 ASP A N 1
ATOM 2784 C CA . ASP A 1 360 ? 6.218 3.869 -43.302 1.00 91.69 360 ASP A CA 1
ATOM 2785 C C . ASP A 1 360 ? 7.556 3.658 -44.033 1.00 91.69 360 ASP A C 1
ATOM 2787 O O . ASP A 1 360 ? 7.731 4.052 -45.189 1.00 91.69 360 ASP A O 1
ATOM 2791 N N . LEU A 1 361 ? 8.517 3.036 -43.344 1.00 86.81 361 LEU A N 1
ATOM 2792 C CA . LEU A 1 361 ? 9.883 2.875 -43.841 1.00 86.81 361 LEU A CA 1
ATOM 2793 C C . LEU A 1 361 ? 9.972 2.060 -45.135 1.00 86.81 361 LEU A C 1
ATOM 2795 O O . LEU A 1 361 ? 10.791 2.385 -45.992 1.00 86.81 361 LEU A O 1
ATOM 2799 N N . ASP A 1 362 ? 9.167 1.008 -45.278 1.00 89.75 362 ASP A N 1
ATOM 2800 C CA . ASP A 1 362 ? 9.241 0.131 -46.446 1.00 89.75 362 ASP A CA 1
ATOM 2801 C C . ASP A 1 362 ? 8.672 0.854 -47.679 1.00 89.75 362 ASP A C 1
ATOM 2803 O O . ASP A 1 362 ? 9.303 0.853 -48.740 1.00 89.75 362 ASP A O 1
ATOM 2807 N N . THR A 1 363 ? 7.561 1.582 -47.512 1.00 89.75 363 THR A N 1
ATOM 2808 C CA . THR A 1 363 ? 7.014 2.487 -48.536 1.00 89.75 363 THR A CA 1
ATOM 2809 C C . THR A 1 363 ? 8.012 3.583 -48.907 1.00 89.75 363 THR A C 1
ATOM 2811 O O . THR A 1 363 ? 8.241 3.832 -50.092 1.00 89.75 363 THR A O 1
ATOM 2814 N N . TYR A 1 364 ? 8.645 4.215 -47.916 1.00 87.00 364 TYR A N 1
ATOM 2815 C CA . TYR A 1 364 ? 9.666 5.241 -48.137 1.00 87.00 364 TYR A CA 1
ATOM 2816 C C . TYR A 1 364 ? 10.838 4.704 -48.974 1.00 87.00 364 TYR A C 1
ATOM 2818 O O . TYR A 1 364 ? 11.224 5.314 -49.973 1.00 87.00 364 TYR A O 1
ATOM 2826 N N . VAL A 1 365 ? 11.366 3.528 -48.615 1.00 88.69 365 VAL A N 1
ATOM 2827 C CA . VAL A 1 365 ? 12.441 2.845 -49.353 1.00 88.69 365 VAL A CA 1
ATOM 2828 C C . VAL A 1 365 ? 12.017 2.545 -50.791 1.00 88.69 365 VAL A C 1
ATOM 2830 O O . VAL A 1 365 ? 12.766 2.852 -51.719 1.00 88.69 365 VAL A O 1
ATOM 2833 N N . GLN A 1 366 ? 10.814 2.003 -50.993 1.00 91.31 366 GLN A N 1
ATOM 2834 C CA . GLN A 1 366 ? 10.306 1.636 -52.316 1.00 91.31 366 GLN A CA 1
ATOM 2835 C C . GLN A 1 366 ? 10.121 2.853 -53.236 1.00 91.31 366 GLN A C 1
ATOM 2837 O O . GLN A 1 366 ? 10.448 2.797 -54.428 1.00 91.31 366 GLN A O 1
ATOM 2842 N N . GLN A 1 367 ? 9.610 3.966 -52.704 1.00 89.25 367 GLN A N 1
ATOM 2843 C CA . GLN A 1 367 ? 9.463 5.209 -53.464 1.00 89.25 367 GLN A CA 1
ATOM 2844 C C . GLN A 1 367 ? 10.830 5.752 -53.897 1.00 89.25 367 GLN A C 1
ATOM 2846 O O . GLN A 1 367 ? 11.006 6.123 -55.057 1.00 89.25 367 GLN A O 1
ATOM 2851 N N . PHE A 1 368 ? 11.819 5.716 -53.001 1.00 85.25 368 PHE A N 1
ATOM 2852 C CA . PHE A 1 368 ? 13.195 6.106 -53.304 1.00 85.25 368 PHE A CA 1
ATOM 2853 C C . PHE A 1 368 ? 13.828 5.262 -54.414 1.00 85.25 368 PHE A C 1
ATOM 2855 O O . PHE A 1 368 ? 14.410 5.811 -55.351 1.00 85.25 368 PHE A O 1
ATOM 2862 N N . GLU A 1 369 ? 13.697 3.935 -54.339 1.00 89.69 369 GLU A N 1
ATOM 2863 C CA . GLU A 1 369 ? 14.178 3.028 -55.389 1.00 89.69 369 GLU A CA 1
ATOM 2864 C C . GLU A 1 369 ? 13.535 3.334 -56.737 1.00 89.69 369 GLU A C 1
ATOM 2866 O O . GLU A 1 369 ? 14.224 3.409 -57.754 1.00 89.69 369 GLU A O 1
ATOM 2871 N N . THR A 1 370 ? 12.217 3.539 -56.738 1.00 91.38 370 THR A N 1
ATOM 2872 C CA . THR A 1 370 ? 11.448 3.817 -57.953 1.00 91.38 370 THR A CA 1
ATOM 2873 C C . THR A 1 370 ? 11.940 5.094 -58.629 1.00 91.38 370 THR A C 1
ATOM 2875 O O . THR A 1 370 ? 12.170 5.091 -59.841 1.00 91.38 370 THR A O 1
ATOM 2878 N N . THR A 1 371 ? 12.164 6.164 -57.861 1.00 88.06 371 THR A N 1
ATOM 2879 C CA . THR A 1 371 ? 12.688 7.421 -58.409 1.00 88.06 371 THR A CA 1
ATOM 2880 C C . THR A 1 371 ? 14.109 7.264 -58.947 1.00 88.06 371 THR A C 1
ATOM 2882 O O . THR A 1 371 ? 14.399 7.742 -60.043 1.00 88.06 371 THR A O 1
ATOM 2885 N N . ILE A 1 372 ? 14.992 6.559 -58.231 1.00 87.25 372 ILE A N 1
ATOM 2886 C CA . ILE A 1 372 ? 16.371 6.318 -58.690 1.00 87.25 372 ILE A CA 1
ATOM 2887 C C . ILE A 1 372 ? 16.371 5.562 -60.024 1.00 87.25 372 ILE A C 1
ATOM 2889 O O . ILE A 1 372 ? 17.042 5.991 -60.960 1.00 87.25 372 ILE A O 1
ATOM 2893 N N . VAL A 1 373 ? 15.581 4.489 -60.143 1.00 91.19 373 VAL A N 1
ATOM 2894 C CA . VAL A 1 373 ? 15.466 3.696 -61.381 1.00 91.19 373 VAL A CA 1
ATOM 2895 C C . VAL A 1 373 ? 14.901 4.529 -62.534 1.00 91.19 373 VAL A C 1
ATOM 2897 O O . VAL A 1 373 ? 15.306 4.349 -63.682 1.00 91.19 373 VAL A O 1
ATOM 2900 N N . ALA A 1 374 ? 13.971 5.448 -62.262 1.00 89.62 374 ALA A N 1
ATOM 2901 C CA . ALA A 1 374 ? 13.429 6.341 -63.284 1.00 89.62 374 ALA A CA 1
ATOM 2902 C C . ALA A 1 374 ? 14.481 7.318 -63.837 1.00 89.62 374 ALA A C 1
ATOM 2904 O O . ALA A 1 374 ? 14.443 7.616 -65.024 1.00 89.62 374 ALA A O 1
ATOM 2905 N N . LEU A 1 375 ? 15.430 7.771 -63.010 1.00 87.06 375 LEU A N 1
ATOM 2906 C CA . LEU A 1 375 ? 16.530 8.6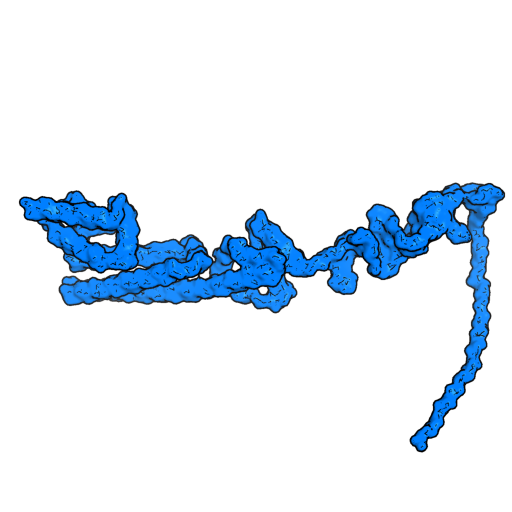66 -63.404 1.00 87.06 375 LEU A CA 1
ATOM 2907 C C . LEU A 1 375 ? 17.706 7.948 -64.099 1.00 87.06 375 LEU A C 1
ATOM 2909 O O . LEU A 1 375 ? 18.658 8.598 -64.541 1.00 87.06 375 LEU A O 1
ATOM 2913 N N . GLU A 1 376 ? 17.699 6.614 -64.132 1.00 86.69 376 GLU A N 1
ATOM 2914 C CA . GLU A 1 376 ? 18.683 5.793 -64.854 1.00 86.69 376 GLU A CA 1
ATOM 2915 C C . GLU A 1 376 ? 18.268 5.467 -66.290 1.00 86.69 376 GLU A C 1
ATOM 2917 O O . GLU A 1 376 ? 19.121 5.075 -67.089 1.00 86.69 376 GLU A O 1
ATOM 2922 N N . LYS A 1 377 ? 16.977 5.614 -66.597 1.00 86.19 377 LYS A N 1
ATOM 2923 C CA . LYS A 1 377 ? 16.404 5.475 -67.937 1.00 86.19 377 LYS A CA 1
ATOM 2924 C C . LYS A 1 377 ? 16.494 6.798 -68.682 1.00 86.19 377 LYS A C 1
ATOM 2926 O O . LYS A 1 377 ? 16.716 6.732 -69.911 1.00 86.19 377 LYS A O 1
#

Organism: NCBI:txid1562256

Foldseek 3Di:
DDDDDDDDDDDDPPPPPPDPPDPPPPPQWDQDPVRFIAGPPPRAGDAAWDQDPQFIDHRRHFAAAWDWDDDDQAIFIDHTGHGDAAWDADDVRQFIDHSGGGDDAWDDDPQFTDHSGGGAQQQDPNFGDHRRHGPPPPLWVVLLVVLVVCLVVVHQNVVSLVVSCVVVVHDPVLLVPQPLNVLLSVCLSVQQDSPTSVRRNVSSVVLSVLSVVLVVLLVVLVVVLVVLVVVVVVLVVVDDLDPVSLVVLLVSLVVSLVVLLVSVVVLVPRDVSSVSSQPDPPHNVVSVCVSLVSNLVSLCVNLVSVVLNVQCDPNAHHALVNDDLVCLVSLVVNLVSLVVDDDVSVVSVQVSCCVRVVDGPVVRSVSNVVSSVVSVD

pLDDT: mean 80.41, std 15.96, range [32.53, 98.5]

Radius of gyration: 46.31 Å; chains: 1; bounding box: 97×67×138 Å

Secondary structure (DSSP, 8-state):
---------------------------SEEE-TTS-EEETTT-PBPPSEEEETTEEEETTEEP-SEEEESSGGG-EEEETTEE--SEEEETTTTEEEETTEE-SS-EE-SS-EEETTEE--SEETTEEEETTEE--S-HHHHHHHHHHHHHHHT--HHHHHHHHHHHTT---HHHHT-TTHHHHHHHHHHH---SSHHHHHHHHHHHHHHHHHHHHHHHHHHHHHHHHHHHHHHHHHT--SSHHHHHHHHHHHHHHHHHHHHHHHHHHTS-HHHHHHHTSTTTHHHHHHHHHHHHHHHHHHHHHHTT-GGGSGGGPPPPGGG--TTTHHHHHHHHHHHHH--HHHHHHHHHHHHHHHSS-HHHHHHHHHHHHHHTT-